Protein AF-0000000085036093 (afdb_homodimer)

Foldseek 3Di:
DKFKEFALQLLVVLVVLLCVLFPAEAAECLFFVVSVVSCVVDLHAHEEEDLVSLVPHQQCRYAYEDDPDDLVSLVVSVVSNHAHYEYADDVVVVSNLVSLVVVVAAHAYEFEADFPDPPDCPDPCPPTHHHLVCVVVVLVVSPDPRHPFYEYEYEDDAQDQDDDPPQVRCCVSCVPPLLPGAEYEDEERQHDDFPPDDHPNVVVSVNSNVNQVVSVVSNHTYYYHYYLSSFQQRMKMKWFFADDDPQETETAAWCQQFNVCCQVVVTAFDKVQWDPDDARWHWYFYDDPDPSGTRGGITHHNDDDDGGDMIMTGRRGTNGHHDCPPPDDHHYYDYDNRDPDDDD/DKFKEFALQLLVVLVVLLCVLFPAEAAECLFFVVSVVSCVVDLHAHEEEDLVSLVPHQQCRYAYEDDPDDLVSLVVSVVSNHAHYEYADDVVVVSNLVSLVVVVAAHAYEFEADFDPDPDCPDPPPPTHHHLVCVVVVLVVSPDPRHPFYEYEYEDDAQDQDDDPPQVRCCVSCVPPLLPGQEYEDEERQHDDFPPDDHPNVVVSVNSNVNQVVSVVSNHTYYYHYYLSSFQQRMKMKWFFADDDPQETETAAWCQQFNVCCQVVVTAFDKVQWDPDDARWHWYFYDDPDPSGTRGGITHHNDDDDGGDMIMTGRRGTNGHHDCPPPDDHHYHDYDNRDPDDDD

Organism: Korarchaeum cryptofilum (strain OPF8) (NCBI:txid374847)

Structure (mmCIF, N/CA/C/O backbone):
data_AF-0000000085036093-model_v1
#
loop_
_entity.id
_entity.type
_entity.pdbx_description
1 polymer 'Orn/DAP/Arg decarboxylase 2'
#
loop_
_atom_site.group_PDB
_atom_site.id
_atom_site.type_symbol
_atom_site.label_atom_id
_atom_site.label_alt_id
_atom_site.label_comp_id
_atom_site.label_asym_id
_atom_site.label_entity_id
_atom_site.label_seq_id
_atom_site.pdbx_PDB_ins_code
_atom_site.Cartn_x
_atom_site.Cartn_y
_atom_site.Cartn_z
_atom_site.occupancy
_atom_site.B_iso_or_equiv
_atom_site.auth_seq_id
_atom_site.auth_comp_id
_atom_site.auth_asym_id
_atom_site.auth_atom_id
_atom_site.pdbx_PDB_model_num
ATOM 1 N N . MET A 1 1 ? 15.141 14.367 -9.344 1 87.88 1 MET A N 1
ATOM 2 C CA . MET A 1 1 ? 13.945 13.594 -9.031 1 87.88 1 MET A CA 1
ATOM 3 C C . MET A 1 1 ? 14.273 12.117 -8.844 1 87.88 1 MET A C 1
ATOM 5 O O . MET A 1 1 ? 15.102 11.562 -9.578 1 87.88 1 MET A O 1
ATOM 9 N N . ALA A 1 2 ? 13.766 11.516 -7.863 1 97.56 2 ALA A N 1
ATOM 10 C CA . ALA A 1 2 ? 14.008 10.109 -7.566 1 97.56 2 ALA A CA 1
ATOM 11 C C . ALA A 1 2 ? 13.789 9.242 -8.805 1 97.56 2 ALA A C 1
ATOM 13 O O . ALA A 1 2 ? 12.961 9.57 -9.656 1 97.56 2 ALA A O 1
ATOM 14 N N . ARG A 1 3 ? 14.492 8.188 -8.953 1 98.5 3 ARG A N 1
ATOM 15 C CA . ARG A 1 3 ? 14.32 7.262 -10.062 1 98.5 3 ARG A CA 1
ATOM 16 C C . ARG A 1 3 ? 14.719 5.848 -9.664 1 98.5 3 ARG A C 1
ATOM 18 O O . ARG A 1 3 ? 15.562 5.66 -8.781 1 98.5 3 ARG A O 1
ATOM 25 N N . PHE A 1 4 ? 14.109 4.922 -10.312 1 98.81 4 PHE A N 1
ATOM 26 C CA . PHE A 1 4 ? 14.555 3.531 -10.266 1 98.81 4 PHE A CA 1
ATOM 27 C C . PHE A 1 4 ? 15.531 3.24 -11.398 1 98.81 4 PHE A C 1
ATOM 29 O O . PHE A 1 4 ? 15.297 3.615 -12.547 1 98.81 4 PHE A O 1
ATOM 36 N N . ILE A 1 5 ? 16.625 2.652 -11.031 1 98.88 5 ILE A N 1
ATOM 37 C CA . ILE A 1 5 ? 17.625 2.248 -12.016 1 98.88 5 ILE A CA 1
ATOM 38 C C . ILE A 1 5 ? 17.625 0.727 -12.148 1 98.88 5 ILE A C 1
ATOM 40 O O . ILE A 1 5 ? 18.016 0.014 -11.227 1 98.88 5 ILE A O 1
ATOM 44 N N . LEU A 1 6 ? 17.172 0.247 -13.25 1 98.88 6 LEU A N 1
ATOM 45 C CA . LEU A 1 6 ? 17.094 -1.185 -13.523 1 98.88 6 LEU A CA 1
ATOM 46 C C . LEU A 1 6 ? 18.266 -1.639 -14.383 1 98.88 6 LEU A C 1
ATOM 48 O O . LEU A 1 6 ? 18.406 -1.2 -15.523 1 98.88 6 LEU A O 1
ATOM 52 N N . SER A 1 7 ? 19.078 -2.488 -13.914 1 98.81 7 SER A N 1
ATOM 53 C CA . SER A 1 7 ? 20.234 -3.041 -14.625 1 98.81 7 SER A CA 1
ATOM 54 C C . SER A 1 7 ? 19.844 -4.293 -15.406 1 98.81 7 SER A C 1
ATOM 56 O O . SER A 1 7 ? 19.516 -5.324 -14.82 1 98.81 7 SER A O 1
ATOM 58 N N . ARG A 1 8 ? 19.969 -4.227 -16.734 1 98.56 8 ARG A N 1
ATOM 59 C CA . ARG A 1 8 ? 19.719 -5.379 -17.594 1 98.56 8 ARG A CA 1
ATOM 60 C C . ARG A 1 8 ? 20.672 -6.52 -17.266 1 98.56 8 ARG A C 1
ATOM 62 O O . ARG A 1 8 ? 20.266 -7.676 -17.156 1 98.56 8 ARG A O 1
ATOM 69 N N . ARG A 1 9 ? 21.891 -6.195 -17.078 1 98.38 9 ARG A N 1
ATOM 70 C CA . ARG A 1 9 ? 22.922 -7.184 -16.812 1 98.38 9 ARG A CA 1
ATOM 71 C C . ARG A 1 9 ? 22.609 -7.965 -15.531 1 98.38 9 ARG A C 1
ATOM 73 O O . ARG A 1 9 ? 22.688 -9.195 -15.516 1 98.38 9 ARG A O 1
ATOM 80 N N . VAL A 1 10 ? 22.234 -7.27 -14.492 1 98.62 10 VAL A N 1
ATOM 81 C CA . VAL A 1 10 ? 21.969 -7.922 -13.211 1 98.62 10 VAL A CA 1
ATOM 82 C C . VAL A 1 10 ? 20.719 -8.781 -13.328 1 98.62 10 VAL A C 1
ATOM 84 O O . VAL A 1 10 ? 20.688 -9.906 -12.836 1 98.62 10 VAL A O 1
ATOM 87 N N . ALA A 1 11 ? 19.688 -8.289 -13.977 1 98.81 11 ALA A N 1
ATOM 88 C CA . ALA A 1 11 ? 18.453 -9.047 -14.164 1 98.81 11 ALA A CA 1
ATOM 89 C C . ALA A 1 11 ? 18.719 -10.352 -14.906 1 98.81 11 ALA A C 1
ATOM 91 O O . ALA A 1 11 ? 18.25 -11.414 -14.492 1 98.81 11 ALA A O 1
ATOM 92 N N . LEU A 1 12 ? 19.484 -10.266 -15.969 1 98.81 12 LEU A N 1
ATOM 93 C CA . LEU A 1 12 ? 19.781 -11.438 -16.797 1 98.81 12 LEU A CA 1
ATOM 94 C C . LEU A 1 12 ? 20.672 -12.414 -16.047 1 98.81 12 LEU A C 1
ATOM 96 O O . LEU A 1 12 ? 20.562 -13.633 -16.219 1 98.81 12 LEU A O 1
ATOM 100 N N . ARG A 1 13 ? 21.578 -11.875 -15.258 1 98.38 13 ARG A N 1
ATOM 101 C CA . ARG A 1 13 ? 22.406 -12.742 -14.43 1 98.38 13 ARG A CA 1
ATOM 102 C C . ARG A 1 13 ? 21.562 -13.531 -13.438 1 98.38 13 ARG A C 1
ATOM 104 O O . ARG A 1 13 ? 21.719 -14.75 -13.305 1 98.38 13 ARG A O 1
ATOM 111 N N . GLN A 1 14 ? 20.672 -12.82 -12.727 1 98.44 14 GLN A N 1
ATOM 112 C CA . GLN A 1 14 ? 19.781 -13.477 -11.773 1 98.44 14 GLN A CA 1
ATOM 113 C C . GLN A 1 14 ? 18.906 -14.516 -12.461 1 98.44 14 GLN A C 1
ATOM 115 O O . GLN A 1 14 ? 18.703 -15.609 -11.938 1 98.44 14 GLN A O 1
ATOM 120 N N . TYR A 1 15 ? 18.422 -14.164 -13.641 1 98.62 15 TYR A N 1
ATOM 121 C CA . TYR A 1 15 ? 17.641 -15.102 -14.43 1 98.62 15 TYR A CA 1
ATOM 122 C C . TYR A 1 15 ? 18.453 -16.344 -14.758 1 98.62 15 TYR A C 1
ATOM 124 O O . TYR A 1 15 ? 17.969 -17.469 -14.578 1 98.62 15 TYR A O 1
ATOM 132 N N . SER A 1 16 ? 19.672 -16.141 -15.172 1 98.56 16 SER A N 1
ATOM 133 C CA . SER A 1 16 ? 20.516 -17.266 -15.578 1 98.56 16 SER A CA 1
ATOM 134 C C . SER A 1 16 ? 20.797 -18.203 -14.414 1 98.56 16 SER A C 1
ATOM 136 O O . SER A 1 16 ? 20.766 -19.422 -14.562 1 98.56 16 SER A O 1
ATOM 138 N N . ILE A 1 17 ? 21.016 -17.625 -13.297 1 98.25 17 ILE A N 1
ATOM 139 C CA . ILE A 1 17 ? 21.25 -18.422 -12.102 1 98.25 17 ILE A CA 1
ATOM 140 C C . ILE A 1 17 ? 20.031 -19.266 -11.789 1 98.25 17 ILE A C 1
ATOM 142 O O . ILE A 1 17 ? 20.109 -20.484 -11.68 1 98.25 17 ILE A O 1
ATOM 146 N N . ALA A 1 18 ? 18.891 -18.656 -11.719 1 97.88 18 ALA A N 1
ATOM 147 C CA . ALA A 1 18 ? 17.656 -19.359 -11.375 1 97.88 18 ALA A CA 1
ATOM 148 C C . ALA A 1 18 ? 17.312 -20.422 -12.43 1 97.88 18 ALA A C 1
ATOM 150 O O . ALA A 1 18 ? 16.922 -21.531 -12.094 1 97.88 18 ALA A O 1
ATOM 151 N N . ARG A 1 19 ? 17.531 -20.047 -13.688 1 98.25 19 ARG A N 1
ATOM 152 C CA . ARG A 1 19 ? 17.172 -20.906 -14.812 1 98.25 19 ARG A CA 1
ATOM 153 C C . ARG A 1 19 ? 17.969 -22.203 -14.773 1 98.25 19 ARG A C 1
ATOM 155 O O . ARG A 1 19 ? 17.469 -23.266 -15.164 1 98.25 19 ARG A O 1
ATOM 162 N N . SER A 1 20 ? 19.109 -22.156 -14.242 1 98.06 20 SER A N 1
ATOM 163 C CA . SER A 1 20 ? 19.984 -23.328 -14.211 1 98.06 20 SER A CA 1
ATOM 164 C C . SER A 1 20 ? 19.484 -24.375 -13.227 1 98.06 20 SER A C 1
ATOM 166 O O . SER A 1 20 ? 19.875 -25.531 -13.281 1 98.06 20 SER A O 1
ATOM 168 N N . TYR A 1 21 ? 18.547 -24 -12.391 1 97.44 21 TYR A N 1
ATOM 169 C CA . TYR A 1 21 ? 18.094 -24.922 -11.344 1 97.44 21 TYR A CA 1
ATOM 170 C C . TYR A 1 21 ? 16.703 -25.438 -11.648 1 97.44 21 TYR A C 1
ATOM 172 O O . TYR A 1 21 ? 16.094 -26.109 -10.812 1 97.44 21 TYR A O 1
ATOM 180 N N . CYS A 1 22 ? 16.141 -25.156 -12.852 1 98.19 22 CYS A N 1
ATOM 181 C CA . CYS A 1 22 ? 14.797 -25.625 -13.195 1 98.19 22 CYS A CA 1
ATOM 182 C C . CYS A 1 22 ? 14.695 -25.938 -14.688 1 98.19 22 CYS A C 1
ATOM 184 O O . CYS A 1 22 ? 15.602 -25.609 -15.453 1 98.19 22 CYS A O 1
ATOM 186 N N . ASP A 1 23 ? 13.648 -26.625 -15.031 1 98.56 23 ASP A N 1
ATOM 187 C CA . ASP A 1 23 ? 13.422 -26.969 -16.422 1 98.56 23 ASP A CA 1
ATOM 188 C C . ASP A 1 23 ? 12.656 -25.859 -17.156 1 98.56 23 ASP A C 1
ATOM 190 O O . ASP A 1 23 ? 12.727 -25.734 -18.375 1 98.56 23 ASP A O 1
ATOM 194 N N . ALA A 1 24 ? 11.898 -25.094 -16.422 1 98.56 24 ALA A N 1
ATOM 195 C CA . ALA A 1 24 ? 11.219 -23.891 -16.906 1 98.56 24 ALA A CA 1
ATOM 196 C C . ALA A 1 24 ? 11.125 -22.828 -15.805 1 98.56 24 ALA A C 1
ATOM 198 O O . ALA A 1 24 ? 10.984 -23.156 -14.625 1 98.56 24 ALA A O 1
ATOM 199 N N . LEU A 1 25 ? 11.281 -21.641 -16.25 1 98.62 25 LEU A N 1
ATOM 200 C CA . LEU A 1 25 ? 11.195 -20.5 -15.336 1 98.62 25 LEU A CA 1
ATOM 201 C C . LEU A 1 25 ? 10.078 -19.562 -15.758 1 98.62 25 LEU A C 1
ATOM 203 O O . LEU A 1 25 ? 10.008 -19.141 -16.922 1 98.62 25 LEU A O 1
ATOM 207 N N . ALA A 1 26 ? 9.172 -19.297 -14.875 1 98.56 26 ALA A N 1
ATOM 208 C CA . ALA A 1 26 ? 8.133 -18.297 -15.078 1 98.56 26 ALA A CA 1
ATOM 209 C C . ALA A 1 26 ? 8.297 -17.125 -14.102 1 98.56 26 ALA A C 1
ATOM 211 O O . ALA A 1 26 ? 7.945 -17.234 -12.93 1 98.56 26 ALA A O 1
ATOM 212 N N . TYR A 1 27 ? 8.75 -16.047 -14.586 1 98.62 27 TYR A N 1
ATOM 213 C CA . TYR A 1 27 ? 8.938 -14.867 -13.742 1 98.62 27 TYR A CA 1
ATOM 214 C C . TYR A 1 27 ? 7.613 -14.383 -13.172 1 98.62 27 TYR A C 1
ATOM 216 O O . TYR A 1 27 ? 6.637 -14.227 -13.906 1 98.62 27 TYR A O 1
ATOM 224 N N . SER A 1 28 ? 7.605 -14.203 -11.859 1 97 28 SER A N 1
ATOM 225 C CA . SER A 1 28 ? 6.406 -13.664 -11.227 1 97 28 SER A CA 1
ATOM 226 C C . SER A 1 28 ? 6.191 -12.203 -11.594 1 97 28 SER A C 1
ATOM 228 O O . SER A 1 28 ? 6.793 -11.305 -10.992 1 97 28 SER A O 1
ATOM 230 N N . TYR A 1 29 ? 5.262 -11.93 -12.406 1 97.38 29 TYR A N 1
ATOM 231 C CA . TYR A 1 29 ? 5.055 -10.625 -13.023 1 97.38 29 TYR A CA 1
ATOM 232 C C . TYR A 1 29 ? 4.664 -9.586 -11.984 1 97.38 29 TYR A C 1
ATOM 234 O O . TYR A 1 29 ? 5.074 -8.43 -12.078 1 97.38 29 TYR A O 1
ATOM 242 N N . LYS A 1 30 ? 3.904 -9.992 -11.016 1 95.44 30 LYS A N 1
ATOM 243 C CA . LYS A 1 30 ? 3.369 -9.062 -10.023 1 95.44 30 LYS A CA 1
ATOM 244 C C . LYS A 1 30 ? 4.484 -8.461 -9.172 1 95.44 30 LYS A C 1
ATOM 246 O O . LYS A 1 30 ? 4.277 -7.457 -8.484 1 95.44 30 LYS A O 1
ATOM 251 N N . THR A 1 31 ? 5.66 -9.102 -9.164 1 96.38 31 THR A N 1
ATOM 252 C CA . THR A 1 31 ? 6.781 -8.617 -8.367 1 96.38 31 THR A CA 1
ATOM 253 C C . THR A 1 31 ? 7.297 -7.285 -8.906 1 96.38 31 THR A C 1
ATOM 255 O O . THR A 1 31 ? 7.566 -6.359 -8.141 1 96.38 31 THR A O 1
ATOM 258 N N . ASN A 1 32 ? 7.441 -7.176 -10.172 1 97.75 32 ASN A N 1
ATOM 259 C CA . ASN A 1 32 ? 7.887 -5.969 -10.859 1 97.75 32 ASN A CA 1
ATOM 260 C C . ASN A 1 32 ? 7.738 -6.102 -12.375 1 97.75 32 ASN A C 1
ATOM 262 O O . ASN A 1 32 ? 8.578 -6.715 -13.031 1 97.75 32 ASN A O 1
ATOM 266 N N . PRO A 1 33 ? 6.738 -5.535 -12.953 1 97.12 33 PRO A N 1
ATOM 267 C CA . PRO A 1 33 ? 6.461 -5.68 -14.383 1 97.12 33 PRO A CA 1
ATOM 268 C C . PRO A 1 33 ? 7.605 -5.176 -15.258 1 97.12 33 PRO A C 1
ATOM 270 O O . PRO A 1 33 ? 7.77 -5.633 -16.391 1 97.12 33 PRO A O 1
ATOM 273 N N . HIS A 1 34 ? 8.43 -4.27 -14.75 1 97.56 34 HIS A N 1
ATOM 274 C CA . HIS A 1 34 ? 9.5 -3.693 -15.555 1 97.56 34 HIS A CA 1
ATOM 275 C C . HIS A 1 34 ? 10.602 -4.715 -15.836 1 97.56 34 HIS A C 1
ATOM 277 O O . HIS A 1 34 ? 11.32 -4.609 -16.828 1 97.56 34 HIS A O 1
ATOM 283 N N . ILE A 1 35 ? 10.703 -5.691 -14.953 1 98.38 35 ILE A N 1
ATOM 284 C CA . ILE A 1 35 ? 11.695 -6.75 -15.141 1 98.38 35 ILE A CA 1
ATOM 285 C C . ILE A 1 35 ? 11.344 -7.566 -16.375 1 98.38 35 ILE A C 1
ATOM 287 O O . ILE A 1 35 ? 12.242 -8.055 -17.078 1 98.38 35 ILE A O 1
ATOM 291 N N . TRP A 1 36 ? 10.062 -7.734 -16.625 1 98.06 36 TRP A N 1
ATOM 292 C CA . TRP A 1 36 ? 9.609 -8.516 -17.781 1 98.06 36 TRP A CA 1
ATOM 293 C C . TRP A 1 36 ? 10.086 -7.883 -19.078 1 98.06 36 TRP A C 1
ATOM 295 O O . TRP A 1 36 ? 10.398 -8.594 -20.047 1 98.06 36 TRP A O 1
ATOM 305 N N . GLU A 1 37 ? 10.219 -6.586 -19.094 1 96.5 37 GLU A N 1
ATOM 306 C CA . GLU A 1 37 ? 10.711 -5.895 -20.297 1 96.5 37 GLU A CA 1
ATOM 307 C C . GLU A 1 37 ? 12.102 -6.383 -20.672 1 96.5 37 GLU A C 1
ATOM 309 O O . GLU A 1 37 ? 12.461 -6.375 -21.859 1 96.5 37 GLU A O 1
ATOM 314 N N . VAL A 1 38 ? 12.828 -6.832 -19.703 1 98.12 38 VAL A N 1
ATOM 315 C CA . VAL A 1 38 ? 14.172 -7.344 -19.938 1 98.12 38 VAL A CA 1
ATOM 316 C C . VAL A 1 38 ? 14.117 -8.844 -20.219 1 98.12 38 VAL A C 1
ATOM 318 O O . VAL A 1 38 ? 14.758 -9.328 -21.156 1 98.12 38 VAL A O 1
ATOM 321 N N . LEU A 1 39 ? 13.273 -9.555 -19.531 1 98.38 39 LEU A N 1
ATOM 322 C CA . LEU A 1 39 ? 13.25 -11.016 -19.578 1 98.38 39 LEU A CA 1
ATOM 323 C C . LEU A 1 39 ? 12.578 -11.508 -20.859 1 98.38 39 LEU A C 1
ATOM 325 O O . LEU A 1 39 ? 12.719 -12.672 -21.234 1 98.38 39 LEU A O 1
ATOM 329 N N . LYS A 1 40 ? 11.922 -10.641 -21.562 1 95.88 40 LYS A N 1
ATOM 330 C CA . LYS A 1 40 ? 11.312 -10.992 -22.828 1 95.88 40 LYS A CA 1
ATOM 331 C C . LYS A 1 40 ? 12.352 -11.5 -23.828 1 95.88 40 LYS A C 1
ATOM 333 O O . LYS A 1 40 ? 12.023 -12.234 -24.766 1 95.88 40 LYS A O 1
ATOM 338 N N . GLU A 1 41 ? 13.555 -11.188 -23.594 1 95.12 41 GLU A N 1
ATOM 339 C CA . GLU A 1 41 ? 14.633 -11.562 -24.5 1 95.12 41 GLU A CA 1
ATOM 340 C C . GLU A 1 41 ? 15.133 -12.977 -24.188 1 95.12 41 GLU A C 1
ATOM 342 O O . GLU A 1 41 ? 15.969 -13.516 -24.922 1 95.12 41 GLU A O 1
ATOM 347 N N . THR A 1 42 ? 14.664 -13.57 -23.219 1 98.12 42 THR A N 1
ATOM 348 C CA . THR A 1 42 ? 15.055 -14.914 -22.812 1 98.12 42 THR A CA 1
ATOM 349 C C . THR A 1 42 ? 13.953 -15.922 -23.125 1 98.12 42 THR A C 1
ATOM 351 O O . THR A 1 42 ? 12.984 -15.602 -23.812 1 98.12 42 THR A O 1
ATOM 354 N N . ASP A 1 43 ? 14.141 -17.125 -22.656 1 97.75 43 ASP A N 1
ATOM 355 C CA . ASP A 1 43 ? 13.109 -18.141 -22.844 1 97.75 43 ASP A CA 1
ATOM 356 C C . ASP A 1 43 ? 12.18 -18.203 -21.625 1 97.75 43 ASP A C 1
ATOM 358 O O . ASP A 1 43 ? 11.445 -19.172 -21.453 1 97.75 43 ASP A O 1
ATOM 362 N N . SER A 1 44 ? 12.281 -17.156 -20.844 1 98.25 44 SER A N 1
ATOM 363 C CA . SER A 1 44 ? 11.445 -17.109 -19.656 1 98.25 44 SER A CA 1
ATOM 364 C C . SER A 1 44 ? 9.961 -17.156 -20.016 1 98.25 44 SER A C 1
ATOM 366 O O . SER A 1 44 ? 9.531 -16.5 -20.969 1 98.25 44 SER A O 1
ATOM 368 N N . MET A 1 45 ? 9.25 -17.938 -19.25 1 98.62 45 MET A N 1
ATOM 369 C CA . MET A 1 45 ? 7.809 -17.734 -19.141 1 98.62 45 MET A CA 1
ATOM 370 C C . MET A 1 45 ? 7.492 -16.641 -18.109 1 98.62 45 MET A C 1
ATOM 372 O O . MET A 1 45 ? 8.406 -16.047 -17.531 1 98.62 45 MET A O 1
ATOM 376 N N . VAL A 1 46 ? 6.18 -16.312 -18 1 98.62 46 VAL A N 1
ATOM 377 C CA . VAL A 1 46 ? 5.797 -15.25 -17.078 1 98.62 46 VAL A CA 1
ATOM 378 C C . VAL A 1 46 ? 4.535 -15.656 -16.328 1 98.62 46 VAL A C 1
ATOM 380 O O . VAL A 1 46 ? 3.555 -16.094 -16.922 1 98.62 46 VAL A O 1
ATOM 383 N N . GLY A 1 47 ? 4.668 -15.672 -14.992 1 98 47 GLY A N 1
ATOM 384 C CA . GLY A 1 47 ? 3.51 -15.914 -14.148 1 98 47 GLY A CA 1
ATOM 385 C C . GLY A 1 47 ? 2.641 -14.688 -13.953 1 98 47 GLY A C 1
ATOM 386 O O . GLY A 1 47 ? 3.117 -13.648 -13.5 1 98 47 GLY A O 1
ATOM 387 N N . VAL A 1 48 ? 1.345 -14.82 -14.305 1 97.81 48 VAL A N 1
ATOM 388 C CA . VAL A 1 48 ? 0.414 -13.703 -14.25 1 97.81 48 VAL A CA 1
ATOM 389 C C . VAL A 1 48 ? -0.839 -14.102 -13.477 1 97.81 48 VAL A C 1
ATOM 391 O O . VAL A 1 48 ? -1.229 -15.273 -13.477 1 97.81 48 VAL A O 1
ATOM 394 N N . SER A 1 49 ? -1.448 -13.102 -12.789 1 96.44 49 SER A N 1
ATOM 395 C CA . SER A 1 49 ? -2.637 -13.406 -12 1 96.44 49 SER A CA 1
ATOM 396 C C . SER A 1 49 ? -3.699 -12.32 -12.156 1 96.44 49 SER A C 1
ATOM 398 O O . SER A 1 49 ? -4.562 -12.164 -11.289 1 96.44 49 SER A O 1
ATOM 400 N N . SER A 1 50 ? -3.596 -11.531 -13.141 1 96 50 SER A N 1
ATOM 401 C CA . SER A 1 50 ? -4.578 -10.484 -13.422 1 96 50 SER A CA 1
ATOM 402 C C . SER A 1 50 ? -4.797 -10.328 -14.93 1 96 50 SER A C 1
ATOM 404 O O . SER A 1 50 ? -3.836 -10.336 -15.703 1 96 50 SER A O 1
ATOM 406 N N . ILE A 1 51 ? -6.043 -10.156 -15.297 1 95.62 51 ILE A N 1
ATOM 407 C CA . ILE A 1 51 ? -6.395 -9.953 -16.703 1 95.62 51 ILE A CA 1
ATOM 408 C C . ILE A 1 51 ? -5.723 -8.688 -17.219 1 95.62 51 ILE A C 1
ATOM 410 O O . ILE A 1 51 ? -5.27 -8.641 -18.359 1 95.62 51 ILE A O 1
ATOM 414 N N . ALA A 1 52 ? -5.641 -7.695 -16.375 1 95.19 52 ALA A N 1
ATOM 415 C CA . ALA A 1 52 ? -5.055 -6.418 -16.766 1 95.19 52 ALA A CA 1
ATOM 416 C C . ALA A 1 52 ? -3.596 -6.586 -17.188 1 95.19 52 ALA A C 1
ATOM 418 O O . ALA A 1 52 ? -3.121 -5.906 -18.094 1 95.19 52 ALA A O 1
ATOM 419 N N . SER A 1 53 ? -2.898 -7.473 -16.578 1 96.38 53 SER A N 1
ATOM 420 C CA . SER A 1 53 ? -1.489 -7.703 -16.875 1 96.38 53 SER A CA 1
ATOM 421 C C . SER A 1 53 ? -1.311 -8.297 -18.266 1 96.38 53 SER A C 1
ATOM 423 O O . SER A 1 53 ? -0.238 -8.188 -18.875 1 96.38 53 SER A O 1
ATOM 425 N N . MET A 1 54 ? -2.367 -8.914 -18.828 1 96.94 54 MET A N 1
ATOM 426 C CA . MET A 1 54 ? -2.289 -9.609 -20.109 1 96.94 54 MET A CA 1
ATOM 427 C C . MET A 1 54 ? -2.117 -8.625 -21.25 1 96.94 54 MET A C 1
ATOM 429 O O . MET A 1 54 ? -1.754 -9.016 -22.375 1 96.94 54 MET A O 1
ATOM 433 N N . GLU A 1 55 ? -2.324 -7.348 -20.953 1 94 55 GLU A N 1
ATOM 434 C CA . GLU A 1 55 ? -2.096 -6.328 -21.969 1 94 55 GLU A CA 1
ATOM 435 C C . GLU A 1 55 ? -0.611 -6.203 -22.312 1 94 55 GLU A C 1
ATOM 437 O O . GLU A 1 55 ? -0.25 -5.738 -23.391 1 94 55 GLU A O 1
ATOM 442 N N . ARG A 1 56 ? 0.227 -6.652 -21.438 1 93.31 56 ARG A N 1
ATOM 443 C CA . ARG A 1 56 ? 1.66 -6.422 -21.578 1 93.31 56 ARG A CA 1
ATOM 444 C C . ARG A 1 56 ? 2.42 -7.742 -21.672 1 93.31 56 ARG A C 1
ATOM 446 O O . ARG A 1 56 ? 3.65 -7.754 -21.734 1 93.31 56 ARG A O 1
ATOM 453 N N . VAL A 1 57 ? 1.693 -8.797 -21.641 1 96.5 57 VAL A N 1
ATOM 454 C CA . VAL A 1 57 ? 2.311 -10.117 -21.578 1 96.5 57 VAL A CA 1
ATOM 455 C C . VAL A 1 57 ? 1.812 -10.977 -22.75 1 96.5 57 VAL A C 1
ATOM 457 O O . VAL A 1 57 ? 0.623 -10.961 -23.062 1 96.5 57 VAL A O 1
ATOM 460 N N . GLU A 1 58 ? 2.656 -11.734 -23.391 1 96.12 58 GLU A N 1
ATOM 461 C CA . GLU A 1 58 ? 2.281 -12.68 -24.438 1 96.12 58 GLU A CA 1
ATOM 462 C C . GLU A 1 58 ? 1.587 -13.906 -23.844 1 96.12 58 GLU A C 1
ATOM 464 O O . GLU A 1 58 ? 2.145 -14.586 -22.984 1 96.12 58 GLU A O 1
ATOM 469 N N . GLY A 1 59 ? 0.459 -14.195 -24.375 1 97.62 59 GLY A N 1
ATOM 470 C CA . GLY A 1 59 ? -0.34 -15.289 -23.844 1 97.62 59 GLY A CA 1
ATOM 471 C C . GLY A 1 59 ? 0.364 -16.641 -23.922 1 97.62 59 GLY A C 1
ATOM 472 O O . GLY A 1 59 ? 0.237 -17.453 -23.016 1 97.62 59 GLY A O 1
ATOM 473 N N . GLU A 1 60 ? 1.144 -16.859 -24.922 1 97.31 60 GLU A N 1
ATOM 474 C CA . GLU A 1 60 ? 1.793 -18.141 -25.141 1 97.31 60 GLU A CA 1
ATOM 475 C C . GLU A 1 60 ? 2.871 -18.406 -24.094 1 97.31 60 GLU A C 1
ATOM 477 O O . GLU A 1 60 ? 3.27 -19.547 -23.875 1 97.31 60 GLU A O 1
ATOM 482 N N . ARG A 1 61 ? 3.332 -17.359 -23.469 1 97.88 61 ARG A N 1
ATOM 483 C CA . ARG A 1 61 ? 4.387 -17.5 -22.469 1 97.88 61 ARG A CA 1
ATOM 484 C C . ARG A 1 61 ? 3.816 -17.406 -21.047 1 97.88 61 ARG A C 1
ATOM 486 O O . ARG A 1 61 ? 4.543 -17.562 -20.078 1 97.88 61 ARG A O 1
ATOM 493 N N . ALA A 1 62 ? 2.545 -17.188 -20.953 1 98.56 62 ALA A N 1
ATOM 494 C CA . ALA A 1 62 ? 1.949 -16.875 -19.656 1 98.56 62 ALA A CA 1
ATOM 495 C C . ALA A 1 62 ? 1.554 -18.156 -18.922 1 98.56 62 ALA A C 1
ATOM 497 O O . ALA A 1 62 ? 1.038 -19.094 -19.531 1 98.56 62 ALA A O 1
ATOM 498 N N . VAL A 1 63 ? 1.907 -18.281 -17.703 1 98.69 63 VAL A N 1
ATOM 499 C CA . VAL A 1 63 ? 1.298 -19.172 -16.719 1 98.69 63 VAL A CA 1
ATOM 500 C C . VAL A 1 63 ? 0.313 -18.391 -15.852 1 98.69 63 VAL A C 1
ATOM 502 O O . VAL A 1 63 ? 0.716 -17.531 -15.062 1 98.69 63 VAL A O 1
ATOM 505 N N . TYR A 1 64 ? -0.966 -18.688 -15.984 1 98.62 64 TYR A N 1
ATOM 506 C CA . TYR A 1 64 ? -1.97 -17.812 -15.383 1 98.62 64 TYR A CA 1
ATOM 507 C C . TYR A 1 64 ? -2.57 -18.453 -14.141 1 98.62 64 TYR A C 1
ATOM 509 O O . TYR A 1 64 ? -3.045 -19.594 -14.188 1 98.62 64 TYR A O 1
ATOM 517 N N . TYR A 1 65 ? -2.479 -17.719 -13.055 1 97.25 65 TYR A N 1
ATOM 518 C CA . TYR A 1 65 ? -3.115 -18.109 -11.805 1 97.25 65 TYR A CA 1
ATOM 519 C C . TYR A 1 65 ? -4.566 -17.656 -11.766 1 97.25 65 TYR A C 1
ATOM 521 O O . TYR A 1 65 ? -4.844 -16.453 -11.742 1 97.25 65 TYR A O 1
ATOM 529 N N . LEU A 1 66 ? -5.484 -18.562 -11.742 1 96.81 66 LEU A N 1
ATOM 530 C CA . LEU A 1 66 ? -6.891 -18.188 -11.664 1 96.81 66 LEU A CA 1
ATOM 531 C C . LEU A 1 66 ? -7.262 -17.75 -10.25 1 96.81 66 LEU A C 1
ATOM 533 O O . LEU A 1 66 ? -6.992 -18.469 -9.281 1 96.81 66 LEU A O 1
ATOM 537 N N . GLN A 1 67 ? -7.812 -16.531 -10.172 1 92.62 67 GLN A N 1
ATOM 538 C CA . GLN A 1 67 ? -8.148 -15.93 -8.883 1 92.62 67 GLN A CA 1
ATOM 539 C C . GLN A 1 67 ? -9.641 -15.609 -8.797 1 92.62 67 GLN A C 1
ATOM 541 O O . GLN A 1 67 ? -10.023 -14.594 -8.211 1 92.62 67 GLN A O 1
ATOM 546 N N . GLY A 1 68 ? -10.469 -16.406 -9.422 1 94.69 68 GLY A N 1
ATOM 547 C CA . GLY A 1 68 ? -11.898 -16.156 -9.445 1 94.69 68 GLY A CA 1
ATOM 548 C C . GLY A 1 68 ? -12.391 -15.609 -10.766 1 94.69 68 GLY A C 1
ATOM 549 O O . GLY A 1 68 ? -13.422 -14.938 -10.828 1 94.69 68 GLY A O 1
ATOM 550 N N . GLU A 1 69 ? -11.688 -15.875 -11.852 1 96.38 69 GLU A N 1
ATOM 551 C CA . GLU A 1 69 ? -12.07 -15.422 -13.188 1 96.38 69 GLU A CA 1
ATOM 552 C C . GLU A 1 69 ? -13.406 -16.016 -13.609 1 96.38 69 GLU A C 1
ATOM 554 O O . GLU A 1 69 ? -13.688 -17.188 -13.328 1 96.38 69 GLU A O 1
ATOM 559 N N . ARG A 1 70 ? -14.164 -15.18 -14.242 1 95.62 70 ARG A N 1
ATOM 560 C CA . ARG A 1 70 ? -15.414 -15.641 -14.836 1 95.62 70 ARG A CA 1
ATOM 561 C C . ARG A 1 70 ? -15.156 -16.469 -16.078 1 95.62 70 ARG A C 1
ATOM 563 O O . ARG A 1 70 ? -14.039 -16.484 -16.609 1 95.62 70 ARG A O 1
ATOM 570 N N . GLU A 1 71 ? -16.25 -17.172 -16.531 1 97.25 71 GLU A N 1
ATOM 571 C CA . GLU A 1 71 ? -16.094 -18.031 -17.703 1 97.25 71 GLU A CA 1
ATOM 572 C C . GLU A 1 71 ? -15.664 -17.219 -18.922 1 97.25 71 GLU A C 1
ATOM 574 O O . GLU A 1 71 ? -14.844 -17.688 -19.719 1 97.25 71 GLU A O 1
ATOM 579 N N . ASP A 1 72 ? -16.219 -16.047 -19.016 1 97.12 72 ASP A N 1
ATOM 580 C CA . ASP A 1 72 ? -15.867 -15.211 -20.172 1 97.12 72 ASP A CA 1
ATOM 581 C C . ASP A 1 72 ? -14.422 -14.742 -20.078 1 97.12 72 ASP A C 1
ATOM 583 O O . ASP A 1 72 ? -13.75 -14.586 -21.094 1 97.12 72 ASP A O 1
ATOM 587 N N . GLU A 1 73 ? -13.938 -14.5 -18.891 1 97 73 GLU A N 1
ATOM 588 C CA . GLU A 1 73 ? -12.547 -14.117 -18.688 1 97 73 GLU A CA 1
ATOM 589 C C . GLU A 1 73 ? -11.609 -15.273 -19.016 1 97 73 GLU A C 1
ATOM 591 O O . GLU A 1 73 ? -10.547 -15.07 -19.625 1 97 73 GLU A O 1
ATOM 596 N N . ILE A 1 74 ? -12 -16.453 -18.641 1 98.06 74 ILE A N 1
ATOM 597 C CA . ILE A 1 74 ? -11.203 -17.625 -18.953 1 98.06 74 ILE A CA 1
ATOM 598 C C . ILE A 1 74 ? -11.141 -17.812 -20.469 1 98.06 74 ILE A C 1
ATOM 600 O O . ILE A 1 74 ? -10.07 -18.062 -21.031 1 98.06 74 ILE A O 1
ATOM 604 N N . SER A 1 75 ? -12.297 -17.672 -21.109 1 98.19 75 SER A N 1
ATOM 605 C CA . SER A 1 75 ? -12.336 -17.75 -22.578 1 98.19 75 SER A CA 1
ATOM 606 C C . SER A 1 75 ? -11.422 -16.703 -23.203 1 98.19 75 SER A C 1
ATOM 608 O O . SER A 1 75 ? -10.703 -16.984 -24.156 1 98.19 75 SER A O 1
ATOM 610 N N . TYR A 1 76 ? -11.484 -15.523 -22.641 1 97.75 76 TYR A N 1
ATOM 611 C CA . TYR A 1 76 ? -10.617 -14.453 -23.109 1 97.75 76 TYR A CA 1
ATOM 612 C C . TYR A 1 76 ? -9.148 -14.844 -23 1 97.75 76 TYR A C 1
ATOM 614 O O . TYR A 1 76 ? -8.367 -14.609 -23.922 1 97.75 76 TYR A O 1
ATOM 622 N N . LEU A 1 77 ? -8.758 -15.414 -21.891 1 98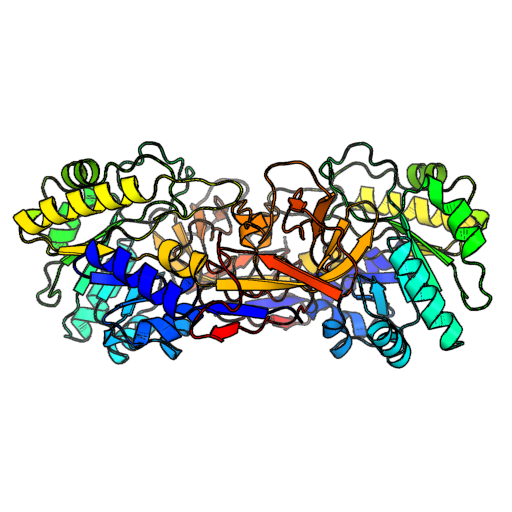.38 77 LEU A N 1
ATOM 623 C CA . LEU A 1 77 ? -7.375 -15.844 -21.688 1 98.38 77 LEU A CA 1
ATOM 624 C C . LEU A 1 77 ? -6.965 -16.891 -22.719 1 98.38 77 LEU A C 1
ATOM 626 O O . LEU A 1 77 ? -5.859 -16.812 -23.266 1 98.38 77 LEU A O 1
ATOM 630 N N . LEU A 1 78 ? -7.852 -17.812 -23.031 1 98.31 78 LEU A N 1
ATOM 631 C CA . LEU A 1 78 ? -7.59 -18.828 -24.047 1 98.31 78 LEU A CA 1
ATOM 632 C C . LEU A 1 78 ? -7.422 -18.172 -25.422 1 98.31 78 LEU A C 1
ATOM 634 O O . LEU A 1 78 ? -6.52 -18.531 -26.172 1 98.31 78 LEU A O 1
ATOM 638 N N . ASP A 1 79 ? -8.266 -17.203 -25.672 1 98.12 79 ASP A N 1
ATOM 639 C CA . ASP A 1 79 ? -8.188 -16.484 -26.938 1 98.12 79 ASP A CA 1
ATOM 640 C C . ASP A 1 79 ? -6.859 -15.734 -27.062 1 98.12 79 ASP A C 1
ATOM 642 O O . ASP A 1 79 ? -6.332 -15.57 -28.172 1 98.12 79 ASP A O 1
ATOM 646 N N . ARG A 1 80 ? -6.281 -15.359 -25.953 1 97.56 80 ARG A N 1
ATOM 647 C CA . ARG A 1 80 ? -5.027 -14.609 -25.938 1 97.56 80 ARG A CA 1
ATOM 648 C C . ARG A 1 80 ? -3.832 -15.547 -26.047 1 97.56 80 ARG A C 1
ATOM 650 O O . ARG A 1 80 ? -2.684 -15.102 -26.078 1 97.56 80 ARG A O 1
ATOM 657 N N . GLY A 1 81 ? -4.094 -16.797 -26.047 1 97.94 81 GLY A N 1
ATOM 658 C CA . GLY A 1 81 ? -3.027 -17.766 -26.281 1 97.94 81 GLY A CA 1
ATOM 659 C C . GLY A 1 81 ? -2.512 -18.406 -25.016 1 97.94 81 GLY A C 1
ATOM 660 O O . GLY A 1 81 ? -1.573 -19.203 -25.062 1 97.94 81 GLY A O 1
ATOM 661 N N . VAL A 1 82 ? -3.068 -18.125 -23.875 1 98.69 82 VAL A N 1
ATOM 662 C CA . VAL A 1 82 ? -2.648 -18.75 -22.625 1 98.69 82 VAL A CA 1
ATOM 663 C C . VAL A 1 82 ? -2.986 -20.25 -22.656 1 98.69 82 VAL A C 1
ATOM 665 O O . VAL A 1 82 ? -4.09 -20.625 -23.047 1 98.69 82 VAL A O 1
ATOM 668 N N . ARG A 1 83 ? -2.049 -21.062 -22.25 1 98.31 83 ARG A N 1
ATOM 669 C CA . ARG A 1 83 ? -2.295 -22.5 -22.25 1 98.31 83 ARG A CA 1
ATOM 670 C C . ARG A 1 83 ? -1.883 -23.125 -20.922 1 98.31 83 ARG A C 1
ATOM 672 O O . ARG A 1 83 ? -2.133 -24.312 -20.688 1 98.31 83 ARG A O 1
ATOM 679 N N . TRP A 1 84 ? -1.17 -22.391 -20.047 1 98.69 84 TRP A N 1
ATOM 680 C CA . TRP A 1 84 ? -0.792 -22.844 -18.719 1 98.69 84 TRP A CA 1
ATOM 681 C C . TRP A 1 84 ? -1.64 -22.172 -17.641 1 98.69 84 TRP A C 1
ATOM 683 O O . TRP A 1 84 ? -1.692 -20.938 -17.578 1 98.69 84 TRP A O 1
ATOM 693 N N . PHE A 1 85 ? -2.309 -23 -16.812 1 98.5 85 PHE A N 1
ATOM 694 C CA . PHE A 1 85 ? -3.186 -22.453 -15.789 1 98.5 85 PHE A CA 1
ATOM 695 C C . PHE A 1 85 ? -2.896 -23.094 -14.438 1 98.5 85 PHE A C 1
ATOM 697 O O . PHE A 1 85 ? -2.512 -24.25 -14.367 1 98.5 85 PHE A O 1
ATOM 704 N N . ILE A 1 86 ? -3.029 -22.328 -13.422 1 97.88 86 ILE A N 1
ATOM 705 C CA . ILE A 1 86 ? -2.957 -22.797 -12.039 1 97.88 86 ILE A CA 1
ATOM 706 C C . ILE A 1 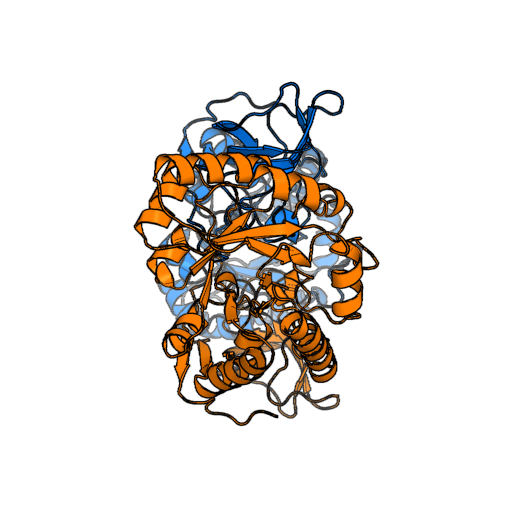86 ? -4.301 -22.578 -11.352 1 97.88 86 ILE A C 1
ATOM 708 O O . ILE A 1 86 ? -4.848 -21.469 -11.383 1 97.88 86 ILE A O 1
ATOM 712 N N . VAL A 1 87 ? -4.844 -23.562 -10.766 1 96.31 87 VAL A N 1
ATOM 713 C CA . VAL A 1 87 ? -6.102 -23.484 -10.031 1 96.31 87 VAL A CA 1
ATOM 714 C C . VAL A 1 87 ? -5.875 -23.875 -8.57 1 96.31 87 VAL A C 1
ATOM 716 O O . VAL A 1 87 ? -5.105 -24.797 -8.281 1 96.31 87 VAL A O 1
ATOM 719 N N . ASP A 1 88 ? -6.59 -23.156 -7.637 1 93.75 88 ASP A N 1
ATOM 720 C CA . ASP A 1 88 ? -6.215 -23.375 -6.242 1 93.75 88 ASP A CA 1
ATOM 721 C C . ASP A 1 88 ? -7.426 -23.781 -5.406 1 93.75 88 ASP A C 1
ATOM 723 O O . ASP A 1 88 ? -7.332 -23.891 -4.184 1 93.75 88 ASP A O 1
ATOM 727 N N . ASN A 1 89 ? -8.57 -23.984 -6 1 93.19 89 ASN A N 1
ATOM 728 C CA . ASN A 1 89 ? -9.734 -24.5 -5.293 1 93.19 89 ASN A CA 1
ATOM 729 C C . ASN A 1 89 ? -10.664 -25.266 -6.227 1 93.19 89 ASN A C 1
ATOM 731 O O . ASN A 1 89 ? -10.594 -25.109 -7.445 1 93.19 89 ASN A O 1
ATOM 735 N N . GLU A 1 90 ? -11.523 -26.094 -5.688 1 94.62 90 GLU A N 1
ATOM 736 C CA . GLU A 1 90 ? -12.297 -27.047 -6.473 1 94.62 90 GLU A CA 1
ATOM 737 C C . GLU A 1 90 ? -13.367 -26.359 -7.305 1 94.62 90 GLU A C 1
ATOM 739 O O . GLU A 1 90 ? -13.578 -26.703 -8.469 1 94.62 90 GLU A O 1
ATOM 744 N N . PRO A 1 91 ? -14.07 -25.344 -6.734 1 94.38 91 PRO A N 1
ATOM 745 C CA . PRO A 1 91 ? -15.047 -24.656 -7.582 1 94.38 91 PRO A CA 1
ATOM 746 C C . PRO A 1 91 ? -14.398 -23.984 -8.797 1 94.38 91 PRO A C 1
ATOM 748 O O . PRO A 1 91 ? -14.953 -24.031 -9.898 1 94.38 91 PRO A O 1
ATOM 751 N N . GLU A 1 92 ? -13.297 -23.438 -8.656 1 95 92 GLU A N 1
ATOM 752 C CA . GLU A 1 92 ? -12.578 -22.828 -9.773 1 95 92 GLU A CA 1
ATOM 753 C C . GLU A 1 92 ? -12.133 -23.891 -10.781 1 95 92 GLU A C 1
ATOM 755 O O . GLU A 1 92 ? -12.195 -23.672 -11.992 1 95 92 GLU A O 1
ATOM 760 N N . LEU A 1 93 ? -11.672 -24.969 -10.258 1 95.81 93 LEU A N 1
ATOM 761 C CA . LEU A 1 93 ? -11.281 -26.078 -11.117 1 95.81 93 LEU A CA 1
ATOM 762 C C . LEU A 1 93 ? -12.453 -26.531 -11.977 1 95.81 93 LEU A C 1
ATOM 764 O O . LEU A 1 93 ? -12.305 -26.719 -13.188 1 95.81 93 LEU A O 1
ATOM 768 N N . GLY A 1 94 ? -13.586 -26.766 -11.32 1 94.75 94 GLY A N 1
ATOM 769 C CA . GLY A 1 94 ? -14.773 -27.172 -12.055 1 94.75 94 GLY A CA 1
ATOM 770 C C . GLY A 1 94 ? -15.156 -26.203 -13.156 1 94.75 94 GLY A C 1
ATOM 771 O O . GLY A 1 94 ? -15.438 -26.609 -14.281 1 94.75 94 GLY A O 1
ATOM 772 N N . LYS A 1 95 ? -15.156 -24.953 -12.828 1 96 95 LYS A N 1
ATOM 773 C CA . LYS A 1 95 ? -15.469 -23.906 -13.797 1 96 95 LYS A CA 1
ATOM 774 C C . LYS A 1 95 ? -14.469 -23.906 -14.945 1 96 95 LYS A C 1
ATOM 776 O O . LYS A 1 95 ? -14.859 -23.797 -16.109 1 96 95 LYS A O 1
ATOM 781 N N . PHE A 1 96 ? -13.266 -24.031 -14.633 1 96.75 96 PHE A N 1
ATOM 782 C CA . PHE A 1 96 ? -12.203 -24.031 -15.625 1 96.75 96 PHE A CA 1
ATOM 783 C C . PHE A 1 96 ? -12.352 -25.188 -16.594 1 96.75 96 PHE A C 1
ATOM 785 O O . PHE A 1 96 ? -12.305 -25 -17.812 1 96.75 96 PHE A O 1
ATOM 792 N N . ILE A 1 97 ? -12.547 -26.391 -16.078 1 95.5 97 ILE A N 1
ATOM 793 C CA . ILE A 1 97 ? -12.68 -27.578 -16.906 1 95.5 97 ILE A CA 1
ATOM 794 C C . ILE A 1 97 ? -13.891 -27.438 -17.828 1 95.5 97 ILE A C 1
ATOM 796 O O . ILE A 1 97 ? -13.82 -27.797 -19 1 95.5 97 ILE A O 1
ATOM 800 N N . LYS A 1 98 ? -14.914 -26.922 -17.266 1 95.12 98 LYS A N 1
ATOM 801 C CA . LYS A 1 98 ? -16.125 -26.703 -18.062 1 95.12 98 LYS A CA 1
ATOM 802 C C . LYS A 1 98 ? -15.828 -25.828 -19.266 1 95.12 98 LYS A C 1
ATOM 804 O O . LYS A 1 98 ? -16.234 -26.125 -20.375 1 95.12 98 LYS A O 1
ATOM 809 N N . VAL A 1 99 ? -15.133 -24.75 -19.078 1 96.81 99 VAL A N 1
ATOM 810 C CA . VAL A 1 99 ? -14.82 -23.812 -20.141 1 96.81 99 VAL A CA 1
ATOM 811 C C . VAL A 1 99 ? -13.898 -24.484 -21.156 1 96.81 99 VAL A C 1
ATOM 813 O O . VAL A 1 99 ? -14.109 -24.359 -22.375 1 96.81 99 VAL A O 1
ATOM 816 N N . VAL A 1 100 ? -12.922 -25.172 -20.703 1 96 100 VAL A N 1
ATOM 817 C CA . VAL A 1 100 ? -11.945 -25.844 -21.547 1 96 100 VAL A CA 1
ATOM 818 C C . VAL A 1 100 ? -12.648 -26.891 -22.422 1 96 100 VAL A C 1
ATOM 820 O O . VAL A 1 100 ? -12.406 -26.969 -23.625 1 96 100 VAL A O 1
ATOM 823 N N . GLU A 1 101 ? -13.508 -27.641 -21.844 1 94.81 101 GLU A N 1
ATOM 824 C CA . GLU A 1 101 ? -14.25 -28.672 -22.578 1 94.81 101 GLU A CA 1
ATOM 825 C C . GLU A 1 101 ? -15.148 -28.047 -23.641 1 94.81 101 GLU A C 1
ATOM 827 O O . GLU A 1 101 ? -15.203 -28.531 -24.781 1 94.81 101 GLU A O 1
ATOM 832 N N . ARG A 1 102 ? -15.797 -27.016 -23.234 1 95.81 102 ARG A N 1
ATOM 833 C CA . ARG A 1 102 ? -16.672 -26.328 -24.172 1 95.81 102 ARG A CA 1
ATOM 834 C C . ARG A 1 102 ? -15.883 -25.797 -25.359 1 95.81 102 ARG A C 1
ATOM 836 O O . ARG A 1 102 ? -16.359 -25.844 -26.5 1 95.81 102 ARG A O 1
ATOM 843 N N . ARG A 1 103 ? -14.727 -25.312 -25.109 1 95.88 103 ARG A N 1
ATOM 844 C CA . ARG A 1 103 ? -13.891 -24.703 -26.141 1 95.88 103 ARG A CA 1
ATOM 845 C C . ARG A 1 103 ? -13.188 -25.766 -26.984 1 95.88 103 ARG A C 1
ATOM 847 O O . ARG A 1 103 ? -12.805 -25.516 -28.125 1 95.88 103 ARG A O 1
ATOM 854 N N . GLY A 1 104 ? -12.93 -26.906 -26.453 1 94.81 104 GLY A N 1
ATOM 855 C CA . GLY A 1 104 ? -12.258 -28 -27.141 1 94.81 104 GLY A CA 1
ATOM 856 C C . GLY A 1 104 ? -10.773 -27.734 -27.344 1 94.81 104 GLY A C 1
ATOM 857 O O . GLY A 1 104 ? -10.195 -28.172 -28.344 1 94.81 104 GLY A O 1
ATOM 858 N N . GLU A 1 105 ? -10.188 -26.984 -26.5 1 93.56 105 GLU A N 1
ATOM 859 C CA . GLU A 1 105 ? -8.773 -26.641 -26.625 1 93.56 105 GLU A CA 1
ATOM 860 C C . GLU A 1 105 ? -7.941 -27.328 -25.531 1 93.56 105 GLU A C 1
ATOM 862 O O . GLU A 1 105 ? -8.383 -27.453 -24.391 1 93.56 105 GLU A O 1
ATOM 867 N N . LYS A 1 106 ? -6.77 -27.734 -25.953 1 95.56 106 LYS A N 1
ATOM 868 C CA . LYS A 1 106 ? -5.871 -28.391 -25.016 1 95.56 106 LYS A CA 1
ATOM 869 C C . LYS A 1 106 ? -5.152 -27.359 -24.141 1 95.56 106 LYS A C 1
ATOM 871 O O . LYS A 1 106 ? -4.723 -26.312 -24.625 1 95.56 106 LYS A O 1
ATOM 876 N N . VAL A 1 107 ? -5.023 -27.672 -22.891 1 97.56 107 VAL A N 1
ATOM 877 C CA . VAL A 1 107 ? -4.348 -26.781 -21.953 1 97.56 107 VAL A CA 1
ATOM 878 C C . VAL A 1 107 ? -3.467 -27.594 -21.016 1 97.56 107 VAL A C 1
ATOM 880 O O . VAL A 1 107 ? -3.541 -28.828 -21 1 97.56 107 VAL A O 1
ATOM 883 N N . ASN A 1 108 ? -2.514 -26.953 -20.406 1 98 108 ASN A N 1
ATOM 884 C CA . ASN A 1 108 ? -1.747 -27.5 -19.297 1 98 108 ASN A CA 1
ATOM 885 C C . ASN A 1 108 ? -2.271 -26.969 -17.953 1 98 108 ASN A C 1
ATOM 887 O O . ASN A 1 108 ? -2.658 -25.812 -17.844 1 98 108 ASN A O 1
ATOM 891 N N . LEU A 1 109 ? -2.279 -27.812 -16.953 1 97.56 109 LEU A N 1
ATOM 892 C CA . LEU A 1 109 ? -2.957 -27.469 -15.711 1 97.56 109 LEU A CA 1
ATOM 893 C C . LEU A 1 109 ? -2.072 -27.781 -14.508 1 97.56 109 LEU A C 1
ATOM 895 O O . LEU A 1 109 ? -1.492 -28.875 -14.422 1 97.56 109 LEU A O 1
ATOM 899 N N . PHE A 1 110 ? -1.877 -26.781 -13.656 1 97.38 110 PHE A N 1
ATOM 900 C CA . PHE A 1 110 ? -1.32 -27 -12.328 1 97.38 110 PHE A CA 1
ATOM 901 C C . PHE A 1 110 ? -2.418 -26.953 -11.273 1 97.38 110 PHE A C 1
ATOM 903 O O . PHE A 1 110 ? -3.248 -26.047 -11.258 1 97.38 110 PHE A O 1
ATOM 910 N N . ILE A 1 111 ? -2.393 -27.906 -10.398 1 95.44 111 ILE A N 1
ATOM 911 C CA . ILE A 1 111 ? -3.215 -27.891 -9.195 1 95.44 111 ILE A CA 1
ATOM 912 C C . ILE A 1 111 ? -2.396 -27.375 -8.016 1 95.44 111 ILE A C 1
ATOM 914 O O . ILE A 1 111 ? -1.42 -28 -7.602 1 95.44 111 ILE A O 1
ATOM 918 N N . ARG A 1 112 ? -2.789 -26.219 -7.547 1 94.94 112 ARG A N 1
ATOM 919 C CA . ARG A 1 112 ? -2.098 -25.672 -6.379 1 94.94 112 ARG A CA 1
ATOM 920 C C . ARG A 1 112 ? -2.57 -26.359 -5.098 1 94.94 112 ARG A C 1
ATOM 922 O O . ARG A 1 112 ? -3.773 -26.453 -4.844 1 94.94 112 ARG A O 1
ATOM 929 N N . ILE A 1 113 ? -1.595 -26.812 -4.312 1 91 113 ILE A N 1
ATOM 930 C CA . ILE A 1 113 ? -1.971 -27.547 -3.111 1 91 113 ILE A CA 1
ATOM 931 C C . ILE A 1 113 ? -1.38 -26.859 -1.881 1 91 113 ILE A C 1
ATOM 933 O O . ILE A 1 113 ? -0.423 -26.094 -1.991 1 91 113 ILE A O 1
ATOM 937 N N . LYS A 1 114 ? -2.078 -27.062 -0.824 1 86.06 114 LYS A N 1
ATOM 938 C CA . LYS A 1 114 ? -1.562 -26.703 0.493 1 86.06 114 LYS A CA 1
ATOM 939 C C . LYS A 1 114 ? -0.829 -27.875 1.138 1 86.06 114 LYS A C 1
ATOM 941 O O . LYS A 1 114 ? -1.438 -28.906 1.438 1 86.06 114 LYS A O 1
ATOM 946 N N . MET A 1 115 ? 0.509 -27.719 1.229 1 77.12 115 MET A N 1
ATOM 947 C CA . MET A 1 115 ? 1.317 -28.766 1.837 1 77.12 115 MET A CA 1
ATOM 948 C C . MET A 1 115 ? 1.239 -28.703 3.359 1 77.12 115 MET A C 1
ATOM 950 O O . MET A 1 115 ? 0.721 -27.734 3.916 1 77.12 115 MET A O 1
ATOM 954 N N . ARG A 1 116 ? 1.536 -29.812 4.086 1 63.22 116 ARG A N 1
ATOM 955 C CA . ARG A 1 116 ? 1.527 -29.859 5.547 1 63.22 116 ARG A CA 1
ATOM 956 C C . ARG A 1 116 ? 2.338 -28.703 6.129 1 63.22 116 ARG A C 1
ATOM 958 O O . ARG A 1 116 ? 3.469 -28.453 5.711 1 63.22 116 ARG A O 1
ATOM 965 N N . GLU A 1 117 ? 1.841 -27.656 6.195 1 52.38 117 GLU A N 1
ATOM 966 C CA . GLU A 1 117 ? 2.525 -26.469 6.68 1 52.38 117 GLU A CA 1
ATOM 967 C C . GLU A 1 117 ? 3.199 -26.734 8.023 1 52.38 117 GLU A C 1
ATOM 969 O O . GLU A 1 117 ? 2.535 -27.094 9 1 52.38 117 GLU A O 1
ATOM 974 N N . HIS A 1 118 ? 4.309 -27.406 8.062 1 45.78 118 HIS A N 1
ATOM 975 C CA . HIS A 1 118 ? 4.922 -27.312 9.383 1 45.78 118 HIS A CA 1
ATOM 976 C C . HIS A 1 118 ? 4.766 -25.922 9.969 1 45.78 118 HIS A C 1
ATOM 978 O O . HIS A 1 118 ? 3.811 -25.641 10.695 1 45.78 118 HIS A O 1
ATOM 984 N N . THR A 1 119 ? 6.059 -25.172 10.039 1 39.16 119 THR A N 1
ATOM 985 C CA . THR A 1 119 ? 6.434 -24.062 10.914 1 39.16 119 THR A CA 1
ATOM 986 C C . THR A 1 119 ? 5.711 -22.781 10.508 1 39.16 119 THR A C 1
ATOM 988 O O . THR A 1 119 ? 5.867 -21.75 11.156 1 39.16 119 THR A O 1
ATOM 991 N N . ILE A 1 120 ? 5.629 -22.578 9.227 1 38.59 120 ILE A N 1
ATOM 992 C CA . ILE A 1 120 ? 5.375 -21.156 8.992 1 38.59 120 ILE A CA 1
ATOM 993 C C . ILE A 1 120 ? 3.908 -20.844 9.281 1 38.59 120 ILE A C 1
ATOM 995 O O . ILE A 1 120 ? 3.01 -21.531 8.797 1 38.59 120 ILE A O 1
ATOM 999 N N . TYR A 1 121 ? 3.75 -20.312 10.367 1 39.44 121 TYR A N 1
ATOM 1000 C CA . TYR A 1 121 ? 2.537 -19.609 10.781 1 39.44 121 TYR A CA 1
ATOM 1001 C C . TYR A 1 121 ? 1.825 -19 9.57 1 39.44 121 TYR A C 1
ATOM 1003 O O . TYR A 1 121 ? 2.188 -17.922 9.109 1 39.44 121 TYR A O 1
ATOM 1011 N N . THR A 1 122 ? 1.789 -19.688 8.398 1 44.81 122 THR A N 1
ATOM 1012 C CA . THR A 1 122 ? 0.744 -18.953 7.699 1 44.81 122 THR A CA 1
ATOM 1013 C C . THR A 1 122 ? -0.497 -18.812 8.57 1 44.81 122 THR A C 1
ATOM 1015 O O . THR A 1 122 ? -0.839 -19.719 9.336 1 44.81 122 THR A O 1
ATOM 1018 N N . GLY A 1 123 ? -0.655 -17.781 9.094 1 46.41 123 GLY A N 1
ATOM 1019 C CA . GLY A 1 123 ? -1.816 -17.5 9.922 1 46.41 123 GLY A CA 1
ATOM 1020 C C . GLY A 1 123 ? -2.969 -18.453 9.672 1 46.41 123 GLY A C 1
ATOM 1021 O O . GLY A 1 123 ? -3.002 -19.141 8.648 1 46.41 123 GLY A O 1
ATOM 1022 N N . LYS A 1 124 ? -3.619 -18.953 10.68 1 45.41 124 LYS A N 1
ATOM 1023 C CA . LYS A 1 124 ? -4.812 -19.797 10.727 1 45.41 124 LYS A CA 1
ATOM 1024 C C . LYS A 1 124 ? -5.621 -19.688 9.438 1 45.41 124 LYS A C 1
ATOM 1026 O O . LYS A 1 124 ? -6.355 -20.609 9.07 1 45.41 124 LYS A O 1
ATOM 1031 N N . HIS A 1 125 ? -5.344 -18.625 8.688 1 53.56 125 HIS A N 1
ATOM 1032 C CA . HIS A 1 125 ? -6.309 -18.406 7.613 1 53.56 125 HIS A CA 1
ATOM 1033 C C . HIS A 1 125 ? -5.629 -18.438 6.246 1 53.56 125 HIS A C 1
ATOM 1035 O O . HIS A 1 125 ? -5.977 -17.656 5.355 1 53.56 125 HIS A O 1
ATOM 1041 N N . PHE A 1 126 ? -4.613 -19.266 6.117 1 57.94 126 PHE A N 1
ATOM 1042 C CA . PHE A 1 126 ? -4.078 -19.453 4.773 1 57.94 126 PHE A CA 1
ATOM 1043 C C . PHE A 1 126 ? -5.117 -20.109 3.865 1 57.94 126 PHE A C 1
ATOM 1045 O O . PHE A 1 126 ? -5.574 -21.219 4.129 1 57.94 126 PHE A O 1
ATOM 1052 N N . VAL A 1 127 ? -5.52 -19.328 2.807 1 63.06 127 VAL A N 1
ATOM 1053 C CA . VAL A 1 127 ? -6.734 -19.688 2.078 1 63.06 127 VAL A CA 1
ATOM 1054 C C . VAL A 1 127 ? -6.367 -20.234 0.699 1 63.06 127 VAL A C 1
ATOM 1056 O O . VAL A 1 127 ? -7.246 -20.594 -0.086 1 63.06 127 VAL A O 1
ATOM 1059 N N . TYR A 1 128 ? -4.953 -20.422 0.519 1 80.25 128 TYR A N 1
ATOM 1060 C CA . TYR A 1 128 ? -4.617 -20.766 -0.86 1 80.25 128 TYR A CA 1
ATOM 1061 C C . TYR A 1 128 ? -4.215 -22.234 -0.983 1 80.25 128 TYR A C 1
ATOM 1063 O O . TYR A 1 128 ? -3.418 -22.734 -0.184 1 80.25 128 TYR A O 1
ATOM 1071 N N . GLY A 1 129 ? -4.883 -22.828 -1.992 1 89.06 129 GLY A N 1
ATOM 1072 C CA . GLY A 1 129 ? -4.492 -24.188 -2.338 1 89.06 129 GLY A CA 1
ATOM 1073 C C . GLY A 1 129 ? -5.496 -25.234 -1.885 1 89.06 129 GLY A C 1
ATOM 1074 O O . GLY A 1 129 ? -6.145 -25.062 -0.851 1 89.06 129 GLY A O 1
ATOM 1075 N N . ILE A 1 130 ? -5.531 -26.344 -2.627 1 91.38 130 ILE A N 1
ATOM 1076 C CA . ILE A 1 130 ? -6.336 -27.516 -2.299 1 91.38 130 ILE A CA 1
ATOM 1077 C C . ILE A 1 130 ? -5.562 -28.406 -1.337 1 91.38 130 ILE A C 1
ATOM 1079 O O . ILE A 1 130 ? -4.352 -28.594 -1.482 1 91.38 130 ILE A O 1
ATOM 1083 N N . ASP A 1 131 ? -6.285 -28.891 -0.339 1 89.25 131 ASP A N 1
ATOM 1084 C CA . ASP A 1 131 ? -5.641 -29.828 0.578 1 89.25 131 ASP A CA 1
ATOM 1085 C C . ASP A 1 131 ? -4.953 -30.953 -0.183 1 89.25 131 ASP A C 1
ATOM 1087 O O . ASP A 1 131 ? -5.57 -31.609 -1.022 1 89.25 131 ASP A O 1
ATOM 1091 N N . TRP A 1 132 ? -3.691 -31.125 0.162 1 88 132 TRP A N 1
ATOM 1092 C CA . TRP A 1 132 ? -2.902 -32.125 -0.575 1 88 132 TRP A CA 1
ATOM 1093 C C . TRP A 1 132 ? -3.559 -33.5 -0.52 1 88 132 TRP A C 1
ATOM 1095 O O . TRP A 1 132 ? -3.402 -34.281 -1.44 1 88 132 TRP A O 1
ATOM 1105 N N . ARG A 1 133 ? -4.43 -33.906 0.557 1 90.06 133 ARG A N 1
ATOM 1106 C CA . ARG A 1 133 ? -5.07 -35.219 0.735 1 90.06 133 ARG A CA 1
ATOM 1107 C C . ARG A 1 133 ? -6.117 -35.469 -0.344 1 90.06 133 ARG A C 1
ATOM 1109 O O . ARG A 1 133 ? -6.5 -36.594 -0.595 1 90.06 133 ARG A O 1
ATOM 1116 N N . LYS A 1 134 ? -6.473 -34.281 -1.093 1 90.44 134 LYS A N 1
ATOM 1117 C CA . LYS A 1 134 ? -7.539 -34.375 -2.086 1 90.44 134 LYS A CA 1
ATOM 1118 C C . LYS A 1 134 ? -6.969 -34.594 -3.484 1 90.44 134 LYS A C 1
ATOM 1120 O O . LYS A 1 134 ? -7.711 -34.906 -4.422 1 90.44 134 LYS A O 1
ATOM 1125 N N . VAL A 1 135 ? -5.715 -34.562 -3.613 1 88.56 135 VAL A N 1
ATOM 1126 C CA . VAL A 1 135 ? -5.043 -34.5 -4.906 1 88.56 135 VAL A CA 1
ATOM 1127 C C . VAL A 1 135 ? -5.32 -35.781 -5.691 1 88.56 135 VAL A C 1
ATOM 1129 O O . VAL A 1 135 ? -5.703 -35.719 -6.863 1 88.56 135 VAL A O 1
ATOM 1132 N N . PRO A 1 136 ? -5.164 -36.938 -5.105 1 88.88 136 PRO A N 1
ATOM 1133 C CA . PRO A 1 136 ? -5.422 -38.156 -5.875 1 88.88 136 PRO A CA 1
ATOM 1134 C C . PRO A 1 136 ? -6.836 -38.188 -6.449 1 88.88 136 PRO A C 1
ATOM 1136 O O . PRO A 1 136 ? -7.016 -38.531 -7.621 1 88.88 136 PRO A O 1
ATOM 1139 N N . ARG A 1 137 ? -7.77 -37.844 -5.676 1 91 137 ARG A N 1
ATOM 1140 C CA . ARG A 1 137 ? -9.156 -37.844 -6.129 1 91 137 ARG A CA 1
ATOM 1141 C C . ARG A 1 137 ? -9.352 -36.844 -7.262 1 91 137 ARG A C 1
ATOM 1143 O O . ARG A 1 137 ? -10 -37.156 -8.266 1 91 137 ARG A O 1
ATOM 1150 N N . ILE A 1 138 ? -8.82 -35.688 -7.09 1 91.5 138 ILE A N 1
ATOM 1151 C CA . ILE A 1 138 ? -8.969 -34.625 -8.07 1 91.5 138 ILE A CA 1
ATOM 1152 C C . ILE A 1 138 ? -8.336 -35.031 -9.391 1 91.5 138 ILE A C 1
ATOM 1154 O O . ILE A 1 138 ? -8.906 -34.812 -10.461 1 91.5 138 ILE A O 1
ATOM 1158 N N . MET A 1 139 ? -7.234 -35.688 -9.305 1 88.19 139 MET A N 1
ATOM 1159 C CA . MET A 1 139 ? -6.531 -36.156 -10.508 1 88.19 139 MET A CA 1
ATOM 1160 C C . MET A 1 139 ? -7.355 -37.188 -11.266 1 88.19 139 MET A C 1
ATOM 1162 O O . MET A 1 139 ? -7.309 -37.25 -12.492 1 88.19 139 MET A O 1
ATOM 1166 N N . GLU A 1 140 ? -8.047 -37.938 -10.562 1 85.62 140 GLU A N 1
ATOM 1167 C CA . GLU A 1 140 ? -8.922 -38.906 -11.18 1 85.62 140 GLU A CA 1
ATOM 1168 C C . GLU A 1 140 ? -10.102 -38.25 -11.883 1 85.62 140 GLU A C 1
ATOM 1170 O O . GLU A 1 140 ? -10.523 -38.688 -12.953 1 85.62 140 GLU A O 1
ATOM 1175 N N . GLU A 1 141 ? -10.461 -37.188 -11.328 1 84.81 141 GLU A N 1
ATOM 1176 C CA . GLU A 1 141 ? -11.648 -36.5 -11.828 1 84.81 141 GLU A CA 1
ATOM 1177 C C . GLU A 1 141 ? -11.328 -35.656 -13.039 1 84.81 141 GLU A C 1
ATOM 1179 O O . GLU A 1 141 ? -12.172 -35.438 -13.906 1 84.81 141 GLU A O 1
ATOM 1184 N N . ILE A 1 142 ? -10.164 -35.125 -13.117 1 84 142 ILE A N 1
ATOM 1185 C CA . ILE A 1 142 ? -9.805 -34.156 -14.141 1 84 142 ILE A CA 1
ATOM 1186 C C . ILE A 1 142 ? -9.422 -34.875 -15.43 1 84 142 ILE A C 1
ATOM 1188 O O . ILE A 1 142 ? -9.281 -34.25 -16.484 1 84 142 ILE A O 1
ATOM 1192 N N . ARG A 1 143 ? -9.43 -36.031 -15.5 1 71.94 143 ARG A N 1
ATOM 1193 C CA . ARG A 1 143 ? -8.891 -36.75 -16.641 1 71.94 143 ARG A CA 1
ATOM 1194 C C . ARG A 1 143 ? -9.742 -36.531 -17.891 1 71.94 143 ARG A C 1
ATOM 1196 O O . ARG A 1 143 ? -10.648 -37.312 -18.188 1 71.94 143 ARG A O 1
ATOM 1203 N N . SER A 1 144 ? -9.531 -35.344 -18.312 1 78.12 144 SER A N 1
ATOM 1204 C CA . SER A 1 144 ? -10.023 -34.969 -19.625 1 78.12 144 SER A CA 1
ATOM 1205 C C . SER A 1 144 ? -8.922 -35.031 -20.672 1 78.12 144 SER A C 1
ATOM 1207 O O . SER A 1 144 ? -7.758 -34.781 -20.375 1 78.12 144 SER A O 1
ATOM 1209 N N . ASP A 1 145 ? -9.234 -35.438 -21.891 1 89.25 145 ASP A N 1
ATOM 1210 C CA . ASP A 1 145 ? -8.281 -35.531 -23 1 89.25 145 ASP A CA 1
ATOM 1211 C C . ASP A 1 145 ? -7.766 -34.125 -23.375 1 89.25 145 ASP A C 1
ATOM 1213 O O . ASP A 1 145 ? -6.801 -34 -24.125 1 89.25 145 ASP A O 1
ATOM 1217 N N . LEU A 1 146 ? -8.312 -33.188 -22.688 1 91.75 146 LEU A N 1
ATOM 1218 C CA . LEU A 1 146 ? -7.957 -31.812 -23.031 1 91.75 146 LEU A CA 1
ATOM 1219 C C . LEU A 1 146 ? -6.84 -31.297 -22.125 1 91.75 146 LEU A C 1
ATOM 1221 O O . LEU A 1 146 ? -6.273 -30.234 -22.375 1 91.75 146 LEU A O 1
ATOM 1225 N N . ILE A 1 147 ? -6.477 -32.062 -21.156 1 95.06 147 ILE A N 1
ATOM 1226 C CA . ILE A 1 147 ? -5.316 -31.734 -20.328 1 95.06 147 ILE A CA 1
ATOM 1227 C C . ILE A 1 147 ? -4.07 -32.406 -20.906 1 95.06 147 ILE A C 1
ATOM 1229 O O . ILE A 1 147 ? -3.918 -33.625 -20.797 1 95.06 147 ILE A O 1
ATOM 1233 N N . ASP A 1 148 ? -3.246 -31.625 -21.469 1 95.5 148 ASP A N 1
ATOM 1234 C CA . ASP A 1 148 ? -2.055 -32.156 -22.141 1 95.5 148 ASP A CA 1
ATOM 1235 C C . ASP A 1 148 ? -0.97 -32.5 -21.109 1 95.5 148 ASP A C 1
ATOM 1237 O O . ASP A 1 148 ? -0.386 -33.562 -21.172 1 95.5 148 ASP A O 1
ATOM 1241 N N . GLN A 1 149 ? -0.696 -31.547 -20.219 1 96.12 149 GLN A N 1
ATOM 1242 C CA . GLN A 1 149 ? 0.233 -31.75 -19.109 1 96.12 149 GLN A CA 1
ATOM 1243 C C . GLN A 1 149 ? -0.414 -31.406 -17.781 1 96.12 149 GLN A C 1
ATOM 1245 O O . GLN A 1 149 ? -1.184 -30.438 -17.688 1 96.12 149 GLN A O 1
ATOM 1250 N N . LEU A 1 150 ? -0.094 -32.219 -16.828 1 96.06 150 LEU A N 1
ATOM 1251 C CA . LEU A 1 150 ? -0.621 -32.031 -15.484 1 96.06 150 LEU A CA 1
ATOM 1252 C C . LEU A 1 150 ? 0.511 -31.859 -14.477 1 96.06 150 LEU A C 1
ATOM 1254 O O . LEU A 1 150 ? 1.522 -32.562 -14.539 1 96.06 150 LEU A O 1
ATOM 1258 N N . GLY A 1 151 ? 0.382 -30.859 -13.633 1 96.38 151 GLY A N 1
ATOM 1259 C CA . GLY A 1 151 ? 1.381 -30.641 -12.602 1 96.38 151 GLY A CA 1
ATOM 1260 C C . GLY A 1 151 ? 0.78 -30.219 -11.273 1 96.38 151 GLY A C 1
ATOM 1261 O O . GLY A 1 151 ? -0.438 -30.062 -11.156 1 96.38 151 GLY A O 1
ATOM 1262 N N . ILE A 1 152 ? 1.67 -30.141 -10.289 1 95.56 152 ILE A N 1
ATOM 1263 C CA . ILE A 1 152 ? 1.343 -29.656 -8.953 1 95.56 152 ILE A CA 1
ATOM 1264 C C . ILE A 1 152 ? 2.094 -28.359 -8.672 1 95.56 152 ILE A C 1
ATOM 1266 O O . ILE A 1 152 ? 3.273 -28.234 -9.016 1 95.56 152 ILE A O 1
ATOM 1270 N N . HIS A 1 153 ? 1.335 -27.438 -8.172 1 95.44 153 HIS A N 1
ATOM 1271 C CA . HIS A 1 153 ? 1.906 -26.156 -7.766 1 95.44 153 HIS A CA 1
ATOM 1272 C C . HIS A 1 153 ? 1.827 -25.969 -6.254 1 95.44 153 HIS A C 1
ATOM 1274 O O . HIS A 1 153 ? 0.818 -26.312 -5.633 1 95.44 153 HIS A O 1
ATOM 1280 N N . PHE A 1 154 ? 2.871 -25.453 -5.684 1 90.25 154 PHE A N 1
ATOM 1281 C CA . PHE A 1 154 ? 2.812 -24.953 -4.316 1 90.25 154 PHE A CA 1
ATOM 1282 C C . PHE A 1 154 ? 3.73 -23.75 -4.145 1 90.25 154 PHE A C 1
ATOM 1284 O O . PHE A 1 154 ? 4.574 -23.469 -5 1 90.25 154 PHE A O 1
ATOM 1291 N N . HIS A 1 155 ? 3.445 -22.969 -3.221 1 83.94 155 HIS A N 1
ATOM 1292 C CA . HIS A 1 155 ? 4.238 -21.781 -2.951 1 83.94 155 HIS A CA 1
ATOM 1293 C C . HIS A 1 155 ? 4.52 -21.625 -1.461 1 83.94 155 HIS A C 1
ATOM 1295 O O . HIS A 1 155 ? 3.625 -21.812 -0.633 1 83.94 155 HIS A O 1
ATOM 1301 N N . ARG A 1 156 ? 5.832 -21.328 -1.42 1 76.19 156 ARG A N 1
ATOM 1302 C CA . ARG A 1 156 ? 6.238 -21.047 -0.045 1 76.19 156 ARG A CA 1
ATOM 1303 C C . ARG A 1 156 ? 6.453 -19.547 0.169 1 76.19 156 ARG A C 1
ATOM 1305 O O . ARG A 1 156 ? 6.867 -18.844 -0.749 1 76.19 156 ARG A O 1
ATOM 1312 N N . LYS A 1 157 ? 6.188 -18.969 1.295 1 74.06 157 LYS A N 1
ATOM 1313 C CA . LYS A 1 157 ? 6.219 -17.578 1.729 1 74.06 157 LYS A CA 1
ATOM 1314 C C . LYS A 1 157 ? 7.309 -16.797 1 1 74.06 157 LYS A C 1
ATOM 1316 O O . LYS A 1 157 ? 8.375 -17.344 0.702 1 74.06 157 LYS A O 1
ATOM 1321 N N . THR A 1 158 ? 7.012 -15.547 0.582 1 75.19 158 THR A N 1
ATOM 1322 C CA . THR A 1 158 ? 8.039 -14.688 0.011 1 75.19 158 THR A CA 1
ATOM 1323 C C . THR A 1 158 ? 9.203 -14.508 0.987 1 75.19 158 THR A C 1
ATOM 1325 O O . THR A 1 158 ? 9 -14.516 2.203 1 75.19 158 THR A O 1
ATOM 1328 N N . GLN A 1 159 ? 10.414 -14.383 0.44 1 77.38 159 GLN A N 1
ATOM 1329 C CA . GLN A 1 159 ? 11.586 -14.164 1.278 1 77.38 159 GLN A CA 1
ATOM 1330 C C . GLN A 1 159 ? 11.695 -15.234 2.363 1 77.38 159 GLN A C 1
ATOM 1332 O O . GLN A 1 159 ? 11.797 -14.914 3.549 1 77.38 159 GLN A O 1
ATOM 1337 N N . ASN A 1 160 ? 11.57 -16.453 1.856 1 71.81 160 ASN A N 1
ATOM 1338 C CA . ASN A 1 160 ? 11.641 -17.578 2.781 1 71.81 160 ASN A CA 1
ATOM 1339 C C . ASN A 1 160 ? 13.078 -17.844 3.232 1 71.81 160 ASN A C 1
ATOM 1341 O O . ASN A 1 160 ? 13.859 -18.453 2.5 1 71.81 160 ASN A O 1
ATOM 1345 N N . VAL A 1 161 ? 13.367 -17.5 4.426 1 65.31 161 VAL A N 1
ATOM 1346 C CA . VAL A 1 161 ? 14.703 -17.672 4.984 1 65.31 161 VAL A CA 1
ATOM 1347 C C . VAL A 1 161 ? 14.734 -18.938 5.855 1 65.31 161 VAL A C 1
ATOM 1349 O O . VAL A 1 161 ? 15.758 -19.25 6.469 1 65.31 161 VAL A O 1
ATOM 1352 N N . GLY A 1 162 ? 13.656 -19.609 5.824 1 66.62 162 GLY A N 1
ATOM 1353 C CA . GLY A 1 162 ? 13.562 -20.797 6.652 1 66.62 162 GLY A CA 1
ATOM 1354 C C . GLY A 1 162 ? 14.117 -22.047 5.977 1 66.62 162 GLY A C 1
ATOM 1355 O O . GLY A 1 162 ? 14.773 -21.953 4.938 1 66.62 162 GLY A O 1
ATOM 1356 N N . GLU A 1 163 ? 13.883 -23.125 6.621 1 62.88 163 GLU A N 1
ATOM 1357 C CA . GLU A 1 163 ? 14.383 -24.406 6.141 1 62.88 163 GLU A CA 1
ATOM 1358 C C . GLU A 1 163 ? 13.641 -24.859 4.887 1 62.88 163 GLU A C 1
ATOM 1360 O O . GLU A 1 163 ? 12.422 -24.672 4.785 1 62.88 163 GLU A O 1
ATOM 1365 N N . TRP A 1 164 ? 14.492 -25.219 3.984 1 69.75 164 TRP A N 1
ATOM 1366 C CA . TRP A 1 164 ? 13.984 -25.766 2.729 1 69.75 164 TRP A CA 1
ATOM 1367 C C . TRP A 1 164 ? 14.156 -27.281 2.684 1 69.75 164 TRP A C 1
ATOM 1369 O O . TRP A 1 164 ? 15.281 -27.781 2.795 1 69.75 164 TRP A O 1
ATOM 1379 N N . SER A 1 165 ? 13.109 -28.031 2.875 1 80.75 165 SER A N 1
ATOM 1380 C CA . SER A 1 165 ? 13.102 -29.484 2.715 1 80.75 165 SER A CA 1
ATOM 1381 C C . SER A 1 165 ? 12.164 -29.906 1.588 1 80.75 165 SER A C 1
ATOM 1383 O O . SER A 1 165 ? 11.266 -30.734 1.796 1 80.75 165 SER A O 1
ATOM 1385 N N . LEU A 1 166 ? 12.516 -29.484 0.393 1 84.31 166 LEU A N 1
ATOM 1386 C CA . LEU A 1 166 ? 11.609 -29.578 -0.742 1 84.31 166 LEU A CA 1
ATOM 1387 C C . LEU A 1 166 ? 11.398 -31.016 -1.166 1 84.31 166 LEU A C 1
ATOM 1389 O O . LEU A 1 166 ? 10.266 -31.469 -1.34 1 84.31 166 LEU A O 1
ATOM 1393 N N . LYS A 1 167 ? 12.539 -31.75 -1.307 1 86.44 167 LYS A N 1
ATOM 1394 C CA . LYS A 1 167 ? 12.445 -33.125 -1.772 1 86.44 167 LYS A CA 1
ATOM 1395 C C . LYS A 1 167 ? 11.602 -33.969 -0.823 1 86.44 167 LYS A C 1
ATOM 1397 O O . LYS A 1 167 ? 10.727 -34.719 -1.263 1 86.44 167 LYS A O 1
ATOM 1402 N N . GLU A 1 168 ? 11.852 -33.781 0.422 1 85.81 168 GLU A N 1
ATOM 1403 C CA . GLU A 1 168 ? 11.117 -34.531 1.435 1 85.81 168 GLU A CA 1
ATOM 1404 C C . GLU A 1 168 ? 9.641 -34.156 1.434 1 85.81 168 GLU A C 1
ATOM 1406 O O . GLU A 1 168 ? 8.773 -35.031 1.479 1 85.81 168 GLU A O 1
ATOM 1411 N N . ASP A 1 169 ? 9.375 -32.906 1.31 1 84.88 169 ASP A N 1
ATOM 1412 C CA . ASP A 1 169 ? 8 -32.406 1.335 1 84.88 169 ASP A CA 1
ATOM 1413 C C . ASP A 1 169 ? 7.211 -32.938 0.132 1 84.88 169 ASP A C 1
ATOM 1415 O O . ASP A 1 169 ? 6.078 -33.406 0.276 1 84.88 169 ASP A O 1
ATOM 1419 N N . VAL A 1 170 ? 7.836 -32.844 -0.988 1 87.38 170 VAL A N 1
ATOM 1420 C CA . VAL A 1 170 ? 7.195 -33.281 -2.229 1 87.38 170 VAL A CA 1
ATOM 1421 C C . VAL A 1 170 ? 6.969 -34.781 -2.207 1 87.38 170 VAL A C 1
ATOM 1423 O O . VAL A 1 170 ? 5.883 -35.25 -2.547 1 87.38 170 VAL A O 1
ATOM 1426 N N . SER A 1 171 ? 7.984 -35.5 -1.77 1 88.31 171 SER A N 1
ATOM 1427 C CA . SER A 1 171 ? 7.883 -36.938 -1.726 1 88.31 171 SER A CA 1
ATOM 1428 C C . SER A 1 171 ? 6.773 -37.406 -0.779 1 88.31 171 SER A C 1
ATOM 1430 O O . SER A 1 171 ? 6.039 -38.344 -1.078 1 88.31 171 SER A O 1
ATOM 1432 N N . GLU A 1 172 ? 6.711 -36.688 0.252 1 85.06 172 GLU A N 1
ATOM 1433 C CA . GLU A 1 172 ? 5.707 -37.031 1.251 1 85.06 172 GLU A CA 1
ATOM 1434 C C . GLU A 1 172 ? 4.305 -36.656 0.781 1 85.06 172 GLU A C 1
ATOM 1436 O O . GLU A 1 172 ? 3.395 -37.5 0.809 1 85.06 172 GLU A O 1
ATOM 1441 N N . ALA A 1 173 ? 4.133 -35.531 0.316 1 84.5 173 ALA A N 1
ATOM 1442 C CA . ALA A 1 173 ? 2.814 -35 -0.041 1 84.5 173 ALA A CA 1
ATOM 1443 C C . ALA A 1 173 ? 2.271 -35.688 -1.289 1 84.5 173 ALA A C 1
ATOM 1445 O O . ALA A 1 173 ? 1.06 -35.875 -1.435 1 84.5 173 ALA A O 1
ATOM 1446 N N . LEU A 1 174 ? 3.201 -36.156 -2.176 1 89.06 174 LEU A N 1
ATOM 1447 C CA . LEU A 1 174 ? 2.77 -36.656 -3.469 1 89.06 174 LEU A CA 1
ATOM 1448 C C . LEU A 1 174 ? 3.195 -38.125 -3.635 1 89.06 174 LEU A C 1
ATOM 1450 O O . LEU A 1 174 ? 3.424 -38.594 -4.754 1 89.06 174 LEU A O 1
ATOM 1454 N N . ALA A 1 175 ? 3.311 -38.844 -2.609 1 84.19 175 ALA A N 1
ATOM 1455 C CA . ALA A 1 175 ? 3.766 -40.219 -2.594 1 84.19 175 ALA A CA 1
ATOM 1456 C C . ALA A 1 175 ? 2.969 -41.062 -3.582 1 84.19 175 ALA A C 1
ATOM 1458 O O . ALA A 1 175 ? 3.543 -41.844 -4.348 1 84.19 175 ALA A O 1
ATOM 1459 N N . ASP A 1 176 ? 1.698 -40.844 -3.699 1 82.94 176 ASP A N 1
ATOM 1460 C CA . ASP A 1 176 ? 0.847 -41.719 -4.508 1 82.94 176 ASP A CA 1
ATOM 1461 C C . ASP A 1 176 ? 0.507 -41.062 -5.844 1 82.94 176 ASP A C 1
ATOM 1463 O O . ASP A 1 176 ? -0.205 -41.625 -6.664 1 82.94 176 ASP A O 1
ATOM 1467 N N . SER A 1 177 ? 1.053 -39.844 -6.059 1 87.44 177 SER A N 1
ATOM 1468 C CA . SER A 1 177 ? 0.576 -39.094 -7.215 1 87.44 177 SER A CA 1
ATOM 1469 C C . SER A 1 177 ? 1.736 -38.656 -8.094 1 87.44 177 SER A C 1
ATOM 1471 O O . SER A 1 177 ? 1.528 -38.219 -9.227 1 87.44 177 SER A O 1
ATOM 1473 N N . LEU A 1 178 ? 2.852 -38.875 -7.621 1 88.94 178 LEU A N 1
ATOM 1474 C CA . LEU A 1 178 ? 4.023 -38.344 -8.305 1 88.94 178 LEU A CA 1
ATOM 1475 C C . LEU A 1 178 ? 4.152 -38.938 -9.703 1 88.94 178 LEU A C 1
ATOM 1477 O O . LEU A 1 178 ? 4.547 -38.25 -10.641 1 88.94 178 LEU A O 1
ATOM 1481 N N . GLU A 1 179 ? 3.791 -40.156 -9.867 1 88.19 179 GLU A N 1
ATOM 1482 C CA . GLU A 1 179 ? 3.969 -40.844 -11.148 1 88.19 179 GLU A CA 1
ATOM 1483 C C . GLU A 1 179 ? 2.895 -40.406 -12.148 1 88.19 179 GLU A C 1
ATOM 1485 O O . GLU A 1 179 ? 2.977 -40.75 -13.336 1 88.19 179 GLU A O 1
ATOM 1490 N N . ARG A 1 180 ? 2.023 -39.625 -11.68 1 90.31 180 ARG A N 1
ATOM 1491 C CA . ARG A 1 180 ? 0.893 -39.219 -12.516 1 90.31 180 ARG A CA 1
ATOM 1492 C C . ARG A 1 180 ? 1.016 -37.781 -12.969 1 90.31 180 ARG A C 1
ATOM 1494 O O . ARG A 1 180 ? 0.12 -37.25 -13.633 1 90.31 180 ARG A O 1
ATOM 1501 N N . ILE A 1 181 ? 2.086 -37.156 -12.594 1 94.5 181 ILE A N 1
ATOM 1502 C CA . ILE A 1 181 ? 2.201 -35.75 -12.953 1 94.5 181 ILE A CA 1
ATOM 1503 C C . ILE A 1 181 ? 3.41 -35.562 -13.867 1 94.5 181 ILE A C 1
ATOM 1505 O O . ILE A 1 181 ? 4.348 -36.344 -13.852 1 94.5 181 ILE A O 1
ATOM 1509 N N . ASP A 1 182 ? 3.326 -34.469 -14.609 1 96.5 182 ASP A N 1
ATOM 1510 C CA . ASP A 1 182 ? 4.387 -34.125 -15.547 1 96.5 182 ASP A CA 1
ATOM 1511 C C . ASP A 1 182 ? 5.305 -33.031 -14.977 1 96.5 182 ASP A C 1
ATOM 1513 O O . ASP A 1 182 ? 6.48 -32.969 -15.336 1 96.5 182 ASP A O 1
ATOM 1517 N N . TRP A 1 183 ? 4.738 -32.219 -14.039 1 97.62 183 TRP A N 1
ATOM 1518 C CA . TRP A 1 183 ? 5.445 -31.031 -13.578 1 97.62 183 TRP A CA 1
ATOM 1519 C C . TRP A 1 183 ? 5.262 -30.844 -12.078 1 97.62 183 TRP A C 1
ATOM 1521 O O . TRP A 1 183 ? 4.199 -31.141 -11.531 1 97.62 183 TRP A O 1
ATOM 1531 N N . ILE A 1 184 ? 6.289 -30.312 -11.461 1 96.69 184 ILE A N 1
ATOM 1532 C CA . ILE A 1 184 ? 6.164 -29.641 -10.172 1 96.69 184 ILE A CA 1
ATOM 1533 C C . ILE A 1 184 ? 6.586 -28.188 -10.312 1 96.69 184 ILE A C 1
ATOM 1535 O O . ILE A 1 184 ? 7.633 -27.891 -10.891 1 96.69 184 ILE A O 1
ATOM 1539 N N . ASN A 1 185 ? 5.719 -27.312 -9.945 1 97.19 185 ASN A N 1
ATOM 1540 C CA . ASN A 1 185 ? 6 -25.891 -9.836 1 97.19 185 ASN A CA 1
ATOM 1541 C C . ASN A 1 185 ? 6.117 -25.453 -8.383 1 97.19 185 ASN A C 1
ATOM 1543 O O . ASN A 1 185 ? 5.129 -25.453 -7.645 1 97.19 185 ASN A O 1
ATOM 1547 N N . ILE A 1 186 ? 7.258 -25.031 -7.941 1 93.62 186 ILE A N 1
ATOM 1548 C CA . ILE A 1 186 ? 7.48 -24.766 -6.52 1 93.62 186 ILE A CA 1
ATOM 1549 C C . ILE A 1 186 ? 7.191 -23.312 -6.203 1 93.62 186 ILE A C 1
ATOM 1551 O O . ILE A 1 186 ? 7.426 -22.844 -5.082 1 93.62 186 ILE A O 1
ATOM 1555 N N . GLY A 1 187 ? 6.695 -22.609 -7.156 1 93.25 187 GLY A N 1
ATOM 1556 C CA . GLY A 1 187 ? 6.457 -21.203 -6.93 1 93.25 187 GLY A CA 1
ATOM 1557 C C . GLY A 1 187 ? 7.73 -20.406 -6.707 1 93.25 187 GLY A C 1
ATOM 1558 O O . GLY A 1 187 ? 8.711 -20.578 -7.438 1 93.25 187 GLY A O 1
ATOM 1559 N N . GLY A 1 188 ? 7.613 -19.469 -5.84 1 90.31 188 GLY A N 1
ATOM 1560 C CA . GLY A 1 188 ? 8.734 -18.594 -5.551 1 90.31 188 GLY A CA 1
ATOM 1561 C C . GLY A 1 188 ? 9.258 -18.734 -4.133 1 90.31 188 GLY A C 1
ATOM 1562 O O . GLY A 1 188 ? 9.43 -19.844 -3.637 1 90.31 188 GLY A O 1
ATOM 1563 N N . GLY A 1 189 ? 9.695 -17.672 -3.635 1 88.44 189 GLY A N 1
ATOM 1564 C CA . GLY A 1 189 ? 10.094 -17.641 -2.236 1 88.44 189 GLY A CA 1
ATOM 1565 C C . GLY A 1 189 ? 11.594 -17.578 -2.047 1 88.44 189 GLY A C 1
ATOM 1566 O O . GLY A 1 189 ? 12.078 -17.453 -0.919 1 88.44 189 GLY A O 1
ATOM 1567 N N . ILE A 1 190 ? 12.352 -17.594 -3.125 1 93.06 190 ILE A N 1
ATOM 1568 C CA . ILE A 1 190 ? 13.805 -17.547 -3.021 1 93.06 190 ILE A CA 1
ATOM 1569 C C . ILE A 1 190 ? 14.234 -16.188 -2.457 1 93.06 190 ILE A C 1
ATOM 1571 O O . ILE A 1 190 ? 13.922 -15.141 -3.035 1 93.06 190 ILE A O 1
ATOM 1575 N N . PRO A 1 191 ? 14.922 -16.203 -1.371 1 93.69 191 PRO A N 1
ATOM 1576 C CA . PRO A 1 191 ? 15.219 -14.945 -0.669 1 93.69 191 PRO A CA 1
ATOM 1577 C C . PRO A 1 191 ? 16.422 -14.219 -1.248 1 93.69 191 PRO A C 1
ATOM 1579 O O . PRO A 1 191 ? 17.188 -14.797 -2.029 1 93.69 191 PRO A O 1
ATOM 1582 N N . VAL A 1 192 ? 16.5 -12.992 -0.958 1 95.19 192 VAL A N 1
ATOM 1583 C CA . VAL A 1 192 ? 17.656 -12.164 -1.273 1 95.19 192 VAL A CA 1
ATOM 1584 C C . VAL A 1 192 ? 18.141 -11.453 -0.013 1 95.19 192 VAL A C 1
ATOM 1586 O O . VAL A 1 192 ? 17.469 -11.477 1.019 1 95.19 192 VAL A O 1
ATOM 1589 N N . LYS A 1 193 ? 19.297 -10.883 -0.127 1 93.88 193 LYS A N 1
ATOM 1590 C CA . LYS A 1 193 ? 19.891 -10.164 0.997 1 93.88 193 LYS A CA 1
ATOM 1591 C C . LYS A 1 193 ? 19.266 -8.773 1.147 1 93.88 193 LYS A C 1
ATOM 1593 O O . LYS A 1 193 ? 19.047 -8.078 0.155 1 93.88 193 LYS A O 1
ATOM 1598 N N . TYR A 1 194 ? 18.953 -8.445 2.348 1 95.69 194 TYR A N 1
ATOM 1599 C CA . TYR A 1 194 ? 18.594 -7.098 2.781 1 95.69 194 TYR A CA 1
ATOM 1600 C C . TYR A 1 194 ? 19.406 -6.688 4.004 1 95.69 194 TYR A C 1
ATOM 1602 O O . TYR A 1 194 ? 20.219 -7.465 4.5 1 95.69 194 TYR A O 1
ATOM 1610 N N . ALA A 1 195 ? 19.188 -5.453 4.398 1 94.94 195 ALA A N 1
ATOM 1611 C CA . ALA A 1 195 ? 19.953 -4.988 5.551 1 94.94 195 ALA A CA 1
ATOM 1612 C C . ALA A 1 195 ? 19.625 -5.809 6.793 1 94.94 195 ALA A C 1
ATOM 1614 O O . ALA A 1 195 ? 20.484 -6.016 7.652 1 94.94 195 ALA A O 1
ATOM 1615 N N . ASN A 1 196 ? 18.406 -6.293 6.832 1 93.31 196 ASN A N 1
ATOM 1616 C CA . ASN A 1 196 ? 17.984 -7.051 8.008 1 93.31 196 ASN A CA 1
ATOM 1617 C C . ASN A 1 196 ? 17.734 -8.516 7.664 1 93.31 196 ASN A C 1
ATOM 1619 O O . ASN A 1 196 ? 16.984 -9.203 8.367 1 93.31 196 ASN A O 1
ATOM 1623 N N . SER A 1 197 ? 18.141 -8.945 6.543 1 90.25 197 SER A N 1
ATOM 1624 C CA . SER A 1 197 ? 17.984 -10.328 6.102 1 90.25 197 SER A CA 1
ATOM 1625 C C . SER A 1 197 ? 19.203 -10.805 5.328 1 90.25 197 SER A C 1
ATOM 1627 O O . SER A 1 197 ? 19.516 -10.266 4.27 1 90.25 197 SER A O 1
ATOM 1629 N N . LYS A 1 198 ? 19.844 -11.875 5.871 1 89.56 198 LYS A N 1
ATOM 1630 C CA . LYS A 1 198 ? 21.031 -12.453 5.242 1 89.56 198 LYS A CA 1
ATOM 1631 C C . LYS A 1 198 ? 20.859 -13.961 5.035 1 89.56 198 LYS A C 1
ATOM 1633 O O . LYS A 1 198 ? 21.516 -14.758 5.699 1 89.56 198 LYS A O 1
ATOM 1638 N N . PRO A 1 199 ? 20.109 -14.227 4.031 1 90.56 199 PRO A N 1
ATOM 1639 C CA . PRO A 1 199 ? 19.844 -15.641 3.793 1 90.56 199 PRO A CA 1
ATOM 1640 C C . PRO A 1 199 ? 21.031 -16.359 3.154 1 90.56 199 PRO A C 1
ATOM 1642 O O . PRO A 1 199 ? 21.875 -15.734 2.518 1 90.56 199 PRO A O 1
ATOM 1645 N N . GLU A 1 200 ? 21.047 -17.688 3.371 1 90.88 200 GLU A N 1
ATOM 1646 C CA . GLU A 1 200 ? 21.969 -18.547 2.639 1 90.88 200 GLU A CA 1
ATOM 1647 C C . GLU A 1 200 ? 21.391 -18.969 1.293 1 90.88 200 GLU A C 1
ATOM 1649 O O . GLU A 1 200 ? 20.938 -20.109 1.131 1 90.88 200 GLU A O 1
ATOM 1654 N N . VAL A 1 201 ? 21.516 -18.156 0.307 1 92.62 201 VAL A N 1
ATOM 1655 C CA . VAL A 1 201 ? 20.859 -18.312 -0.985 1 92.62 201 VAL A CA 1
ATOM 1656 C C . VAL A 1 201 ? 21.391 -19.562 -1.682 1 92.62 201 VAL A C 1
ATOM 1658 O O . VAL A 1 201 ? 20.641 -20.328 -2.279 1 92.62 201 VAL A O 1
ATOM 1661 N N . GLU A 1 202 ? 22.656 -19.766 -1.523 1 92.06 202 GLU A N 1
ATOM 1662 C CA . GLU A 1 202 ? 23.281 -20.922 -2.15 1 92.06 202 GLU A CA 1
ATOM 1663 C C . GLU A 1 202 ? 22.703 -22.219 -1.6 1 92.06 202 GLU A C 1
ATOM 1665 O O . GLU A 1 202 ? 22.516 -23.188 -2.342 1 92.06 202 GLU A O 1
ATOM 1670 N N . ALA A 1 203 ? 22.484 -22.203 -0.344 1 92.12 203 ALA A N 1
ATOM 1671 C CA . ALA A 1 203 ? 21.891 -23.391 0.28 1 92.12 203 ALA A CA 1
ATOM 1672 C C . ALA A 1 203 ? 20.484 -23.641 -0.253 1 92.12 203 ALA A C 1
ATOM 1674 O O . ALA A 1 203 ? 20.094 -24.797 -0.482 1 92.12 203 ALA A O 1
ATOM 1675 N N . VAL A 1 204 ? 19.781 -22.609 -0.445 1 92.56 204 VAL A N 1
ATOM 1676 C CA . VAL A 1 204 ? 18.422 -22.688 -0.988 1 92.56 204 VAL A CA 1
ATOM 1677 C C . VAL A 1 204 ? 18.469 -23.25 -2.412 1 92.56 204 VAL A C 1
ATOM 1679 O O . VAL A 1 204 ? 17.734 -24.172 -2.75 1 92.56 204 VAL A O 1
ATOM 1682 N N . LEU A 1 205 ? 19.375 -22.766 -3.191 1 94.12 205 LEU A N 1
ATOM 1683 C CA . LEU A 1 205 ? 19.5 -23.172 -4.586 1 94.12 205 LEU A CA 1
ATOM 1684 C C . LEU A 1 205 ? 19.953 -24.625 -4.676 1 94.12 205 LEU A C 1
ATOM 1686 O O . LEU A 1 205 ? 19.531 -25.359 -5.574 1 94.12 205 LEU A O 1
ATOM 1690 N N . ARG A 1 206 ? 20.719 -24.984 -3.734 1 93.62 206 ARG A N 1
ATOM 1691 C CA . ARG A 1 206 ? 21.156 -26.375 -3.699 1 93.62 206 ARG A CA 1
ATOM 1692 C C . ARG A 1 206 ? 19.984 -27.312 -3.457 1 93.62 206 ARG A C 1
ATOM 1694 O O . ARG A 1 206 ? 19.891 -28.375 -4.086 1 93.62 206 ARG A O 1
ATOM 1701 N N . GLU A 1 207 ? 19.172 -26.922 -2.543 1 92.81 207 GLU A N 1
ATOM 1702 C CA . GLU A 1 207 ? 17.969 -27.703 -2.268 1 92.81 207 GLU A CA 1
ATOM 1703 C C . GLU A 1 207 ? 17.078 -27.812 -3.508 1 92.81 207 GLU A C 1
ATOM 1705 O O . GLU A 1 207 ? 16.516 -28.875 -3.777 1 92.81 207 GLU A O 1
ATOM 1710 N N . ILE A 1 208 ? 16.984 -26.812 -4.254 1 95.12 208 ILE A N 1
ATOM 1711 C CA . ILE A 1 208 ? 16.172 -26.781 -5.473 1 95.12 208 ILE A CA 1
ATOM 1712 C C . ILE A 1 208 ? 16.812 -27.688 -6.523 1 95.12 208 ILE A C 1
ATOM 1714 O O . ILE A 1 208 ? 16.125 -28.453 -7.207 1 95.12 208 ILE A O 1
ATOM 1718 N N . GLY A 1 209 ? 18.109 -27.594 -6.574 1 95.94 209 GLY A N 1
ATOM 1719 C CA . GLY A 1 209 ? 18.828 -28.453 -7.492 1 95.94 209 GLY A CA 1
ATOM 1720 C C . GLY A 1 209 ? 18.641 -29.922 -7.188 1 95.94 209 GLY A C 1
ATOM 1721 O O . GLY A 1 209 ? 18.469 -30.734 -8.102 1 95.94 209 GLY A O 1
ATOM 1722 N N . GLU A 1 210 ? 18.672 -30.234 -5.941 1 95.69 210 GLU A N 1
ATOM 1723 C CA . GLU A 1 210 ? 18.453 -31.609 -5.523 1 95.69 210 GLU A CA 1
ATOM 1724 C C . GLU A 1 210 ? 17.047 -32.094 -5.887 1 95.69 210 GLU A C 1
ATOM 1726 O O . GLU A 1 210 ? 16.859 -33.219 -6.312 1 95.69 210 GLU A O 1
ATOM 1731 N N . LEU A 1 211 ? 16.141 -31.25 -5.723 1 95.5 211 LEU A N 1
ATOM 1732 C CA . LEU A 1 211 ? 14.773 -31.578 -6.109 1 95.5 211 LEU A CA 1
ATOM 1733 C C . LEU A 1 211 ? 14.672 -31.812 -7.613 1 95.5 211 LEU A C 1
ATOM 1735 O O . LEU A 1 211 ? 14.031 -32.781 -8.055 1 95.5 211 LEU A O 1
ATOM 1739 N N . LYS A 1 212 ? 15.266 -30.953 -8.359 1 97.62 212 LYS A N 1
ATOM 1740 C CA . LYS A 1 212 ? 15.242 -31.094 -9.812 1 97.62 212 LYS A CA 1
ATOM 1741 C C . LYS A 1 212 ? 15.781 -32.469 -10.242 1 97.62 212 LYS A C 1
ATOM 1743 O O . LYS A 1 212 ? 15.156 -33.156 -11.062 1 97.62 212 LYS A O 1
ATOM 1748 N N . GLU A 1 213 ? 16.922 -32.812 -9.672 1 97.5 213 GLU A N 1
ATOM 1749 C CA . GLU A 1 213 ? 17.516 -34.094 -10.008 1 97.5 213 GLU A CA 1
ATOM 1750 C C . GLU A 1 213 ? 16.594 -35.25 -9.648 1 97.5 213 GLU A C 1
ATOM 1752 O O . GLU A 1 213 ? 16.422 -36.188 -10.438 1 97.5 213 GLU A O 1
ATOM 1757 N N . PHE A 1 214 ? 16.047 -35.156 -8.508 1 96.31 214 PHE A N 1
ATOM 1758 C CA . PHE A 1 214 ? 15.117 -36.156 -8.031 1 96.31 214 PHE A CA 1
ATOM 1759 C C . PHE A 1 214 ? 13.93 -36.281 -8.977 1 96.31 214 PHE A C 1
ATOM 1761 O O . PHE A 1 214 ? 13.562 -37.406 -9.367 1 96.31 214 PHE A O 1
ATOM 1768 N N . LEU A 1 215 ? 13.367 -35.188 -9.406 1 97.12 215 LEU A N 1
ATOM 1769 C CA . LEU A 1 215 ? 12.188 -35.188 -10.273 1 97.12 215 LEU A CA 1
ATOM 1770 C C . LEU A 1 215 ? 12.547 -35.656 -11.68 1 97.12 215 LEU A C 1
ATOM 1772 O O . LEU A 1 215 ? 11.852 -36.5 -12.25 1 97.12 215 LEU A O 1
ATOM 1776 N N . ASN A 1 216 ? 13.625 -35.188 -12.156 1 97.62 216 ASN A N 1
ATOM 1777 C CA . ASN A 1 216 ? 14.031 -35.531 -13.516 1 97.62 216 ASN A CA 1
ATOM 1778 C C . ASN A 1 216 ? 14.32 -37.031 -13.641 1 97.62 216 ASN A C 1
ATOM 1780 O O . ASN A 1 216 ? 14.086 -37.625 -14.695 1 97.62 216 ASN A O 1
ATOM 1784 N N . SER A 1 217 ? 14.828 -37.594 -12.602 1 96.62 217 SER A N 1
ATOM 1785 C CA . SER A 1 217 ? 15.094 -39.031 -12.602 1 96.62 217 SER A CA 1
ATOM 1786 C C . SER A 1 217 ? 13.797 -39.812 -12.742 1 96.62 217 SER A C 1
ATOM 1788 O O . SER A 1 217 ? 13.828 -41 -13.062 1 96.62 217 SER A O 1
ATOM 1790 N N . ARG A 1 218 ? 12.734 -39.156 -12.562 1 95.25 218 ARG A N 1
ATOM 1791 C CA . ARG A 1 218 ? 11.43 -39.812 -12.625 1 95.25 218 ARG A CA 1
ATOM 1792 C C . ARG A 1 218 ? 10.625 -39.312 -13.82 1 95.25 218 ARG A C 1
ATOM 1794 O O . ARG A 1 218 ? 9.43 -39.594 -13.93 1 95.25 218 ARG A O 1
ATOM 1801 N N . GLY A 1 219 ? 11.258 -38.469 -14.609 1 96.75 219 GLY A N 1
ATOM 1802 C CA . GLY A 1 219 ? 10.609 -37.969 -15.797 1 96.75 219 GLY A CA 1
ATOM 1803 C C . GLY A 1 219 ? 9.688 -36.781 -15.516 1 96.75 219 GLY A C 1
ATOM 1804 O O . GLY A 1 219 ? 8.844 -36.438 -16.344 1 96.75 219 GLY A O 1
ATOM 1805 N N . ILE A 1 220 ? 9.773 -36.219 -14.328 1 97.88 220 ILE A N 1
ATOM 1806 C CA . ILE A 1 220 ? 8.969 -35.062 -13.922 1 97.88 220 ILE A CA 1
ATOM 1807 C C . ILE A 1 220 ? 9.797 -33.781 -14.062 1 97.88 220 ILE A C 1
ATOM 1809 O O . ILE A 1 220 ? 10.977 -33.781 -13.703 1 97.88 220 ILE A O 1
ATOM 1813 N N . LYS A 1 221 ? 9.258 -32.75 -14.586 1 98.5 221 LYS A N 1
ATOM 1814 C CA . LYS A 1 221 ? 9.961 -31.484 -14.789 1 98.5 221 LYS A CA 1
ATOM 1815 C C . LYS A 1 221 ? 9.719 -30.516 -13.625 1 98.5 221 LYS A C 1
ATOM 1817 O O . LYS A 1 221 ? 8.688 -30.609 -12.953 1 98.5 221 LYS A O 1
ATOM 1822 N N . LEU A 1 222 ? 10.656 -29.641 -13.406 1 98.31 222 LEU A N 1
ATOM 1823 C CA . LEU A 1 222 ? 10.586 -28.656 -12.328 1 98.31 222 LEU A CA 1
ATOM 1824 C C . LEU A 1 222 ? 10.438 -27.25 -12.883 1 98.31 222 LEU A C 1
ATOM 1826 O O . LEU A 1 222 ? 11.227 -26.812 -13.719 1 98.31 222 LEU A O 1
ATOM 1830 N N . MET A 1 223 ? 9.406 -26.562 -12.477 1 98.31 223 MET A N 1
ATOM 1831 C CA . MET A 1 223 ? 9.211 -25.141 -12.758 1 98.31 223 MET A CA 1
ATOM 1832 C C . MET A 1 223 ? 9.352 -24.312 -11.492 1 98.31 223 MET A C 1
ATOM 1834 O O . MET A 1 223 ? 9.008 -24.766 -10.398 1 98.31 223 MET A O 1
ATOM 1838 N N . MET A 1 224 ? 9.891 -23.141 -11.594 1 97 224 MET A N 1
ATOM 1839 C CA . MET A 1 224 ? 9.945 -22.156 -10.508 1 97 224 MET A CA 1
ATOM 1840 C C . MET A 1 224 ? 9.422 -20.812 -10.969 1 97 224 MET A C 1
ATOM 1842 O O . MET A 1 224 ? 9.406 -20.516 -12.164 1 97 224 MET A O 1
ATOM 1846 N N . GLU A 1 225 ? 8.984 -20.031 -10.055 1 97.31 225 GLU A N 1
ATOM 1847 C CA . GLU A 1 225 ? 8.445 -18.703 -10.352 1 97.31 225 GLU A CA 1
ATOM 1848 C C . GLU A 1 225 ? 9.164 -17.625 -9.539 1 97.31 225 GLU A C 1
ATOM 1850 O O . GLU A 1 225 ? 8.531 -16.891 -8.789 1 97.31 225 GLU A O 1
ATOM 1855 N N . PRO A 1 226 ? 10.445 -17.484 -9.766 1 96.75 226 PRO A N 1
ATOM 1856 C CA . PRO A 1 226 ? 11.195 -16.5 -8.977 1 96.75 226 PRO A CA 1
ATOM 1857 C C . PRO A 1 226 ? 10.805 -15.055 -9.305 1 96.75 226 PRO A C 1
ATOM 1859 O O . PRO A 1 226 ? 10.789 -14.664 -10.477 1 96.75 226 PRO A O 1
ATOM 1862 N N . GLY A 1 227 ? 10.391 -14.273 -8.32 1 96.94 227 GLY A N 1
ATOM 1863 C CA . GLY A 1 227 ? 10.148 -12.844 -8.43 1 96.94 227 GLY A CA 1
ATOM 1864 C C . GLY A 1 227 ? 11.234 -12.008 -7.785 1 96.94 227 GLY A C 1
ATOM 1865 O O . GLY A 1 227 ? 12.195 -11.602 -8.445 1 96.94 227 GLY A O 1
ATOM 1866 N N . ARG A 1 228 ? 11.219 -12.055 -6.453 1 96.69 228 ARG A N 1
ATOM 1867 C CA . ARG A 1 228 ? 12.141 -11.25 -5.656 1 96.69 228 ARG A CA 1
ATOM 1868 C C . ARG A 1 228 ? 13.594 -11.586 -5.988 1 96.69 228 ARG A C 1
ATOM 1870 O O . ARG A 1 228 ? 14.438 -10.695 -6.066 1 96.69 228 ARG A O 1
ATOM 1877 N N . PHE A 1 229 ? 13.883 -12.867 -6.184 1 97.44 229 PHE A N 1
ATOM 1878 C CA . PHE A 1 229 ? 15.25 -13.305 -6.445 1 97.44 229 PHE A CA 1
ATOM 1879 C C . PHE A 1 229 ? 15.82 -12.594 -7.664 1 97.44 229 PHE A C 1
ATOM 1881 O O . PHE A 1 229 ? 17 -12.242 -7.688 1 97.44 229 PHE A O 1
ATOM 1888 N N . ILE A 1 230 ? 14.977 -12.398 -8.641 1 98.56 230 ILE A N 1
ATOM 1889 C CA . ILE A 1 230 ? 15.445 -11.781 -9.875 1 98.56 230 ILE A CA 1
ATOM 1890 C C . ILE A 1 230 ? 15.312 -10.266 -9.773 1 98.56 230 ILE A C 1
ATOM 1892 O O . ILE A 1 230 ? 16.25 -9.531 -10.102 1 98.56 230 ILE A O 1
ATOM 1896 N N . ALA A 1 231 ? 14.211 -9.789 -9.273 1 98.62 231 ALA A N 1
ATOM 1897 C CA . ALA A 1 231 ? 13.852 -8.375 -9.344 1 98.62 231 ALA A CA 1
ATOM 1898 C C . ALA A 1 231 ? 14.641 -7.551 -8.336 1 98.62 231 ALA A C 1
ATOM 1900 O O . ALA A 1 231 ? 15.164 -6.484 -8.672 1 98.62 231 ALA A O 1
ATOM 1901 N N . ALA A 1 232 ? 14.789 -8.008 -7.164 1 98.19 232 ALA A N 1
ATOM 1902 C CA . ALA A 1 232 ? 15.312 -7.199 -6.066 1 98.19 232 ALA A CA 1
ATOM 1903 C C . ALA A 1 232 ? 16.719 -6.688 -6.383 1 98.19 232 ALA A C 1
ATOM 1905 O O . ALA A 1 232 ? 16.953 -5.48 -6.414 1 98.19 232 ALA A O 1
ATOM 1906 N N . PRO A 1 233 ? 17.656 -7.586 -6.742 1 98.25 233 PRO A N 1
ATOM 1907 C CA . PRO A 1 233 ? 19.016 -7.102 -7 1 98.25 233 PRO A CA 1
ATOM 1908 C C . PRO A 1 233 ? 19.125 -6.305 -8.297 1 98.25 233 PRO A C 1
ATOM 1910 O O . PRO A 1 233 ? 20.125 -5.617 -8.523 1 98.25 233 PRO A O 1
ATOM 1913 N N . SER A 1 234 ? 18.109 -6.359 -9.141 1 98.75 234 SER A N 1
ATOM 1914 C CA . SER A 1 234 ? 18.219 -5.82 -10.492 1 98.75 234 SER A CA 1
ATOM 1915 C C . SER A 1 234 ? 17.906 -4.324 -10.516 1 98.75 234 SER A C 1
ATOM 1917 O O . SER A 1 234 ? 18.141 -3.656 -11.523 1 98.75 234 SER A O 1
ATOM 1919 N N . VAL A 1 235 ? 17.344 -3.766 -9.438 1 98.88 235 VAL A N 1
ATOM 1920 C CA . VAL A 1 235 ? 16.922 -2.373 -9.453 1 98.88 235 VAL A CA 1
ATOM 1921 C C . VAL A 1 235 ? 17.453 -1.65 -8.219 1 98.88 235 VAL A C 1
ATOM 1923 O O . VAL A 1 235 ? 17.438 -2.197 -7.113 1 98.88 235 VAL A O 1
ATOM 1926 N N . ALA A 1 236 ? 17.984 -0.491 -8.383 1 98.81 236 ALA A N 1
ATOM 1927 C CA . ALA A 1 236 ? 18.328 0.451 -7.32 1 98.81 236 ALA A CA 1
ATOM 1928 C C . ALA A 1 236 ? 17.391 1.651 -7.332 1 98.81 236 ALA A C 1
ATOM 1930 O O . ALA A 1 236 ? 16.844 2.014 -8.383 1 98.81 236 ALA A O 1
ATOM 1931 N N . LEU A 1 237 ? 17.125 2.199 -6.184 1 98.88 237 LEU A N 1
ATOM 1932 C CA . LEU A 1 237 ? 16.375 3.439 -6.043 1 98.88 237 LEU A CA 1
ATOM 1933 C C . LEU A 1 237 ? 17.297 4.605 -5.711 1 98.88 237 LEU A C 1
ATOM 1935 O O . LEU A 1 237 ? 17.984 4.586 -4.688 1 98.88 237 LEU A O 1
ATOM 1939 N N . GLU A 1 238 ? 17.375 5.535 -6.602 1 98.81 238 GLU A N 1
ATOM 1940 C CA . GLU A 1 238 ? 18.125 6.762 -6.359 1 98.81 238 GLU A CA 1
ATOM 1941 C C . GLU A 1 238 ? 17.203 7.895 -5.922 1 98.81 238 GLU A C 1
ATOM 1943 O O . GLU A 1 238 ? 16.234 8.219 -6.617 1 98.81 238 GLU A O 1
ATOM 1948 N N . ALA A 1 239 ? 17.469 8.438 -4.789 1 98.5 239 ALA A N 1
ATOM 1949 C CA . ALA A 1 239 ? 16.672 9.547 -4.246 1 98.5 239 ALA A CA 1
ATOM 1950 C C . ALA A 1 239 ? 17.562 10.734 -3.904 1 98.5 239 ALA A C 1
ATOM 1952 O O . ALA A 1 239 ? 18.766 10.578 -3.654 1 98.5 239 ALA A O 1
ATOM 1953 N N . GLU A 1 240 ? 17 11.875 -3.875 1 98.25 240 GLU A N 1
ATOM 1954 C CA . GLU A 1 240 ? 17.703 13.102 -3.523 1 98.25 240 GLU A CA 1
ATOM 1955 C C . GLU A 1 240 ? 17.344 13.57 -2.117 1 98.25 240 GLU A C 1
ATOM 1957 O O . GLU A 1 240 ? 16.172 13.516 -1.725 1 98.25 240 GLU A O 1
ATOM 1962 N N . VAL A 1 241 ? 18.359 14.023 -1.376 1 98.06 241 VAL A N 1
ATOM 1963 C CA . VAL A 1 241 ? 18.141 14.602 -0.053 1 98.06 241 VAL A CA 1
ATOM 1964 C C . VAL A 1 241 ? 17.547 16 -0.189 1 98.06 241 VAL A C 1
ATOM 1966 O O . VAL A 1 241 ? 18.125 16.859 -0.852 1 98.06 241 VAL A O 1
ATOM 1969 N N . LEU A 1 242 ? 16.375 16.172 0.444 1 97.12 242 LEU A N 1
ATOM 1970 C CA . LEU A 1 242 ? 15.711 17.469 0.393 1 97.12 242 LEU A CA 1
ATOM 1971 C C . LEU A 1 242 ? 16.047 18.297 1.623 1 97.12 242 LEU A C 1
ATOM 1973 O O . LEU A 1 242 ? 16.094 19.531 1.551 1 97.12 242 LEU A O 1
ATOM 1977 N N . ASN A 1 243 ? 16.203 17.641 2.736 1 95.81 243 ASN A N 1
ATOM 1978 C CA . ASN A 1 243 ? 16.453 18.312 4.016 1 95.81 243 ASN A CA 1
ATOM 1979 C C . ASN A 1 243 ? 17.109 17.359 5.012 1 95.81 243 ASN A C 1
ATOM 1981 O O . ASN A 1 243 ? 16.953 16.156 4.934 1 95.81 243 ASN A O 1
ATOM 1985 N N . VAL A 1 244 ? 17.953 17.906 5.852 1 96.06 244 VAL A N 1
ATOM 1986 C CA . VAL A 1 244 ? 18.609 17.188 6.941 1 96.06 244 VAL A CA 1
ATOM 1987 C C . VAL A 1 244 ? 18.469 17.984 8.242 1 96.06 244 VAL A C 1
ATOM 1989 O O . VAL A 1 244 ? 18.766 19.188 8.273 1 96.06 244 VAL A O 1
ATOM 1992 N N . TYR A 1 245 ? 17.922 17.344 9.273 1 93.38 245 TYR A N 1
ATOM 1993 C CA . TYR A 1 245 ? 17.812 18.016 10.562 1 93.38 245 TYR A CA 1
ATOM 1994 C C . TYR A 1 245 ? 17.828 17.016 11.703 1 93.38 245 TYR A C 1
ATOM 1996 O O . TYR A 1 245 ? 17.109 16.016 11.68 1 93.38 245 TYR A O 1
ATOM 2004 N N . GLU A 1 246 ? 18.703 17.188 12.664 1 91 246 GLU A N 1
ATOM 2005 C CA . GLU A 1 246 ? 18.812 16.375 13.867 1 91 246 GLU A CA 1
ATOM 2006 C C . GLU A 1 246 ? 18.906 14.891 13.516 1 91 246 GLU A C 1
ATOM 2008 O O . GLU A 1 246 ? 18.203 14.062 14.086 1 91 246 GLU A O 1
ATOM 2013 N N . GLY A 1 247 ? 19.656 14.57 12.508 1 93.12 247 GLY A N 1
ATOM 2014 C CA . GLY A 1 247 ? 19.859 13.188 12.125 1 93.12 247 GLY A CA 1
ATOM 2015 C C . GLY A 1 247 ? 18.766 12.641 11.234 1 93.12 247 GLY A C 1
ATOM 2016 O O . GLY A 1 247 ? 18.844 11.508 10.766 1 93.12 247 GLY A O 1
ATOM 2017 N N . ASN A 1 248 ? 17.719 13.469 10.969 1 94.44 248 ASN A N 1
ATOM 2018 C CA . ASN A 1 248 ? 16.656 13.102 10.047 1 94.44 248 ASN A CA 1
ATOM 2019 C C . ASN A 1 248 ? 16.953 13.578 8.625 1 94.44 248 ASN A C 1
ATOM 2021 O O . ASN A 1 248 ? 17.453 14.68 8.43 1 94.44 248 ASN A O 1
ATOM 2025 N N . VAL A 1 249 ? 16.672 12.711 7.723 1 96.75 249 VAL A N 1
ATOM 2026 C CA . VAL A 1 249 ? 16.812 13.047 6.309 1 96.75 249 VAL A CA 1
ATOM 2027 C C . VAL A 1 249 ? 15.461 12.922 5.609 1 96.75 249 VAL A C 1
ATOM 2029 O O . VAL A 1 249 ? 14.758 11.922 5.785 1 96.75 249 VAL A O 1
ATOM 2032 N N . ILE A 1 250 ? 15.055 13.93 4.883 1 96.75 250 ILE A N 1
ATOM 2033 C CA . ILE A 1 250 ? 13.883 13.867 4.02 1 96.75 250 ILE A CA 1
ATOM 2034 C C . ILE A 1 250 ? 14.312 13.625 2.574 1 96.75 250 ILE A C 1
ATOM 2036 O O . ILE A 1 250 ? 15.117 14.383 2.025 1 96.75 250 ILE A O 1
ATOM 2040 N N . LEU A 1 251 ? 13.797 12.586 2.021 1 97.75 251 LEU A N 1
ATOM 2041 C CA . LEU A 1 251 ? 14.094 12.25 0.636 1 97.75 251 LEU A CA 1
ATOM 2042 C C . LEU A 1 251 ? 12.992 12.734 -0.295 1 97.75 251 LEU A C 1
ATOM 2044 O O . LEU A 1 251 ? 11.867 12.992 0.148 1 97.75 251 LEU A O 1
ATOM 2048 N N . ASP A 1 252 ? 13.258 12.852 -1.578 1 97.5 252 ASP A N 1
ATOM 2049 C CA . ASP A 1 252 ? 12.305 13.391 -2.543 1 97.5 252 ASP A CA 1
ATOM 2050 C C . ASP A 1 252 ? 11.359 12.297 -3.045 1 97.5 252 ASP A C 1
ATOM 2052 O O . ASP A 1 252 ? 10.797 12.414 -4.137 1 97.5 252 ASP A O 1
ATOM 2056 N N . CYS A 1 253 ? 11.273 11.203 -2.346 1 97.44 253 CYS A N 1
ATOM 2057 C CA . CYS A 1 253 ? 10.312 10.133 -2.568 1 97.44 253 CYS A CA 1
ATOM 2058 C C . CYS A 1 253 ? 9.734 9.641 -1.248 1 97.44 253 CYS A C 1
ATOM 2060 O O . CYS A 1 253 ? 9.914 10.273 -0.209 1 97.44 253 CYS A O 1
ATOM 2062 N N . SER A 1 254 ? 8.867 8.664 -1.318 1 96.75 254 SER A N 1
ATOM 2063 C CA . SER A 1 254 ? 8.188 8.062 -0.174 1 96.75 254 SER A CA 1
ATOM 2064 C C . SER A 1 254 ? 8.133 6.543 -0.299 1 96.75 254 SER A C 1
ATOM 2066 O O . SER A 1 254 ? 8.266 6 -1.397 1 96.75 254 SER A O 1
ATOM 2068 N N . ILE A 1 255 ? 8.016 5.898 0.847 1 96.19 255 ILE A N 1
ATOM 2069 C CA . ILE A 1 255 ? 7.797 4.457 0.75 1 96.19 255 ILE A CA 1
ATOM 2070 C C . ILE A 1 255 ? 6.48 4.184 0.025 1 96.19 255 ILE A C 1
ATOM 2072 O O . ILE A 1 255 ? 6.312 3.131 -0.594 1 96.19 255 ILE A O 1
ATOM 2076 N N . PHE A 1 256 ? 5.594 5.152 -0.091 1 95.44 256 PHE A N 1
ATOM 2077 C CA . PHE A 1 256 ? 4.266 4.988 -0.671 1 95.44 256 PHE A CA 1
ATOM 2078 C C . PHE A 1 256 ? 4.328 5.039 -2.193 1 95.44 256 PHE A C 1
ATOM 2080 O O . PHE A 1 256 ? 3.432 4.543 -2.875 1 95.44 256 PHE A O 1
ATOM 2087 N N . ASN A 1 257 ? 5.312 5.672 -2.713 1 96.75 257 ASN A N 1
ATOM 2088 C CA . ASN A 1 257 ? 5.395 5.66 -4.168 1 96.75 257 ASN A CA 1
ATOM 2089 C C . ASN A 1 257 ? 6.645 4.926 -4.652 1 96.75 257 ASN A C 1
ATOM 2091 O O . ASN A 1 257 ? 6.93 4.902 -5.852 1 96.75 257 ASN A O 1
ATOM 2095 N N . ALA A 1 258 ? 7.418 4.383 -3.695 1 96.88 258 ALA A N 1
ATOM 2096 C CA . ALA A 1 258 ? 8.672 3.746 -4.086 1 96.88 258 ALA A CA 1
ATOM 2097 C C . ALA A 1 258 ? 8.742 2.311 -3.57 1 96.88 258 ALA A C 1
ATOM 2099 O O . ALA A 1 258 ? 8.977 1.378 -4.344 1 96.88 258 ALA A O 1
ATOM 2100 N N . TYR A 1 259 ? 8.516 2.141 -2.279 1 95.38 259 TYR A N 1
ATOM 2101 C CA . TYR A 1 259 ? 8.812 0.813 -1.755 1 95.38 259 TYR A CA 1
ATOM 2102 C C . TYR A 1 259 ? 8.039 0.547 -0.468 1 95.38 259 TYR A C 1
ATOM 2104 O O . TYR A 1 259 ? 8.633 0.454 0.61 1 95.38 259 TYR A O 1
ATOM 2112 N N . MET A 1 260 ? 6.832 0.193 -0.572 1 91.88 260 MET A N 1
ATOM 2113 C CA . MET A 1 260 ? 5.938 0.013 0.567 1 91.88 260 MET A CA 1
ATOM 2114 C C . MET A 1 260 ? 6.309 -1.234 1.36 1 91.88 260 MET A C 1
ATOM 2116 O O . MET A 1 260 ? 5.949 -1.359 2.533 1 91.88 260 MET A O 1
ATOM 2120 N N . ASP A 1 261 ? 7.051 -2.189 0.794 1 91.56 261 ASP A N 1
ATOM 2121 C CA . ASP A 1 261 ? 7.457 -3.418 1.469 1 91.56 261 ASP A CA 1
ATOM 2122 C C . ASP A 1 261 ? 8.328 -3.115 2.684 1 91.56 261 ASP A C 1
ATOM 2124 O O . ASP A 1 261 ? 8.469 -3.951 3.58 1 91.56 261 ASP A O 1
ATOM 2128 N N . THR A 1 262 ? 8.93 -1.959 2.676 1 91.38 262 THR A N 1
ATOM 2129 C CA . THR A 1 262 ? 9.664 -1.544 3.865 1 91.38 262 THR A CA 1
ATOM 2130 C C . THR A 1 262 ? 8.773 -1.598 5.102 1 91.38 262 THR A C 1
ATOM 2132 O O . THR A 1 262 ? 9.219 -2.014 6.176 1 91.38 262 THR A O 1
ATOM 2135 N N . TYR A 1 263 ? 7.559 -1.235 4.895 1 88.56 263 TYR A N 1
ATOM 2136 C CA . TYR A 1 263 ? 6.629 -1.251 6.016 1 88.56 263 TYR A CA 1
ATOM 2137 C C . TYR A 1 263 ? 5.84 -2.555 6.055 1 88.56 263 TYR A C 1
ATOM 2139 O O . TYR A 1 263 ? 5.699 -3.17 7.113 1 88.56 263 TYR A O 1
ATOM 2147 N N . LEU A 1 264 ? 5.371 -3.025 4.922 1 86.25 264 LEU A N 1
ATOM 2148 C CA . LEU A 1 264 ? 4.473 -4.172 4.859 1 86.25 264 LEU A CA 1
ATOM 2149 C C . LEU A 1 264 ? 5.176 -5.441 5.324 1 86.25 264 LEU A C 1
ATOM 2151 O O . LEU A 1 264 ? 4.582 -6.266 6.023 1 86.25 264 LEU A O 1
ATOM 2155 N N . LEU A 1 265 ? 6.426 -5.578 4.941 1 87.69 265 LEU A N 1
ATOM 2156 C CA . LEU A 1 265 ? 7.133 -6.832 5.188 1 87.69 265 LEU A CA 1
ATOM 2157 C C . LEU A 1 265 ? 8.375 -6.594 6.039 1 87.69 265 LEU A C 1
ATOM 2159 O O . LEU A 1 265 ? 9.164 -7.516 6.258 1 87.69 265 LEU A O 1
ATOM 2163 N N . ASN A 1 266 ? 8.539 -5.336 6.5 1 90.88 266 ASN A N 1
ATOM 2164 C CA . ASN A 1 266 ? 9.719 -4.98 7.277 1 90.88 266 ASN A CA 1
ATOM 2165 C C . ASN A 1 266 ? 11.008 -5.277 6.508 1 90.88 266 ASN A C 1
ATOM 2167 O O . ASN A 1 266 ? 11.922 -5.898 7.043 1 90.88 266 ASN A O 1
ATOM 2171 N N . ILE A 1 267 ? 10.992 -4.938 5.32 1 93.81 267 ILE A N 1
ATOM 2172 C CA . ILE A 1 267 ? 12.195 -5.02 4.496 1 93.81 267 ILE A CA 1
ATOM 2173 C C . ILE A 1 267 ? 13.047 -3.768 4.691 1 93.81 267 ILE A C 1
ATOM 2175 O O . ILE A 1 267 ? 12.539 -2.646 4.613 1 93.81 267 ILE A O 1
ATOM 2179 N N . ARG A 1 268 ? 14.32 -3.963 4.984 1 96.69 268 ARG A N 1
ATOM 2180 C CA . ARG A 1 268 ? 15.258 -2.846 5.105 1 96.69 268 ARG A CA 1
ATOM 2181 C C . ARG A 1 268 ? 16.234 -2.832 3.939 1 96.69 268 ARG A C 1
ATOM 2183 O O . ARG A 1 268 ? 17.156 -3.648 3.891 1 96.69 268 ARG A O 1
ATOM 2190 N N . LEU A 1 269 ? 16.047 -1.898 3.07 1 97.75 269 LEU A N 1
ATOM 2191 C CA . LEU A 1 269 ? 16.906 -1.817 1.89 1 97.75 269 LEU A CA 1
ATOM 2192 C C . LEU A 1 269 ? 18.328 -1.424 2.275 1 97.75 269 LEU A C 1
ATOM 2194 O O . LEU A 1 269 ? 18.531 -0.497 3.064 1 97.75 269 LEU A O 1
ATOM 2198 N N . PRO A 1 270 ? 19.297 -2.127 1.738 1 97.31 270 PRO A N 1
ATOM 2199 C CA . PRO A 1 270 ? 20.672 -1.632 1.93 1 97.31 270 PRO A CA 1
ATOM 2200 C C . PRO A 1 270 ? 20.906 -0.286 1.25 1 97.31 270 PRO A C 1
ATOM 2202 O O . PRO A 1 270 ? 20.297 0.011 0.225 1 97.31 270 PRO A O 1
ATOM 2205 N N . VAL A 1 271 ? 21.766 0.485 1.86 1 98.06 271 VAL A N 1
ATOM 2206 C CA . VAL A 1 271 ? 22.141 1.774 1.293 1 98.06 271 VAL A CA 1
ATOM 2207 C C . VAL A 1 271 ? 23.594 1.717 0.812 1 98.06 271 VAL A C 1
ATOM 2209 O O . VAL A 1 271 ? 24.469 1.212 1.518 1 98.06 271 VAL A O 1
ATOM 2212 N N . LEU A 1 272 ? 23.797 2.174 -0.448 1 97.69 272 LEU A N 1
ATOM 2213 C CA . LEU A 1 272 ? 25.156 2.201 -0.974 1 97.69 272 LEU A CA 1
ATOM 2214 C C . LEU A 1 272 ? 26.078 3.008 -0.061 1 97.69 272 LEU A C 1
ATOM 2216 O O . LEU A 1 272 ? 25.781 4.16 0.266 1 97.69 272 LEU A O 1
ATOM 2220 N N . GLY A 1 273 ? 27.156 2.412 0.386 1 95.38 273 GLY A N 1
ATOM 2221 C CA . GLY A 1 273 ? 28.109 3.092 1.251 1 95.38 273 GLY A CA 1
ATOM 2222 C C . GLY A 1 273 ? 27.781 2.957 2.725 1 95.38 273 GLY A C 1
ATOM 2223 O O . GLY A 1 273 ? 28.406 3.59 3.57 1 95.38 273 GLY A O 1
ATOM 2224 N N . GLU A 1 274 ? 26.75 2.156 3.066 1 96.38 274 GLU A N 1
ATOM 2225 C CA . GLU A 1 274 ? 26.359 1.944 4.457 1 96.38 274 GLU A CA 1
ATOM 2226 C C . GLU A 1 274 ? 27.469 1.238 5.238 1 96.38 274 GLU A C 1
ATOM 2228 O O . GLU A 1 274 ? 28.094 0.304 4.734 1 96.38 274 GLU A O 1
ATOM 2233 N N . LEU A 1 275 ? 27.641 1.712 6.406 1 95.31 275 LEU A N 1
ATOM 2234 C CA . LEU A 1 275 ? 28.625 1.141 7.309 1 95.31 275 LEU A CA 1
ATOM 2235 C C . LEU A 1 275 ? 27.969 0.299 8.391 1 95.31 275 LEU A C 1
ATOM 2237 O O . LEU A 1 275 ? 26.766 0.45 8.648 1 95.31 275 LEU A O 1
ATOM 2241 N N . GLU A 1 276 ? 28.641 -0.667 9.008 1 89.62 276 GLU A N 1
ATOM 2242 C CA . GLU A 1 276 ? 28.125 -1.468 10.117 1 89.62 276 GLU A CA 1
ATOM 2243 C C . GLU A 1 276 ? 28.172 -0.684 11.43 1 89.62 276 GLU A C 1
ATOM 2245 O O . GLU A 1 276 ? 27.562 -1.097 12.422 1 89.62 276 GLU A O 1
ATOM 2250 N N . GLY A 1 277 ? 28.719 0.402 11.344 1 84.12 277 GLY A N 1
ATOM 2251 C CA . GLY A 1 277 ? 28.859 1.287 12.492 1 84.12 277 GLY A CA 1
ATOM 2252 C C . GLY A 1 277 ? 29.875 2.396 12.266 1 84.12 277 GLY A C 1
ATOM 2253 O O . GLY A 1 277 ? 30.562 2.412 11.242 1 84.12 277 GLY A O 1
ATOM 2254 N N . GLY A 1 278 ? 29.75 3.223 13.172 1 85.69 278 GLY A N 1
ATOM 2255 C CA . GLY A 1 278 ? 30.641 4.359 13 1 85.69 278 GLY A CA 1
ATOM 2256 C C . GLY A 1 278 ? 30.188 5.312 11.914 1 85.69 278 GLY A C 1
ATOM 2257 O O . GLY A 1 278 ? 29.188 5.059 11.227 1 85.69 278 GLY A O 1
ATOM 2258 N N . GLY A 1 279 ? 30.5 6.527 11.938 1 93.88 279 GLY A N 1
ATOM 2259 C CA . GLY A 1 279 ? 30.141 7.559 10.969 1 93.88 279 GLY A CA 1
ATOM 2260 C C . GLY A 1 279 ? 28.984 8.422 11.406 1 93.88 279 GLY A C 1
ATOM 2261 O O . GLY A 1 279 ? 28.766 8.625 12.609 1 93.88 279 GLY A O 1
ATOM 2262 N N . PHE A 1 280 ? 28.312 8.836 10.367 1 96.56 280 PHE A N 1
ATOM 2263 C CA . PHE A 1 280 ? 27.156 9.695 10.617 1 96.56 280 PHE A CA 1
ATOM 2264 C C . PHE A 1 280 ? 25.859 8.891 10.586 1 96.56 280 PHE A C 1
ATOM 2266 O O . PHE A 1 280 ? 25.562 8.234 9.594 1 96.56 280 PHE A O 1
ATOM 2273 N N . ARG A 1 281 ? 25.125 8.875 11.664 1 96.5 281 ARG A N 1
ATOM 2274 C CA . ARG A 1 281 ? 23.891 8.109 11.797 1 96.5 281 ARG A CA 1
ATOM 2275 C C . ARG A 1 281 ? 22.703 8.914 11.289 1 96.5 281 ARG A C 1
ATOM 2277 O O . ARG A 1 281 ? 22.5 10.062 11.703 1 96.5 281 ARG A O 1
ATOM 2284 N N . TYR A 1 282 ? 21.859 8.266 10.453 1 96.38 282 TYR A N 1
ATOM 2285 C CA . TYR A 1 282 ? 20.719 8.984 9.891 1 96.38 282 TYR A CA 1
ATOM 2286 C C . TYR A 1 282 ? 19.453 8.133 9.961 1 96.38 282 TYR A C 1
ATOM 2288 O O . TYR A 1 282 ? 19.516 6.902 9.906 1 96.38 282 TYR A O 1
ATOM 2296 N N . LEU A 1 283 ? 18.328 8.781 10.172 1 96.12 283 LEU A N 1
ATOM 2297 C CA . LEU A 1 283 ? 17 8.266 9.844 1 96.12 283 LEU A CA 1
ATOM 2298 C C . LEU A 1 283 ? 16.562 8.758 8.469 1 96.12 283 LEU A C 1
ATOM 2300 O O . LEU A 1 283 ? 16.516 9.969 8.227 1 96.12 283 LEU A O 1
ATOM 2304 N N . LEU A 1 284 ? 16.281 7.863 7.547 1 97 284 LEU A N 1
ATOM 2305 C CA . LEU A 1 284 ? 15.867 8.211 6.191 1 97 284 LEU A CA 1
ATOM 2306 C C . LEU A 1 284 ? 14.352 8.133 6.043 1 97 284 LEU A C 1
ATOM 2308 O O . LEU A 1 284 ? 13.773 7.051 6.113 1 97 284 LEU A O 1
ATOM 2312 N N . LYS A 1 285 ? 13.734 9.227 5.816 1 95.38 285 LYS A N 1
ATOM 2313 C CA . LYS A 1 285 ? 12.281 9.25 5.68 1 95.38 285 LYS A CA 1
ATOM 2314 C C . LYS A 1 285 ? 11.867 9.805 4.32 1 95.38 285 LYS A C 1
ATOM 2316 O O . LYS A 1 285 ? 12.672 10.422 3.621 1 95.38 285 LYS A O 1
ATOM 2321 N N . GLY A 1 286 ? 10.609 9.531 3.918 1 95.75 286 GLY A N 1
ATOM 2322 C CA . GLY A 1 286 ? 10.047 10.07 2.695 1 95.75 286 GLY A CA 1
ATOM 2323 C C . GLY A 1 286 ? 9.414 11.438 2.887 1 95.75 286 GLY A C 1
ATOM 2324 O O . GLY A 1 286 ? 9.469 12.008 3.979 1 95.75 286 GLY A O 1
ATOM 2325 N N . ARG A 1 287 ? 8.875 11.969 1.813 1 93.69 287 ARG A N 1
ATOM 2326 C CA . ARG A 1 287 ? 8.391 13.344 1.825 1 93.69 287 ARG A CA 1
ATOM 2327 C C . ARG A 1 287 ? 6.879 13.398 2.02 1 93.69 287 ARG A C 1
ATOM 2329 O O . ARG A 1 287 ? 6.18 14.117 1.301 1 93.69 287 ARG A O 1
ATOM 2336 N N . SER A 1 288 ? 6.293 12.617 2.869 1 91.88 288 SER A N 1
ATOM 2337 C CA . SER A 1 288 ? 4.898 12.703 3.293 1 91.88 288 SER A CA 1
ATOM 2338 C C . SER A 1 288 ? 4.793 12.938 4.797 1 91.88 288 SER A C 1
ATOM 2340 O O . SER A 1 288 ? 5.75 12.703 5.535 1 91.88 288 SER A O 1
ATOM 2342 N N . PRO A 1 289 ? 3.707 13.523 5.246 1 88.44 289 PRO A N 1
ATOM 2343 C CA . PRO A 1 289 ? 3.564 13.742 6.684 1 88.44 289 PRO A CA 1
ATOM 2344 C C . PRO A 1 289 ? 3.119 12.492 7.434 1 88.44 289 PRO A C 1
ATOM 2346 O O . PRO A 1 289 ? 2.686 12.578 8.586 1 88.44 289 PRO A O 1
ATOM 2349 N N . ASP A 1 290 ? 3.219 11.328 6.773 1 89.31 290 ASP A N 1
ATOM 2350 C CA . ASP A 1 290 ? 2.803 10.078 7.402 1 89.31 290 ASP A CA 1
ATOM 2351 C C . ASP A 1 290 ? 3.943 9.469 8.211 1 89.31 290 ASP A C 1
ATOM 2353 O O . ASP A 1 290 ? 5.062 9.336 7.719 1 89.31 290 ASP A O 1
ATOM 2357 N N . SER A 1 291 ? 3.596 9.078 9.406 1 86.19 291 SER A N 1
ATOM 2358 C CA . SER A 1 291 ? 4.605 8.555 10.32 1 86.19 291 SER A CA 1
ATOM 2359 C C . SER A 1 291 ? 5.16 7.223 9.82 1 86.19 291 SER A C 1
ATOM 2361 O O . SER A 1 291 ? 6.23 6.793 10.258 1 86.19 291 SER A O 1
ATOM 2363 N N . LEU A 1 292 ? 4.445 6.574 8.969 1 88 292 LEU A N 1
ATOM 2364 C CA . LEU A 1 292 ? 4.891 5.289 8.438 1 88 292 LEU A CA 1
ATOM 2365 C C . LEU A 1 292 ? 5.93 5.484 7.336 1 88 292 LEU A C 1
ATOM 2367 O O . LEU A 1 292 ? 6.594 4.531 6.926 1 88 292 LEU A O 1
ATOM 2371 N N . ASP A 1 293 ? 6.074 6.699 6.898 1 92.94 293 ASP A N 1
ATOM 2372 C CA . ASP A 1 293 ? 6.895 6.969 5.723 1 92.94 293 ASP A CA 1
ATOM 2373 C C . ASP A 1 293 ? 8.383 7 6.082 1 92.94 293 ASP A C 1
ATOM 2375 O O . ASP A 1 293 ? 9.031 8.039 5.957 1 92.94 293 ASP A O 1
ATOM 2379 N N . ILE A 1 294 ? 8.938 5.887 6.469 1 95.06 294 ILE A N 1
ATOM 2380 C CA . ILE A 1 294 ? 10.336 5.73 6.867 1 95.06 294 ILE A CA 1
ATOM 2381 C C . ILE A 1 294 ? 10.969 4.59 6.078 1 95.06 294 ILE A C 1
ATOM 2383 O O . ILE A 1 294 ? 10.492 3.455 6.117 1 95.06 294 ILE A O 1
ATOM 2387 N N . PHE A 1 295 ? 12.023 4.914 5.367 1 96.5 295 PHE A N 1
ATOM 2388 C CA . PHE A 1 295 ? 12.773 3.891 4.648 1 96.5 295 PHE A CA 1
ATOM 2389 C C . PHE A 1 295 ? 13.672 3.109 5.598 1 96.5 295 PHE A C 1
ATOM 2391 O O . PHE A 1 295 ? 13.719 1.879 5.547 1 96.5 295 PHE A O 1
ATOM 2398 N N . ARG A 1 296 ? 14.43 3.891 6.363 1 95.88 296 ARG A N 1
ATOM 2399 C CA . ARG A 1 296 ? 15.398 3.324 7.297 1 95.88 296 ARG A CA 1
ATOM 2400 C C . ARG A 1 296 ? 15.461 4.137 8.586 1 95.88 296 ARG A C 1
ATOM 2402 O O . ARG A 1 296 ? 15.633 5.355 8.547 1 95.88 296 ARG A O 1
ATOM 2409 N N . TYR A 1 297 ? 15.383 3.461 9.727 1 92.94 297 TYR A N 1
ATOM 2410 C CA . TYR A 1 297 ? 15.438 4.137 11.016 1 92.94 297 TYR A CA 1
ATOM 2411 C C . TYR A 1 297 ? 16.875 4.504 11.375 1 92.94 297 TYR A C 1
ATOM 2413 O O . TYR A 1 297 ? 17.109 5.488 12.086 1 92.94 297 TYR A O 1
ATOM 2421 N N . SER A 1 298 ? 17.75 3.689 10.875 1 93.44 298 SER A N 1
ATOM 2422 C CA . SER A 1 298 ? 19.156 3.939 11.211 1 93.44 298 SER A CA 1
ATOM 2423 C C . SER A 1 298 ? 20.078 3.463 10.102 1 93.44 298 SER A C 1
ATOM 2425 O O . SER A 1 298 ? 20.047 2.291 9.711 1 93.44 298 SER A O 1
ATOM 2427 N N . VAL A 1 299 ? 20.797 4.336 9.617 1 96.56 299 VAL A N 1
ATOM 2428 C CA . VAL A 1 299 ? 21.844 4.051 8.633 1 96.56 299 VAL A CA 1
ATOM 2429 C C . VAL A 1 299 ? 23.109 4.84 8.969 1 96.56 299 VAL A C 1
ATOM 2431 O O . VAL A 1 299 ? 23.031 6.027 9.289 1 96.56 299 VAL A O 1
ATOM 2434 N N . TYR A 1 300 ? 24.234 4.168 8.969 1 97.25 300 TYR A N 1
ATOM 2435 C CA . TYR A 1 300 ? 25.516 4.812 9.18 1 97.25 300 TYR A CA 1
ATOM 2436 C C . TYR A 1 300 ? 26.234 5.031 7.852 1 97.25 300 TYR A C 1
ATOM 2438 O O . TYR A 1 300 ? 26.406 4.09 7.07 1 97.25 300 TYR A O 1
ATOM 2446 N N . LEU A 1 301 ? 26.594 6.273 7.602 1 97.38 301 LEU A N 1
ATOM 2447 C CA . LEU A 1 301 ? 27.312 6.617 6.379 1 97.38 301 LEU A CA 1
ATOM 2448 C C . LEU A 1 301 ? 28.656 7.246 6.699 1 97.38 301 LEU A C 1
ATOM 2450 O O . LEU A 1 301 ? 28.844 7.809 7.781 1 97.38 301 LEU A O 1
ATOM 2454 N N . ASP A 1 302 ? 29.625 7.227 5.746 1 94.81 302 ASP A N 1
ATOM 2455 C CA . ASP A 1 302 ? 30.984 7.746 5.945 1 94.81 302 ASP A CA 1
ATOM 2456 C C . ASP A 1 302 ? 31.031 9.25 5.695 1 94.81 302 ASP A C 1
ATOM 2458 O O . ASP A 1 302 ? 32.062 9.883 5.879 1 94.81 302 ASP A O 1
ATOM 2462 N N . ARG A 1 303 ? 29.938 9.828 5.301 1 94.94 303 ARG A N 1
ATOM 2463 C CA . ARG A 1 303 ? 29.891 11.25 4.977 1 94.94 303 ARG A CA 1
ATOM 2464 C C . ARG A 1 303 ? 28.641 11.906 5.555 1 94.94 303 ARG A C 1
ATOM 2466 O O . ARG A 1 303 ? 27.609 11.242 5.75 1 94.94 303 ARG A O 1
ATOM 2473 N N . GLU A 1 304 ? 28.812 13.148 5.738 1 96.62 304 GLU A N 1
ATOM 2474 C CA . GLU A 1 304 ? 27.656 13.938 6.133 1 96.62 304 GLU A CA 1
ATOM 2475 C C . GLU A 1 304 ? 26.75 14.227 4.938 1 96.62 304 GLU A C 1
ATOM 2477 O O . GLU A 1 304 ? 27.234 14.531 3.846 1 96.62 304 GLU A O 1
ATOM 2482 N N . LEU A 1 305 ? 25.5 14.086 5.184 1 97.56 305 LEU A N 1
ATOM 2483 C CA . LEU A 1 305 ? 24.531 14.367 4.125 1 97.56 305 LEU A CA 1
ATOM 2484 C C . LEU A 1 305 ? 24.094 15.828 4.148 1 97.56 305 LEU A C 1
ATOM 2486 O O . LEU A 1 305 ? 24 16.438 5.219 1 97.56 305 LEU A O 1
ATOM 2490 N N . LYS A 1 306 ? 23.922 16.391 3.006 1 96.69 306 LYS A N 1
ATOM 2491 C CA . LYS A 1 306 ? 23.359 17.719 2.816 1 96.69 306 LYS A CA 1
ATOM 2492 C C . LYS A 1 306 ? 22.297 17.719 1.722 1 96.69 306 LYS A C 1
ATOM 2494 O O . LYS A 1 306 ? 22.266 16.812 0.886 1 96.69 306 LYS A O 1
ATOM 2499 N N . PRO A 1 307 ? 21.391 18.719 1.777 1 96.69 307 PRO A N 1
ATOM 2500 C CA . PRO A 1 307 ? 20.406 18.828 0.688 1 96.69 307 PRO A CA 1
ATOM 2501 C C . PRO A 1 307 ? 21.062 18.797 -0.691 1 96.69 307 PRO A C 1
ATOM 2503 O O . PRO A 1 307 ? 22.109 19.422 -0.89 1 96.69 307 PRO A O 1
ATOM 2506 N N . GLY A 1 308 ? 20.484 18.047 -1.624 1 96.75 308 GLY A N 1
ATOM 2507 C CA . GLY A 1 308 ? 21.047 17.906 -2.959 1 96.75 308 GLY A CA 1
ATOM 2508 C C . GLY A 1 308 ? 21.812 16.625 -3.152 1 96.75 308 GLY A C 1
ATOM 2509 O O . GLY A 1 308 ? 22 16.156 -4.281 1 96.75 308 GLY A O 1
ATOM 2510 N N . ASP A 1 309 ? 22.312 16.016 -2.051 1 97.88 309 ASP A N 1
ATOM 2511 C CA . ASP A 1 309 ? 23.031 14.734 -2.129 1 97.88 309 ASP A CA 1
ATOM 2512 C C . ASP A 1 309 ? 22.094 13.617 -2.598 1 97.88 309 ASP A C 1
ATOM 2514 O O . ASP A 1 309 ? 20.875 13.734 -2.486 1 97.88 309 ASP A O 1
ATOM 2518 N N . LYS A 1 310 ? 22.75 12.547 -3.129 1 97.94 310 LYS A N 1
ATOM 2519 C CA . LYS A 1 310 ? 22 11.367 -3.549 1 97.94 310 LYS A CA 1
ATOM 2520 C C . LYS A 1 310 ? 22.172 10.227 -2.549 1 97.94 310 LYS A C 1
ATOM 2522 O O . LYS A 1 310 ? 23.25 10.047 -1.975 1 97.94 310 LYS A O 1
ATOM 2527 N N . VAL A 1 311 ? 21.109 9.586 -2.326 1 98.25 311 VAL A N 1
ATOM 2528 C CA . VAL A 1 311 ? 21.094 8.328 -1.582 1 98.25 311 VAL A CA 1
ATOM 2529 C C . VAL A 1 311 ? 20.625 7.195 -2.494 1 98.25 311 VAL A C 1
ATOM 2531 O O . VAL A 1 311 ? 19.609 7.32 -3.186 1 98.25 311 VAL A O 1
ATOM 2534 N N . ILE A 1 312 ? 21.406 6.109 -2.535 1 98.56 312 ILE A N 1
ATOM 2535 C CA . ILE A 1 312 ? 21.078 4.984 -3.404 1 98.56 312 ILE A CA 1
ATOM 2536 C C . ILE A 1 312 ? 20.703 3.768 -2.559 1 98.56 312 ILE A C 1
ATOM 2538 O O . ILE A 1 312 ? 21.531 3.262 -1.798 1 98.56 312 ILE A O 1
ATOM 2542 N N . PHE A 1 313 ? 19.5 3.314 -2.658 1 98.69 313 PHE A N 1
ATOM 2543 C CA . PHE A 1 313 ? 19.047 2.068 -2.053 1 98.69 313 PHE A CA 1
ATOM 2544 C C . PHE A 1 313 ? 19.266 0.894 -2.998 1 98.69 313 PHE A C 1
ATOM 2546 O O . PHE A 1 313 ? 18.969 0.983 -4.191 1 98.69 313 PHE A O 1
ATOM 2553 N N . LEU A 1 314 ? 19.781 -0.17 -2.426 1 98.31 314 LEU A N 1
ATOM 2554 C CA . LEU A 1 314 ? 20.047 -1.371 -3.209 1 98.31 314 LEU A CA 1
ATOM 2555 C C . LEU A 1 314 ? 18.984 -2.428 -2.975 1 98.31 314 LEU A C 1
ATOM 2557 O O . LEU A 1 314 ? 18.266 -2.375 -1.974 1 98.31 314 LEU A O 1
ATOM 2561 N N . ASN A 1 315 ? 18.844 -3.391 -3.949 1 98.06 315 ASN A N 1
ATOM 2562 C CA . ASN A 1 315 ? 17.891 -4.492 -3.883 1 98.06 315 ASN A CA 1
ATOM 2563 C C . ASN A 1 315 ? 16.453 -3.98 -3.764 1 98.06 315 ASN A C 1
ATOM 2565 O O . ASN A 1 315 ? 15.672 -4.496 -2.965 1 98.06 315 ASN A O 1
ATOM 2569 N N . ALA A 1 316 ? 16.172 -2.92 -4.582 1 98.44 316 ALA A N 1
ATOM 2570 C CA . ALA A 1 316 ? 14.883 -2.236 -4.496 1 98.44 316 ALA A CA 1
ATOM 2571 C C . ALA A 1 316 ? 13.953 -2.676 -5.621 1 98.44 316 ALA A C 1
ATOM 2573 O O . ALA A 1 316 ? 12.992 -1.976 -5.949 1 98.44 316 ALA A O 1
ATOM 2574 N N . GLY A 1 317 ? 14.195 -3.812 -6.156 1 98.38 317 GLY A N 1
ATOM 2575 C CA . GLY A 1 317 ? 13.484 -4.148 -7.379 1 98.38 317 GLY A CA 1
ATOM 2576 C C . GLY A 1 317 ? 12.195 -4.902 -7.125 1 98.38 317 GLY A C 1
ATOM 2577 O O . GLY A 1 317 ? 11.344 -5.004 -8.016 1 98.38 317 GLY A O 1
ATOM 2578 N N . ALA A 1 318 ? 12.047 -5.512 -5.977 1 97.5 318 ALA A N 1
ATOM 2579 C CA . ALA A 1 318 ? 10.867 -6.324 -5.711 1 97.5 318 ALA A CA 1
ATOM 2580 C C . ALA A 1 318 ? 9.75 -5.48 -5.094 1 97.5 318 ALA A C 1
ATOM 2582 O O . ALA A 1 318 ? 9.953 -4.84 -4.062 1 97.5 318 ALA A O 1
ATOM 2583 N N . TYR A 1 319 ? 8.555 -5.465 -5.742 1 95.44 319 TYR A N 1
ATOM 2584 C CA . TYR A 1 319 ? 7.32 -4.875 -5.234 1 95.44 319 TYR A CA 1
ATOM 2585 C C . TYR A 1 319 ? 7.488 -3.381 -4.992 1 95.44 319 TYR A C 1
ATOM 2587 O O . TYR A 1 319 ? 7.098 -2.867 -3.943 1 95.44 319 TYR A O 1
ATOM 2595 N N . ASN A 1 320 ? 8.172 -2.703 -5.855 1 95.81 320 ASN A N 1
ATOM 2596 C CA . ASN A 1 320 ? 8.328 -1.254 -5.805 1 95.81 320 ASN A CA 1
ATOM 2597 C C . ASN A 1 320 ? 7.207 -0.543 -6.562 1 95.81 320 ASN A C 1
ATOM 2599 O O . ASN A 1 320 ? 7.469 0.373 -7.344 1 95.81 320 ASN A O 1
ATOM 2603 N N . PHE A 1 321 ? 5.977 -0.848 -6.281 1 92.94 321 PHE A N 1
ATOM 2604 C CA . PHE A 1 321 ? 4.844 -0.316 -7.027 1 92.94 321 PHE A CA 1
ATOM 2605 C C . PHE A 1 321 ? 4.391 1.018 -6.449 1 92.94 321 PHE A C 1
ATOM 2607 O O . PHE A 1 321 ? 4.539 1.262 -5.25 1 92.94 321 PHE A O 1
ATOM 2614 N N . HIS A 1 322 ? 3.848 1.832 -7.309 1 95.44 322 HIS A N 1
ATOM 2615 C CA . HIS A 1 322 ? 3.314 3.15 -6.992 1 95.44 322 HIS A CA 1
ATOM 2616 C C . HIS A 1 322 ? 1.938 3.047 -6.344 1 95.44 322 HIS A C 1
ATOM 2618 O O . HIS A 1 322 ? 1.12 2.215 -6.742 1 95.44 322 HIS A O 1
ATOM 2624 N N . THR A 1 323 ? 1.644 3.871 -5.301 1 95.25 323 THR A N 1
ATOM 2625 C CA . THR A 1 323 ? 0.296 4.059 -4.777 1 95.25 323 THR A CA 1
ATOM 2626 C C . THR A 1 323 ? -0.185 5.488 -5.02 1 95.25 323 THR A C 1
ATOM 2628 O O . THR A 1 323 ? 0.625 6.391 -5.234 1 95.25 323 THR A O 1
ATOM 2631 N N . GLU A 1 324 ? -1.462 5.695 -4.93 1 94.56 324 GLU A N 1
ATOM 2632 C CA . GLU A 1 324 ? -2.053 7.012 -5.152 1 94.56 324 GLU A CA 1
ATOM 2633 C C . GLU A 1 324 ? -2.045 7.844 -3.869 1 94.56 324 GLU A C 1
ATOM 2635 O O . GLU A 1 324 ? -2.52 8.977 -3.859 1 94.56 324 GLU A O 1
ATOM 2640 N N . PHE A 1 325 ? -1.443 7.312 -2.85 1 94.12 325 PHE A N 1
ATOM 2641 C CA . PHE A 1 325 ? -1.439 8.023 -1.576 1 94.12 325 PHE A CA 1
ATOM 2642 C C . PHE A 1 325 ? -0.831 9.406 -1.732 1 94.12 325 PHE A C 1
ATOM 2644 O O . PHE A 1 325 ? 0.235 9.562 -2.334 1 94.12 325 PHE A O 1
ATOM 2651 N N . ASN A 1 326 ? -1.503 10.453 -1.312 1 95 326 ASN A N 1
ATOM 2652 C CA . ASN A 1 326 ? -1.053 11.836 -1.237 1 95 326 ASN A CA 1
ATOM 2653 C C . ASN A 1 326 ? -0.692 12.383 -2.615 1 95 326 ASN A C 1
ATOM 2655 O O . ASN A 1 326 ? 0.129 13.297 -2.73 1 95 326 ASN A O 1
ATOM 2659 N N . ASP A 1 327 ? -1.169 11.758 -3.697 1 94.69 327 ASP A N 1
ATOM 2660 C CA . ASP A 1 327 ? -0.983 12.156 -5.09 1 94.69 327 ASP A CA 1
ATOM 2661 C C . ASP A 1 327 ? 0.499 12.188 -5.457 1 94.69 327 ASP A C 1
ATOM 2663 O O . ASP A 1 327 ? 0.92 13 -6.281 1 94.69 327 ASP A O 1
ATOM 2667 N N . MET A 1 328 ? 1.297 11.43 -4.797 1 91.94 328 MET A N 1
ATOM 2668 C CA . MET A 1 328 ? 2.717 11.398 -5.137 1 91.94 328 MET A CA 1
ATOM 2669 C C . MET A 1 328 ? 2.928 10.875 -6.551 1 91.94 328 MET A C 1
ATOM 2671 O O . MET A 1 328 ? 2.275 9.914 -6.965 1 91.94 328 MET A O 1
ATOM 2675 N N . PRO A 1 329 ? 3.832 11.492 -7.184 1 93.81 329 PRO A N 1
ATOM 2676 C CA . PRO A 1 329 ? 4.016 11.078 -8.578 1 93.81 329 PRO A CA 1
ATOM 2677 C C . PRO A 1 329 ? 4.645 9.695 -8.703 1 93.81 329 PRO A C 1
ATOM 2679 O O . PRO A 1 329 ? 5.363 9.258 -7.801 1 93.81 329 PRO A O 1
ATOM 2682 N N . LYS A 1 330 ? 4.285 9.031 -9.758 1 96.38 330 LYS A N 1
ATOM 2683 C CA . LYS A 1 330 ? 4.957 7.777 -10.086 1 96.38 330 LYS A CA 1
ATOM 2684 C C . LYS A 1 330 ? 6.441 8.008 -10.375 1 96.38 330 LYS A C 1
ATOM 2686 O O . LYS A 1 330 ? 6.805 8.953 -11.07 1 96.38 330 LYS A O 1
ATOM 2691 N N . ILE A 1 331 ? 7.277 7.203 -9.836 1 97.88 331 ILE A N 1
ATOM 2692 C CA . ILE A 1 331 ? 8.719 7.312 -10.047 1 97.88 331 ILE A CA 1
ATOM 2693 C C . ILE A 1 331 ? 9.102 6.609 -11.344 1 97.88 331 ILE A C 1
ATOM 2695 O O . ILE A 1 331 ? 8.648 5.492 -11.609 1 97.88 331 ILE A O 1
ATOM 2699 N N . ARG A 1 332 ? 9.875 7.223 -12.125 1 97.56 332 ARG A N 1
ATOM 2700 C CA . ARG A 1 332 ? 10.281 6.668 -13.414 1 97.56 332 ARG A CA 1
ATOM 2701 C C . ARG A 1 332 ? 11.258 5.508 -13.219 1 97.56 332 ARG A C 1
ATOM 2703 O O . ARG A 1 332 ? 12.023 5.492 -12.258 1 97.56 332 ARG A O 1
ATOM 2710 N N . VAL A 1 333 ? 11.188 4.559 -14.086 1 98.38 333 VAL A N 1
ATOM 2711 C CA . VAL A 1 333 ? 12.133 3.453 -14.156 1 98.38 333 VAL A CA 1
ATOM 2712 C C . VAL A 1 333 ? 13.039 3.625 -15.375 1 98.38 333 VAL A C 1
ATOM 2714 O O . VAL A 1 333 ? 12.562 3.752 -16.5 1 98.38 333 VAL A O 1
ATOM 2717 N N . GLU A 1 334 ? 14.297 3.707 -15.148 1 98.5 334 GLU A N 1
ATOM 2718 C CA . GLU A 1 334 ? 15.281 3.789 -16.234 1 98.5 334 GLU A CA 1
ATOM 2719 C C . GLU A 1 334 ? 16.016 2.465 -16.406 1 98.5 334 GLU A C 1
ATOM 2721 O O . GLU A 1 334 ? 16.719 2.008 -15.492 1 98.5 334 GLU A O 1
ATOM 2726 N N . ILE A 1 335 ? 15.875 1.888 -17.531 1 98.56 335 ILE A N 1
ATOM 2727 C CA . ILE A 1 335 ? 16.578 0.652 -17.828 1 98.56 335 ILE A CA 1
ATOM 2728 C C . ILE A 1 335 ? 17.969 0.978 -18.391 1 98.56 335 ILE A C 1
ATOM 2730 O O . ILE A 1 335 ? 18.094 1.732 -19.359 1 98.56 335 ILE A O 1
ATOM 2734 N N . VAL A 1 336 ? 18.938 0.477 -17.734 1 98.69 336 VAL A N 1
ATOM 2735 C CA . VAL A 1 336 ? 20.312 0.693 -18.156 1 98.69 336 VAL A CA 1
ATOM 2736 C C . VAL A 1 336 ? 21 -0.652 -18.391 1 98.69 336 VAL A C 1
ATOM 2738 O O . VAL A 1 336 ? 20.484 -1.696 -17.984 1 98.69 336 VAL A O 1
ATOM 2741 N N . ASP A 1 337 ? 22.125 -0.649 -19.125 1 98.19 337 ASP A N 1
ATOM 2742 C CA . ASP A 1 337 ? 22.859 -1.89 -19.344 1 98.19 337 ASP A CA 1
ATOM 2743 C C . ASP A 1 337 ? 23.422 -2.441 -18.047 1 98.19 337 ASP A C 1
ATOM 2745 O O . ASP A 1 337 ? 23.328 -3.641 -17.781 1 98.19 337 ASP A O 1
ATOM 2749 N N . ASP A 1 338 ? 24.031 -1.504 -17.297 1 98.19 338 ASP A N 1
ATOM 2750 C CA . ASP A 1 338 ? 24.547 -1.821 -15.977 1 98.19 338 ASP A CA 1
ATOM 2751 C C . ASP A 1 338 ? 24.406 -0.627 -15.031 1 98.19 338 ASP A C 1
ATOM 2753 O O . ASP A 1 338 ? 24.266 0.511 -15.484 1 98.19 338 ASP A O 1
ATOM 2757 N N . PHE A 1 339 ? 24.484 -0.995 -13.711 1 98.06 339 PHE A N 1
ATOM 2758 C CA . PHE A 1 339 ? 24.438 0.103 -12.758 1 98.06 339 PHE A CA 1
ATOM 2759 C C . PHE A 1 339 ? 25.547 1.104 -13.016 1 98.06 339 PHE A C 1
ATOM 2761 O O . PHE A 1 339 ? 26.672 0.716 -13.352 1 98.06 339 PHE A O 1
ATOM 2768 N N . PRO A 1 340 ? 25.312 2.387 -12.883 1 97.38 340 PRO A N 1
ATOM 2769 C CA . PRO A 1 340 ? 26.344 3.396 -13.07 1 97.38 340 PRO A CA 1
ATOM 2770 C C . PRO A 1 340 ? 27.234 3.561 -11.844 1 97.38 340 PRO A C 1
ATOM 2772 O O . PRO A 1 340 ? 27.953 4.559 -11.727 1 97.38 340 PRO A O 1
ATOM 2775 N N . PHE A 1 341 ? 27.125 2.691 -10.812 1 96.25 341 PHE A N 1
ATOM 2776 C CA . PHE A 1 341 ? 27.938 2.643 -9.609 1 96.25 341 PHE A CA 1
ATOM 2777 C C . PHE A 1 341 ? 28.391 1.217 -9.32 1 96.25 341 PHE A C 1
ATOM 2779 O O . PHE A 1 341 ? 27.859 0.262 -9.891 1 96.25 341 PHE A O 1
ATOM 2786 N N . SER A 1 342 ? 29.359 1.123 -8.453 1 92 342 SER A N 1
ATOM 2787 C CA . SER A 1 342 ? 29.875 -0.195 -8.086 1 92 342 SER A CA 1
ATOM 2788 C C . SER A 1 342 ? 29.078 -0.793 -6.934 1 92 342 SER A C 1
ATOM 2790 O O . SER A 1 342 ? 28.781 -0.104 -5.957 1 92 342 SER A O 1
ATOM 2792 N N . LEU A 1 343 ? 28.719 -2.002 -7.098 1 90.12 343 LEU A N 1
ATOM 2793 C CA . LEU A 1 343 ? 28.047 -2.738 -6.027 1 90.12 343 LEU A CA 1
ATOM 2794 C C . LEU A 1 343 ? 29.062 -3.25 -5.012 1 90.12 343 LEU A C 1
ATOM 2796 O O . LEU A 1 343 ? 30.219 -3.518 -5.359 1 90.12 343 LEU A O 1
ATOM 2800 N N . PRO A 1 344 ? 28.656 -3.352 -3.766 1 81.19 344 PRO A N 1
ATOM 2801 C CA . PRO A 1 344 ? 29.578 -3.908 -2.783 1 81.19 344 PRO A CA 1
ATOM 2802 C C . PRO A 1 344 ? 29.891 -5.383 -3.029 1 81.19 344 PRO A C 1
ATOM 2804 O O . PRO A 1 344 ? 29.078 -6.098 -3.613 1 81.19 344 PRO A O 1
ATOM 2807 N N . MET B 1 1 ? -18.828 -4.906 -11.477 1 87.88 1 MET B N 1
ATOM 2808 C CA . MET B 1 1 ? -17.5 -4.457 -11.094 1 87.88 1 MET B CA 1
ATOM 2809 C C . MET B 1 1 ? -17.531 -3.66 -9.797 1 87.88 1 MET B C 1
ATOM 2811 O O . MET B 1 1 ? -18.453 -2.875 -9.57 1 87.88 1 MET B O 1
ATOM 2815 N N . ALA B 1 2 ? -16.656 -3.91 -8.922 1 97.56 2 ALA B N 1
ATOM 2816 C CA . ALA B 1 2 ? -16.594 -3.225 -7.637 1 97.56 2 ALA B CA 1
ATOM 2817 C C . ALA B 1 2 ? -16.641 -1.71 -7.816 1 97.56 2 ALA B C 1
ATOM 2819 O O . ALA B 1 2 ? -16.188 -1.184 -8.836 1 97.56 2 ALA B O 1
ATOM 2820 N N . ARG B 1 3 ? -17.188 -0.994 -6.91 1 98.5 3 ARG B N 1
ATOM 2821 C CA . ARG B 1 3 ? -17.25 0.464 -6.957 1 98.5 3 ARG B CA 1
ATOM 2822 C C . ARG B 1 3 ? -17.297 1.058 -5.555 1 98.5 3 ARG B C 1
ATOM 2824 O O . ARG B 1 3 ? -17.781 0.416 -4.617 1 98.5 3 ARG B O 1
ATOM 2831 N N . PHE B 1 4 ? -16.812 2.229 -5.453 1 98.81 4 PHE B N 1
ATOM 2832 C CA . PHE B 1 4 ? -17.016 3.061 -4.273 1 98.81 4 PHE B CA 1
ATOM 2833 C C . PHE B 1 4 ? -18.25 3.938 -4.434 1 98.81 4 PHE B C 1
ATOM 2835 O O . PHE B 1 4 ? -18.438 4.562 -5.477 1 98.81 4 PHE B O 1
ATOM 2842 N N . ILE B 1 5 ? -19.062 3.904 -3.439 1 98.88 5 ILE B N 1
ATOM 2843 C CA . ILE B 1 5 ? -20.25 4.75 -3.424 1 98.88 5 ILE B CA 1
ATOM 2844 C C . ILE B 1 5 ? -20.078 5.863 -2.391 1 98.88 5 ILE B C 1
ATOM 2846 O O . ILE B 1 5 ? -20.047 5.602 -1.187 1 98.88 5 ILE B O 1
ATOM 2850 N N . LEU B 1 6 ? -19.938 7.047 -2.852 1 98.88 6 LEU B N 1
ATOM 2851 C CA . LEU B 1 6 ? -19.75 8.211 -1.992 1 98.88 6 LEU B CA 1
ATOM 2852 C C . LEU B 1 6 ? -21.047 8.969 -1.807 1 98.88 6 LEU B C 1
ATOM 2854 O O . LEU B 1 6 ? -21.609 9.492 -2.771 1 98.88 6 LEU B O 1
ATOM 2858 N N . SER B 1 7 ? -21.531 9.078 -0.637 1 98.81 7 SER B N 1
ATOM 2859 C CA . SER B 1 7 ? -22.75 9.805 -0.301 1 98.81 7 SER B CA 1
ATOM 2860 C C . SER B 1 7 ? -22.469 11.266 0.021 1 98.81 7 SER B C 1
ATOM 2862 O O . SER B 1 7 ? -21.828 11.57 1.032 1 98.81 7 SER B O 1
ATOM 2864 N N . ARG B 1 8 ? -23 12.172 -0.792 1 98.56 8 ARG B N 1
ATOM 2865 C CA . ARG B 1 8 ? -22.875 13.602 -0.541 1 98.56 8 ARG B CA 1
ATOM 2866 C C . ARG B 1 8 ? -23.516 13.984 0.797 1 98.56 8 ARG B C 1
ATOM 2868 O O . ARG B 1 8 ? -22.922 14.734 1.574 1 98.56 8 ARG B O 1
ATOM 2875 N N . ARG B 1 9 ? -24.641 13.453 1.046 1 98.38 9 ARG B N 1
ATOM 2876 C CA . ARG B 1 9 ? -25.375 13.766 2.262 1 98.38 9 ARG B CA 1
ATOM 2877 C C . ARG B 1 9 ? -24.578 13.398 3.506 1 98.38 9 ARG B C 1
ATOM 2879 O O . ARG B 1 9 ? -24.469 14.195 4.438 1 98.38 9 ARG B O 1
ATOM 2886 N N . VAL B 1 10 ? -23.984 12.227 3.504 1 98.56 10 VAL B N 1
ATOM 2887 C CA . VAL B 1 10 ? -23.234 11.766 4.668 1 98.56 10 VAL B CA 1
ATOM 2888 C C . VAL B 1 10 ? -21.969 12.594 4.832 1 98.56 10 VAL B C 1
ATOM 2890 O O . VAL B 1 10 ? -21.625 12.992 5.945 1 98.56 10 VAL B O 1
ATOM 2893 N N . ALA B 1 11 ? -21.281 12.891 3.752 1 98.81 11 ALA B N 1
ATOM 2894 C CA . ALA B 1 11 ? -20.078 13.719 3.803 1 98.81 11 ALA B CA 1
ATOM 2895 C C . ALA B 1 11 ? -20.375 15.094 4.395 1 98.81 11 ALA B C 1
ATOM 2897 O O . ALA B 1 11 ? -19.656 15.562 5.277 1 98.81 11 ALA B O 1
ATOM 2898 N N . LEU B 1 12 ? -21.453 15.695 3.939 1 98.81 12 LEU B N 1
ATOM 2899 C CA . LEU B 1 12 ? -21.812 17.031 4.391 1 98.81 12 LEU B CA 1
ATOM 2900 C C . LEU B 1 12 ? -22.281 17.016 5.84 1 98.81 12 LEU B C 1
ATOM 2902 O O . LEU B 1 12 ? -22.047 17.969 6.59 1 98.81 12 LEU B O 1
ATOM 2906 N N . ARG B 1 13 ? -22.938 15.953 6.207 1 98.38 13 ARG B N 1
ATOM 2907 C CA . ARG B 1 13 ? -23.344 15.805 7.602 1 98.38 13 ARG B CA 1
ATOM 2908 C C . ARG B 1 13 ? -22.125 15.719 8.508 1 98.38 13 ARG B C 1
ATOM 2910 O O . ARG B 1 13 ? -22.047 16.406 9.531 1 98.38 13 ARG B O 1
ATOM 2917 N N . GLN B 1 14 ? -21.172 14.859 8.141 1 98.44 14 GLN B N 1
ATOM 2918 C CA . GLN B 1 14 ? -19.938 14.727 8.914 1 98.44 14 GLN B CA 1
ATOM 2919 C C . GLN B 1 14 ? -19.188 16.047 8.977 1 98.44 14 GLN B C 1
ATOM 2921 O O . GLN B 1 14 ? -18.656 16.422 10.031 1 98.44 14 GLN B O 1
ATOM 2926 N N . TYR B 1 15 ? -19.156 16.75 7.852 1 98.62 15 TYR B N 1
ATOM 2927 C CA . TYR B 1 15 ? -18.531 18.062 7.812 1 98.62 15 TYR B CA 1
ATOM 2928 C C . TYR B 1 15 ? -19.219 19.016 8.789 1 98.62 15 TYR B C 1
ATOM 2930 O O . TYR B 1 15 ? -18.547 19.703 9.57 1 98.62 15 TYR B O 1
ATOM 2938 N N . SER B 1 16 ? -20.5 19.016 8.781 1 98.56 16 SER B N 1
ATOM 2939 C CA . SER B 1 16 ? -21.266 19.938 9.617 1 98.56 16 SER B CA 1
ATOM 2940 C C . SER B 1 16 ? -21.031 19.656 11.102 1 98.56 16 SER B C 1
ATOM 2942 O O . SER B 1 16 ? -20.875 20.578 11.891 1 98.56 16 SER B O 1
ATOM 2944 N N . ILE B 1 17 ? -20.969 18.422 11.414 1 98.25 17 ILE B N 1
ATOM 2945 C CA . ILE B 1 17 ? -20.703 18.047 12.797 1 98.25 17 ILE B CA 1
ATOM 2946 C C . ILE B 1 17 ? -19.328 18.547 13.211 1 98.25 17 ILE B C 1
ATOM 2948 O O . ILE B 1 17 ? -19.188 19.281 14.203 1 98.25 17 ILE B O 1
ATOM 2952 N N . ALA B 1 18 ? -18.328 18.266 12.453 1 97.88 18 ALA B N 1
ATOM 2953 C CA . ALA B 1 18 ? -16.953 18.656 12.781 1 97.88 18 ALA B CA 1
ATOM 2954 C C . ALA B 1 18 ? -16.812 20.188 12.812 1 97.88 18 ALA B C 1
ATOM 2956 O O . ALA B 1 18 ? -16.172 20.734 13.711 1 97.88 18 ALA B O 1
ATOM 2957 N N . ARG B 1 19 ? -17.469 20.828 11.852 1 98.19 19 ARG B N 1
ATOM 2958 C CA . ARG B 1 19 ? -17.359 22.266 11.695 1 98.19 19 ARG B CA 1
ATOM 2959 C C . ARG B 1 19 ? -17.922 22.984 12.922 1 98.19 19 ARG B C 1
ATOM 2961 O O . ARG B 1 19 ? -17.422 24.047 13.297 1 98.19 19 ARG B O 1
ATOM 2968 N N . SER B 1 20 ? -18.812 22.406 13.57 1 98 20 SER B N 1
ATOM 2969 C CA . SER B 1 20 ? -19.453 23.031 14.719 1 98 20 SER B CA 1
ATOM 2970 C C . SER B 1 20 ? -18.516 23.078 15.914 1 98 20 SER B C 1
ATOM 2972 O O . SER B 1 20 ? -18.75 23.828 16.859 1 98 20 SER B O 1
ATOM 2974 N N . TYR B 1 21 ? -17.438 22.359 15.859 1 97.38 21 TYR B N 1
ATOM 2975 C CA . TYR B 1 21 ? -16.562 22.266 17.016 1 97.38 21 TYR B CA 1
ATOM 2976 C C . TYR B 1 21 ? -15.266 23.031 16.781 1 97.38 21 TYR B C 1
ATOM 2978 O O . TYR B 1 21 ? -14.328 22.953 17.578 1 97.38 21 TYR B O 1
ATOM 2986 N N . CYS B 1 22 ? -15.156 23.812 15.672 1 98.12 22 CYS B N 1
ATOM 2987 C CA . CYS B 1 22 ? -13.945 24.562 15.375 1 98.12 22 CYS B CA 1
ATOM 2988 C C . CYS B 1 22 ? -14.266 25.875 14.672 1 98.12 22 CYS B C 1
ATOM 2990 O O . CYS B 1 22 ? -15.406 26.094 14.266 1 98.12 22 CYS B O 1
ATOM 2992 N N . ASP B 1 23 ? -13.297 26.734 14.648 1 98.56 23 ASP B N 1
ATOM 2993 C CA . ASP B 1 23 ? -13.469 28.031 13.984 1 98.56 23 ASP B CA 1
ATOM 2994 C C . ASP B 1 23 ? -13.133 27.922 12.492 1 98.56 23 ASP B C 1
ATOM 2996 O O . ASP B 1 23 ? -13.602 28.734 11.695 1 98.56 23 ASP B O 1
ATOM 3000 N N . ALA B 1 24 ? -12.312 26.984 12.125 1 98.56 24 ALA B N 1
ATOM 3001 C CA . ALA B 1 24 ? -12.008 26.641 10.742 1 98.56 24 ALA B CA 1
ATOM 3002 C C . ALA B 1 24 ? -11.727 25.156 10.594 1 98.56 24 ALA B C 1
ATOM 3004 O O . ALA B 1 24 ? -11.164 24.531 11.5 1 98.56 24 ALA B O 1
ATOM 3005 N N . LEU B 1 25 ? -12.188 24.656 9.508 1 98.62 25 LEU B N 1
ATOM 3006 C CA . LEU B 1 25 ? -11.984 23.25 9.195 1 98.62 25 LEU B CA 1
ATOM 3007 C C . LEU B 1 25 ? -11.203 23.094 7.898 1 98.62 25 LEU B C 1
ATOM 3009 O O . LEU B 1 25 ? -11.562 23.672 6.875 1 98.62 25 LEU B O 1
ATOM 3013 N N . ALA B 1 26 ? -10.109 22.391 7.965 1 98.56 26 ALA B N 1
ATOM 3014 C CA . ALA B 1 26 ? -9.344 22.031 6.777 1 98.56 26 ALA B CA 1
ATOM 3015 C C . ALA B 1 26 ? -9.359 20.516 6.559 1 98.56 26 ALA B C 1
ATOM 3017 O O . ALA B 1 26 ? -8.641 19.781 7.238 1 98.56 26 ALA B O 1
ATOM 3018 N N . TYR B 1 27 ? -10.086 20.078 5.613 1 98.62 27 TYR B N 1
ATOM 3019 C CA . TYR B 1 27 ? -10.172 18.656 5.316 1 98.62 27 TYR B CA 1
ATOM 3020 C C . TYR B 1 27 ? -8.82 18.109 4.883 1 98.62 27 TYR B C 1
ATOM 3022 O O . TYR B 1 27 ? -8.156 18.688 4.02 1 98.62 27 TYR B O 1
ATOM 3030 N N . SER B 1 28 ? -8.43 17.016 5.539 1 97 28 SER B N 1
ATOM 3031 C CA . SER B 1 28 ? -7.184 16.359 5.148 1 97 28 SER B CA 1
ATOM 3032 C C . SER B 1 28 ? -7.312 15.695 3.783 1 97 28 SER B C 1
ATOM 3034 O O . SER B 1 28 ? -7.824 14.578 3.68 1 97 28 SER B O 1
ATOM 3036 N N . TYR B 1 29 ? -6.727 16.25 2.799 1 97.44 29 TYR B N 1
ATOM 3037 C CA . TYR B 1 29 ? -6.922 15.867 1.405 1 97.44 29 TYR B CA 1
ATOM 3038 C C . TYR B 1 29 ? -6.379 14.469 1.146 1 97.44 29 TYR B C 1
ATOM 3040 O O . TYR B 1 29 ? -6.961 13.703 0.373 1 97.44 29 TYR B O 1
ATOM 3048 N N . LYS B 1 30 ? -5.305 14.133 1.793 1 95.5 30 LYS B N 1
ATOM 3049 C CA . LYS B 1 30 ? -4.629 12.867 1.539 1 95.5 30 LYS B CA 1
ATOM 3050 C C . LYS B 1 30 ? -5.496 11.688 1.968 1 95.5 30 LYS B C 1
ATOM 3052 O O . LYS B 1 30 ? -5.23 10.547 1.586 1 95.5 30 LYS B O 1
ATOM 3057 N N . THR B 1 31 ? -6.5 11.945 2.809 1 96.5 31 THR B N 1
ATOM 3058 C CA . THR B 1 31 ? -7.367 10.875 3.291 1 96.5 31 THR B CA 1
ATOM 3059 C C . THR B 1 31 ? -8.211 10.312 2.152 1 96.5 31 THR B C 1
ATOM 3061 O O . THR B 1 31 ? -8.359 9.094 2.023 1 96.5 31 THR B O 1
ATOM 3064 N N . ASN B 1 32 ? -8.766 11.133 1.366 1 97.81 32 ASN B N 1
ATOM 3065 C CA . ASN B 1 32 ? -9.578 10.773 0.207 1 97.81 32 ASN B CA 1
ATOM 3066 C C . ASN B 1 32 ? -9.898 11.984 -0.656 1 97.81 32 ASN B C 1
ATOM 3068 O O . ASN B 1 32 ? -10.805 12.758 -0.335 1 97.81 32 ASN B O 1
ATOM 3072 N N . PRO B 1 33 ? -9.219 12.18 -1.729 1 97.19 33 PRO B N 1
ATOM 3073 C CA . PRO B 1 33 ? -9.391 13.359 -2.576 1 97.19 33 PRO B CA 1
ATOM 3074 C C . PRO B 1 33 ? -10.812 13.5 -3.113 1 97.19 33 PRO B C 1
ATOM 3076 O O . PRO B 1 33 ? -11.258 14.617 -3.414 1 97.19 33 PRO B O 1
ATOM 3079 N N . HIS B 1 34 ? -11.562 12.422 -3.205 1 97.62 34 HIS B N 1
ATOM 3080 C CA . HIS B 1 34 ? -12.898 12.469 -3.775 1 97.62 34 HIS B CA 1
ATOM 3081 C C . HIS B 1 34 ? -13.867 13.195 -2.852 1 97.62 34 HIS B C 1
ATOM 3083 O O . HIS B 1 34 ? -14.867 13.758 -3.309 1 97.62 34 HIS B O 1
ATOM 3089 N N . ILE B 1 35 ? -13.555 13.18 -1.579 1 98.38 35 ILE B N 1
ATOM 3090 C CA . ILE B 1 35 ? -14.383 13.883 -0.604 1 98.38 35 ILE B CA 1
ATOM 3091 C C . ILE B 1 35 ? -14.336 15.383 -0.865 1 98.38 35 ILE B C 1
ATOM 3093 O O . ILE B 1 35 ? -15.32 16.094 -0.644 1 98.38 35 ILE B O 1
ATOM 3097 N N . TRP B 1 36 ? -13.18 15.859 -1.298 1 98.06 36 TRP B N 1
ATOM 3098 C CA . TRP B 1 36 ? -13.008 17.281 -1.562 1 98.06 36 TRP B CA 1
ATOM 3099 C C . TRP B 1 36 ? -13.953 17.766 -2.658 1 98.06 36 TRP B C 1
ATOM 3101 O O . TRP B 1 36 ? -14.445 18.891 -2.615 1 98.06 36 TRP B O 1
ATOM 3111 N N . GLU B 1 37 ? -14.281 16.891 -3.576 1 96.5 37 GLU B N 1
ATOM 3112 C CA . GLU B 1 37 ? -15.219 17.234 -4.641 1 96.5 37 GLU B CA 1
ATOM 3113 C C . GLU B 1 37 ? -16.578 17.641 -4.074 1 96.5 37 GLU B C 1
ATOM 3115 O O . GLU B 1 37 ? -17.281 18.453 -4.676 1 96.5 37 GLU B O 1
ATOM 3120 N N . VAL B 1 38 ? -16.875 17.125 -2.928 1 98.12 38 VAL B N 1
ATOM 3121 C CA . VAL B 1 38 ? -18.125 17.438 -2.264 1 98.12 38 VAL B CA 1
ATOM 3122 C C . VAL B 1 38 ? -17.953 18.656 -1.356 1 98.12 38 VAL B C 1
ATOM 3124 O O . VAL B 1 38 ? -18.781 19.562 -1.361 1 98.12 38 VAL B O 1
ATOM 3127 N N . LEU B 1 39 ? -16.844 18.734 -0.695 1 98.38 39 LEU B N 1
ATOM 3128 C CA . LEU B 1 39 ? -16.625 19.75 0.334 1 98.38 39 LEU B CA 1
ATOM 3129 C C . LEU B 1 39 ? -16.328 21.109 -0.292 1 98.38 39 LEU B C 1
ATOM 3131 O O . LEU B 1 39 ? -16.406 22.141 0.383 1 98.38 39 LEU B O 1
ATOM 3135 N N . LYS B 1 40 ? -16.062 21.141 -1.559 1 95.94 40 LYS B N 1
ATOM 3136 C CA . LYS B 1 40 ? -15.836 22.406 -2.268 1 95.94 40 LYS B CA 1
ATOM 3137 C C . LYS B 1 40 ? -17.047 23.312 -2.162 1 95.94 40 LYS B C 1
ATOM 3139 O O . LYS B 1 40 ? -16.938 24.531 -2.297 1 95.94 40 LYS B O 1
ATOM 3144 N N . GLU B 1 41 ? -18.141 22.766 -1.869 1 95 41 GLU B N 1
ATOM 3145 C CA . GLU B 1 41 ? -19.391 23.516 -1.794 1 95 41 GLU B CA 1
ATOM 3146 C C . GLU B 1 41 ? -19.562 24.172 -0.42 1 95 41 GLU B C 1
ATOM 3148 O O . GLU B 1 41 ? -20.5 24.938 -0.2 1 95 41 GLU B O 1
ATOM 3153 N N . THR B 1 42 ? -18.719 23.922 0.458 1 98.12 42 THR B N 1
ATOM 3154 C CA . THR B 1 42 ? -18.766 24.453 1.814 1 98.12 42 THR B CA 1
ATOM 3155 C C . THR B 1 42 ? -17.688 25.516 2.016 1 98.12 42 THR B C 1
ATOM 3157 O O . THR B 1 42 ? -17.047 25.953 1.053 1 98.12 42 THR B O 1
ATOM 3160 N N . ASP B 1 43 ? -17.531 25.938 3.234 1 97.75 43 ASP B N 1
ATOM 3161 C CA . ASP B 1 43 ? -16.484 26.891 3.553 1 97.75 43 ASP B CA 1
ATOM 3162 C C . ASP B 1 43 ? -15.219 26.188 4.035 1 97.75 43 ASP B C 1
ATOM 3164 O O . ASP B 1 43 ? -14.336 26.812 4.621 1 97.75 43 ASP B O 1
ATOM 3168 N N . SER B 1 44 ? -15.211 24.906 3.764 1 98.25 44 SER B N 1
ATOM 3169 C CA . SER B 1 44 ? -14.062 24.109 4.184 1 98.25 44 SER B CA 1
ATOM 3170 C C . SER B 1 44 ? -12.781 24.609 3.533 1 98.25 44 SER B C 1
ATOM 3172 O O . SER B 1 44 ? -12.766 24.938 2.346 1 98.25 44 SER B O 1
ATOM 3174 N N . MET B 1 45 ? -11.766 24.688 4.348 1 98.62 45 MET B N 1
ATOM 3175 C CA . MET B 1 45 ? -10.406 24.672 3.814 1 98.62 45 MET B CA 1
ATOM 3176 C C . MET B 1 45 ? -9.945 23.25 3.533 1 98.62 45 MET B C 1
ATOM 3178 O O . MET B 1 45 ? -10.703 22.297 3.736 1 98.62 45 MET B O 1
ATOM 3182 N N . VAL B 1 46 ? -8.727 23.141 2.943 1 98.69 46 VAL B N 1
ATOM 3183 C CA . VAL B 1 46 ? -8.227 21.812 2.602 1 98.69 46 VAL B CA 1
ATOM 3184 C C . VAL B 1 46 ? -6.746 21.703 2.957 1 98.69 46 VAL B C 1
ATOM 3186 O O . VAL B 1 46 ? -5.953 22.594 2.611 1 98.69 46 VAL B O 1
ATOM 3189 N N . GLY B 1 47 ? -6.445 20.719 3.803 1 98 47 GLY B N 1
ATOM 3190 C CA . GLY B 1 47 ? -5.059 20.422 4.125 1 98 47 GLY B CA 1
ATOM 3191 C C . GLY B 1 47 ? -4.359 19.594 3.066 1 98 47 GLY B C 1
ATOM 3192 O O . GLY B 1 47 ? -4.816 18.5 2.73 1 98 47 GLY B O 1
ATOM 3193 N N . VAL B 1 48 ? -3.24 20.125 2.551 1 97.88 48 VAL B N 1
ATOM 3194 C CA . VAL B 1 48 ? -2.512 19.469 1.47 1 97.88 48 VAL B CA 1
ATOM 3195 C C . VAL B 1 48 ? -1.035 19.344 1.84 1 97.88 48 VAL B C 1
ATOM 3197 O O . VAL B 1 48 ? -0.502 20.188 2.57 1 97.88 48 VAL B O 1
ATOM 3200 N N . SER B 1 49 ? -0.383 18.266 1.322 1 96.44 49 SER B N 1
ATOM 3201 C CA . SER B 1 49 ? 1.023 18.062 1.652 1 96.44 49 SER B CA 1
ATOM 3202 C C . SER B 1 49 ? 1.818 17.609 0.432 1 96.44 49 SER B C 1
ATOM 3204 O O . SER B 1 49 ? 2.881 17 0.567 1 96.44 49 SER B O 1
ATOM 3206 N N . SER B 1 50 ? 1.29 17.797 -0.714 1 96.06 50 SER B N 1
ATOM 3207 C CA . SER B 1 50 ? 1.975 17.453 -1.957 1 96.06 50 SER B CA 1
ATOM 3208 C C . SER B 1 50 ? 1.684 18.484 -3.047 1 96.06 50 SER B C 1
ATOM 3210 O O . SER B 1 50 ? 0.541 18.906 -3.211 1 96.06 50 SER B O 1
ATOM 3212 N N . ILE B 1 51 ? 2.717 18.828 -3.781 1 95.75 51 ILE B N 1
ATOM 3213 C CA . ILE B 1 51 ? 2.576 19.766 -4.887 1 95.75 51 ILE B CA 1
ATOM 3214 C C . ILE B 1 51 ? 1.601 19.203 -5.918 1 95.75 51 ILE B C 1
ATOM 3216 O O . ILE B 1 51 ? 0.808 19.953 -6.5 1 95.75 51 ILE B O 1
ATOM 3220 N N . ALA B 1 52 ? 1.653 17.922 -6.109 1 95.31 52 ALA B N 1
ATOM 3221 C CA . ALA B 1 52 ? 0.798 17.266 -7.102 1 95.31 52 ALA B CA 1
ATOM 3222 C C . ALA B 1 52 ? -0.677 17.469 -6.773 1 95.31 52 ALA B C 1
ATOM 3224 O O . ALA B 1 52 ? -1.506 17.625 -7.672 1 95.31 52 ALA B O 1
ATOM 3225 N N . SER B 1 53 ? -1.019 17.516 -5.539 1 96.5 53 SER B N 1
ATOM 3226 C CA . SER B 1 53 ? -2.402 17.688 -5.109 1 96.5 53 SER B CA 1
ATOM 3227 C C . SER B 1 53 ? -2.924 19.078 -5.461 1 96.5 53 SER B C 1
ATOM 3229 O O . SER B 1 53 ? -4.137 19.281 -5.57 1 96.5 53 SER B O 1
ATOM 3231 N N . MET B 1 54 ? -2.016 20.047 -5.672 1 97 54 MET B N 1
ATOM 3232 C CA . MET B 1 54 ? -2.393 21.438 -5.902 1 97 54 MET B CA 1
ATOM 3233 C C . MET B 1 54 ? -3.055 21.609 -7.266 1 97 54 MET B C 1
ATOM 3235 O O . MET B 1 54 ? -3.691 22.625 -7.531 1 97 54 MET B O 1
ATOM 3239 N N . GLU B 1 55 ? -2.951 20.578 -8.078 1 94.12 55 GLU B N 1
ATOM 3240 C CA . GLU B 1 55 ? -3.629 20.609 -9.375 1 94.12 55 GLU B CA 1
ATOM 3241 C C . GLU B 1 55 ? -5.145 20.562 -9.203 1 94.12 55 GLU B C 1
ATOM 3243 O O . GLU B 1 55 ? -5.887 20.984 -10.086 1 94.12 55 GLU B O 1
ATOM 3248 N N . ARG B 1 56 ? -5.586 20.094 -8.078 1 93.44 56 ARG B N 1
ATOM 3249 C CA . ARG B 1 56 ? -7.012 19.844 -7.895 1 93.44 56 ARG B CA 1
ATOM 3250 C C . ARG B 1 56 ? -7.57 20.672 -6.738 1 93.44 56 ARG B C 1
ATOM 3252 O O . ARG B 1 56 ? -8.742 20.547 -6.391 1 93.44 56 ARG B O 1
ATOM 3259 N N . VAL B 1 57 ? -6.73 21.453 -6.18 1 96.5 57 VAL B N 1
ATOM 3260 C CA . VAL B 1 57 ? -7.109 22.188 -4.984 1 96.5 57 VAL B CA 1
ATOM 3261 C C . VAL B 1 57 ? -6.883 23.688 -5.211 1 96.5 57 VAL B C 1
ATOM 3263 O O . VAL B 1 57 ? -5.875 24.094 -5.789 1 96.5 57 VAL B O 1
ATOM 3266 N N . GLU B 1 58 ? -7.773 24.547 -4.77 1 96.12 58 GLU B N 1
ATOM 3267 C CA . GLU B 1 58 ? -7.617 26 -4.816 1 96.12 58 GLU B CA 1
ATOM 3268 C C . GLU B 1 58 ? -6.605 26.469 -3.785 1 96.12 58 GLU B C 1
ATOM 3270 O O . GLU B 1 58 ? -6.758 26.219 -2.59 1 96.12 58 GLU B O 1
ATOM 3275 N N . GLY B 1 59 ? -5.672 27.219 -4.254 1 97.56 59 GLY B N 1
ATOM 3276 C CA . GLY B 1 59 ? -4.598 27.672 -3.387 1 97.56 59 GLY B CA 1
ATOM 3277 C C . GLY B 1 59 ? -5.082 28.516 -2.225 1 97.56 59 GLY B C 1
ATOM 3278 O O . GLY B 1 59 ? -4.559 28.422 -1.114 1 97.56 59 GLY B O 1
ATOM 3279 N N . GLU B 1 60 ? -6.098 29.281 -2.426 1 97.31 60 GLU B N 1
ATOM 3280 C CA . GLU B 1 60 ? -6.59 30.219 -1.413 1 97.31 60 GLU B CA 1
ATOM 3281 C C . GLU B 1 60 ? -7.23 29.469 -0.246 1 97.31 60 GLU B C 1
ATOM 3283 O O . GLU B 1 60 ? -7.371 30.016 0.848 1 97.31 60 GLU B O 1
ATOM 3288 N N . ARG B 1 61 ? -7.625 28.234 -0.483 1 97.94 61 ARG B N 1
ATOM 3289 C CA . ARG B 1 61 ? -8.273 27.453 0.563 1 97.94 61 ARG B CA 1
ATOM 3290 C C . ARG B 1 61 ? -7.309 26.438 1.16 1 97.94 61 ARG B C 1
ATOM 3292 O O . ARG B 1 61 ? -7.656 25.719 2.105 1 97.94 61 ARG B O 1
ATOM 3299 N N . ALA B 1 62 ? -6.117 26.406 0.657 1 98.56 62 ALA B N 1
ATOM 3300 C CA . ALA B 1 62 ? -5.191 25.328 1.032 1 98.56 62 ALA B CA 1
ATOM 3301 C C . ALA B 1 62 ? -4.402 25.703 2.287 1 98.56 62 ALA B C 1
ATOM 3303 O O . ALA B 1 62 ? -3.982 26.859 2.443 1 98.56 62 ALA B O 1
ATOM 3304 N N . VAL B 1 63 ? -4.332 24.828 3.211 1 98.69 63 VAL B N 1
ATOM 3305 C CA . VAL B 1 63 ? -3.324 24.797 4.266 1 98.69 63 VAL B CA 1
ATOM 3306 C C . VAL B 1 63 ? -2.238 23.781 3.91 1 98.69 63 VAL B C 1
ATOM 3308 O O . VAL B 1 63 ? -2.492 22.578 3.885 1 98.69 63 VAL B O 1
ATOM 3311 N N . TYR B 1 64 ? -1.036 24.266 3.637 1 98.62 64 TYR B N 1
ATOM 3312 C CA . TYR B 1 64 ? -0.03 23.391 3.045 1 98.62 64 TYR B CA 1
ATOM 3313 C C . TYR B 1 64 ? 1.017 22.984 4.078 1 98.62 64 TYR B C 1
ATOM 3315 O O . TYR B 1 64 ? 1.612 23.844 4.734 1 98.62 64 TYR B O 1
ATOM 3323 N N . TYR B 1 65 ? 1.166 21.688 4.223 1 97.25 65 TYR B N 1
ATOM 3324 C CA . TYR B 1 65 ? 2.211 21.125 5.066 1 97.25 65 TYR B CA 1
ATOM 3325 C C . TYR B 1 65 ? 3.52 20.984 4.301 1 97.25 65 TYR B C 1
ATOM 3327 O O . TYR B 1 65 ? 3.613 20.203 3.35 1 97.25 65 TYR B O 1
ATOM 3335 N N . LEU B 1 66 ? 4.516 21.719 4.684 1 96.88 66 LEU B N 1
ATOM 3336 C CA . LEU B 1 66 ? 5.809 21.609 4.012 1 96.88 66 LEU B CA 1
ATOM 3337 C C . LEU B 1 66 ? 6.535 20.344 4.422 1 96.88 66 LEU B C 1
ATOM 3339 O O . LEU B 1 66 ? 6.684 20.062 5.613 1 96.88 66 LEU B O 1
ATOM 3343 N N . GLN B 1 67 ? 6.895 19.547 3.391 1 92.94 67 GLN B N 1
ATOM 3344 C CA . GLN B 1 67 ? 7.535 18.25 3.611 1 92.94 67 GLN B CA 1
ATOM 3345 C C . GLN B 1 67 ? 8.906 18.203 2.939 1 92.94 67 GLN B C 1
ATOM 3347 O O . GLN B 1 67 ? 9.281 17.172 2.377 1 92.94 67 GLN B O 1
ATOM 3352 N N . GLY B 1 68 ? 9.617 19.312 2.934 1 94.88 68 GLY B N 1
ATOM 3353 C CA . GLY B 1 68 ? 10.914 19.359 2.279 1 94.88 68 GLY B CA 1
ATOM 3354 C C . GLY B 1 68 ? 10.875 20.047 0.925 1 94.88 68 GLY B C 1
ATOM 3355 O O . GLY B 1 68 ? 11.734 19.797 0.074 1 94.88 68 GLY B O 1
ATOM 3356 N N . GLU B 1 69 ? 9.914 20.906 0.686 1 96.56 69 GLU B N 1
ATOM 3357 C CA . GLU B 1 69 ? 9.789 21.641 -0.565 1 96.56 69 GLU B CA 1
ATOM 3358 C C . GLU B 1 69 ? 10.992 22.547 -0.803 1 96.56 69 GLU B C 1
ATOM 3360 O O . GLU B 1 69 ? 11.516 23.156 0.134 1 96.56 69 GLU B O 1
ATOM 3365 N N . ARG B 1 70 ? 11.383 22.562 -2.035 1 95.81 70 ARG B N 1
ATOM 3366 C CA . ARG B 1 70 ? 12.438 23.484 -2.449 1 95.81 70 ARG B CA 1
ATOM 3367 C C . ARG B 1 70 ? 11.922 24.922 -2.506 1 95.81 70 ARG B C 1
ATOM 3369 O O . ARG B 1 70 ? 10.711 25.156 -2.467 1 95.81 70 ARG B O 1
ATOM 3376 N N . GLU B 1 71 ? 12.898 25.859 -2.617 1 97.31 71 GLU B N 1
ATOM 3377 C CA . GLU B 1 71 ? 12.516 27.266 -2.648 1 97.31 71 GLU B CA 1
ATOM 3378 C C . GLU B 1 71 ? 11.609 27.578 -3.836 1 97.31 71 GLU B C 1
ATOM 3380 O O . GLU B 1 71 ? 10.648 28.344 -3.713 1 97.31 71 GLU B O 1
ATOM 3385 N N . ASP B 1 72 ? 11.93 26.938 -4.941 1 97.19 72 ASP B N 1
ATOM 3386 C CA . ASP B 1 72 ? 11.117 27.172 -6.129 1 97.19 72 ASP B CA 1
ATOM 3387 C C . ASP B 1 72 ? 9.719 26.578 -5.965 1 97.19 72 ASP B C 1
ATOM 3389 O O . ASP B 1 72 ? 8.742 27.125 -6.477 1 97.19 72 ASP B O 1
ATOM 3393 N N . GLU B 1 73 ? 9.609 25.484 -5.273 1 97.06 73 GLU B N 1
ATOM 3394 C CA . GLU B 1 73 ? 8.305 24.875 -4.988 1 97.06 73 GLU B CA 1
ATOM 3395 C C . GLU B 1 73 ? 7.488 25.75 -4.043 1 97.06 73 GLU B C 1
ATOM 3397 O O . GLU B 1 73 ? 6.281 25.906 -4.223 1 97.06 73 GLU B O 1
ATOM 3402 N N . ILE B 1 74 ? 8.148 26.312 -3.076 1 98.06 74 ILE B N 1
ATOM 3403 C CA . ILE B 1 74 ? 7.473 27.219 -2.154 1 98.06 74 ILE B CA 1
ATOM 3404 C C . ILE B 1 74 ? 6.957 28.438 -2.916 1 98.06 74 ILE B C 1
ATOM 3406 O O . ILE B 1 74 ? 5.812 28.844 -2.73 1 98.06 74 ILE B O 1
ATOM 3410 N N . SER B 1 75 ? 7.824 28.984 -3.766 1 98.25 75 SER B N 1
ATOM 3411 C CA . SER B 1 75 ? 7.41 30.109 -4.602 1 98.25 75 SER B CA 1
ATOM 3412 C C . SER B 1 75 ? 6.203 29.734 -5.457 1 98.25 75 SER B C 1
ATOM 3414 O O . SER B 1 75 ? 5.27 30.531 -5.598 1 98.25 75 SER B O 1
ATOM 3416 N N . TYR B 1 76 ? 6.266 28.562 -6 1 97.75 76 TYR B N 1
ATOM 3417 C CA . TYR B 1 76 ? 5.148 28.062 -6.797 1 97.75 76 TYR B CA 1
ATOM 3418 C C . TYR B 1 76 ? 3.865 28.031 -5.977 1 97.75 76 TYR B C 1
ATOM 3420 O O . TYR B 1 76 ? 2.805 28.438 -6.457 1 97.75 76 TYR B O 1
ATOM 3428 N N . LEU B 1 77 ? 3.93 27.531 -4.77 1 98.38 77 LEU B N 1
ATOM 3429 C CA . LEU B 1 77 ? 2.766 27.469 -3.893 1 98.38 77 LEU B CA 1
ATOM 3430 C C . LEU B 1 77 ? 2.199 28.859 -3.627 1 98.38 77 LEU B C 1
ATOM 3432 O O . LEU B 1 77 ? 0.981 29.047 -3.654 1 98.38 77 LEU B O 1
ATOM 3436 N N . LEU B 1 78 ? 3.072 29.828 -3.412 1 98.31 78 LEU B N 1
ATOM 3437 C CA . LEU B 1 78 ? 2.646 31.203 -3.205 1 98.31 78 LEU B CA 1
ATOM 3438 C C . LEU B 1 78 ? 1.963 31.766 -4.453 1 98.31 78 LEU B C 1
ATOM 3440 O O . LEU B 1 78 ? 0.926 32.406 -4.355 1 98.31 78 LEU B O 1
ATOM 3444 N N . ASP B 1 79 ? 2.527 31.422 -5.586 1 98.12 79 ASP B N 1
ATOM 3445 C CA . ASP B 1 79 ? 1.948 31.859 -6.852 1 98.12 79 ASP B CA 1
ATOM 3446 C C . ASP B 1 79 ? 0.557 31.266 -7.055 1 98.12 79 ASP B C 1
ATOM 3448 O O . ASP B 1 79 ? -0.31 31.891 -7.664 1 98.12 79 ASP B O 1
ATOM 3452 N N . ARG B 1 80 ? 0.321 30.125 -6.48 1 97.56 80 ARG B N 1
ATOM 3453 C CA . ARG B 1 80 ? -0.957 29.438 -6.621 1 97.56 80 ARG B CA 1
ATOM 3454 C C . ARG B 1 80 ? -1.979 29.969 -5.621 1 97.56 80 ARG B C 1
ATOM 3456 O O . ARG B 1 80 ? -3.127 29.516 -5.598 1 97.56 80 ARG B O 1
ATOM 3463 N N . GLY B 1 81 ? -1.546 30.828 -4.781 1 97.88 81 GLY B N 1
ATOM 3464 C CA . GLY B 1 81 ? -2.488 31.484 -3.893 1 97.88 81 GLY B CA 1
ATOM 3465 C C . GLY B 1 81 ? -2.479 30.922 -2.484 1 97.88 81 GLY B C 1
ATOM 3466 O O . GLY B 1 81 ? -3.258 31.359 -1.632 1 97.88 81 GLY B O 1
ATOM 3467 N N . VAL B 1 82 ? -1.633 29.969 -2.182 1 98.62 82 VAL B N 1
ATOM 3468 C CA . VAL B 1 82 ? -1.542 29.422 -0.835 1 98.62 82 VAL B CA 1
ATOM 3469 C C . VAL B 1 82 ? -1.025 30.484 0.128 1 98.62 82 VAL B C 1
ATOM 3471 O O . VAL B 1 82 ? -0.058 31.188 -0.175 1 98.62 82 VAL B O 1
ATOM 3474 N N . ARG B 1 83 ? -1.658 30.578 1.27 1 98.31 83 ARG B N 1
ATOM 3475 C CA . ARG B 1 83 ? -1.223 31.578 2.244 1 98.31 83 ARG B CA 1
ATOM 3476 C C . ARG B 1 83 ? -1.103 30.953 3.635 1 98.31 83 ARG B C 1
ATOM 3478 O O . ARG B 1 83 ? -0.629 31.609 4.566 1 98.31 83 ARG B O 1
ATOM 3485 N N . TRP B 1 84 ? -1.599 29.719 3.844 1 98.62 84 TRP B N 1
ATOM 3486 C CA . TRP B 1 84 ? -1.464 29 5.105 1 98.62 84 TRP B CA 1
ATOM 3487 C C . TRP B 1 84 ? -0.429 27.891 4.984 1 98.62 84 TRP B C 1
ATOM 3489 O O . TRP B 1 84 ? -0.535 27.031 4.109 1 98.62 84 TRP B O 1
ATOM 3499 N N . PHE B 1 85 ? 0.582 27.938 5.879 1 98.44 85 PHE B N 1
ATOM 3500 C CA . PHE B 1 85 ? 1.649 26.938 5.82 1 98.44 85 PHE B CA 1
ATOM 3501 C C . PHE B 1 85 ? 1.897 26.328 7.195 1 98.44 85 PHE B C 1
ATOM 3503 O O . PHE B 1 85 ? 1.728 27 8.219 1 98.44 85 PHE B O 1
ATOM 3510 N N . ILE B 1 86 ? 2.232 25.109 7.207 1 97.81 86 ILE B N 1
ATOM 3511 C CA . ILE B 1 86 ? 2.666 24.391 8.398 1 97.81 86 ILE B CA 1
ATOM 3512 C C . ILE B 1 86 ? 4.113 23.938 8.227 1 97.81 86 ILE B C 1
ATOM 3514 O O . ILE B 1 86 ? 4.453 23.297 7.23 1 97.81 86 ILE B O 1
ATOM 3518 N N . VAL B 1 87 ? 4.945 24.234 9.141 1 96.25 87 VAL B N 1
ATOM 3519 C CA . VAL B 1 87 ? 6.348 23.828 9.125 1 96.25 87 VAL B CA 1
ATOM 3520 C C . VAL B 1 87 ? 6.652 22.984 10.359 1 96.25 87 VAL B C 1
ATOM 3522 O O . VAL B 1 87 ? 6.156 23.266 11.453 1 96.25 87 VAL B O 1
ATOM 3525 N N . ASP B 1 88 ? 7.512 21.922 10.164 1 93.69 88 ASP B N 1
ATOM 3526 C CA . ASP B 1 88 ? 7.633 20.984 11.266 1 93.69 88 ASP B CA 1
ATOM 3527 C C . ASP B 1 88 ? 9.086 20.812 11.703 1 93.69 88 ASP B C 1
ATOM 3529 O O . ASP B 1 88 ? 9.406 19.984 12.547 1 93.69 88 ASP B O 1
ATOM 3533 N N . ASN B 1 89 ? 10.008 21.562 11.133 1 93.19 89 ASN B N 1
ATOM 3534 C CA . ASN B 1 89 ? 11.398 21.547 11.578 1 93.19 89 ASN B CA 1
ATOM 3535 C C . ASN B 1 89 ? 12.078 22.891 11.289 1 93.19 89 ASN B C 1
ATOM 3537 O O . ASN B 1 89 ? 11.609 23.656 10.453 1 93.19 89 ASN B O 1
ATOM 3541 N N . GLU B 1 90 ? 13.18 23.156 11.93 1 94.5 90 GLU B N 1
ATOM 3542 C CA . GLU B 1 90 ? 13.789 24.469 11.922 1 94.5 90 GLU B CA 1
ATOM 3543 C C . GLU B 1 90 ? 14.438 24.781 10.57 1 94.5 90 GLU B C 1
ATOM 3545 O O . GLU B 1 90 ? 14.312 25.891 10.055 1 94.5 90 GLU B O 1
ATOM 3550 N N . PRO B 1 91 ? 15.125 23.797 9.953 1 94.38 91 PRO B N 1
ATOM 3551 C CA . PRO B 1 91 ? 15.672 24.094 8.633 1 94.38 91 PRO B CA 1
ATOM 3552 C C . PRO B 1 91 ? 14.586 24.453 7.613 1 94.38 91 PRO B C 1
ATOM 3554 O O . PRO B 1 91 ? 14.766 25.375 6.809 1 94.38 91 PRO B O 1
ATOM 3557 N N . GLU B 1 92 ? 13.516 23.828 7.652 1 95.06 92 GLU B N 1
ATOM 3558 C CA . GLU B 1 92 ? 12.398 24.141 6.762 1 95.06 92 GLU B CA 1
ATOM 3559 C C . GLU B 1 92 ? 11.82 25.516 7.074 1 95.06 92 GLU B C 1
ATOM 3561 O O . GLU B 1 92 ? 11.469 26.266 6.16 1 95.06 92 GLU B O 1
ATOM 3566 N N . LEU B 1 93 ? 11.719 25.781 8.32 1 95.62 93 LEU B N 1
ATOM 3567 C CA . LEU B 1 93 ? 11.234 27.094 8.742 1 95.62 93 LEU B CA 1
ATOM 3568 C C . LEU B 1 93 ? 12.125 28.203 8.195 1 95.62 93 LEU B C 1
ATOM 3570 O O . LEU B 1 93 ? 11.633 29.188 7.637 1 95.62 93 LEU B O 1
ATOM 3574 N N . GLY B 1 94 ? 13.43 28.031 8.391 1 94.44 94 GLY B N 1
ATOM 3575 C CA . GLY B 1 94 ? 14.367 29.016 7.875 1 94.44 94 GLY B CA 1
ATOM 3576 C C . GLY B 1 94 ? 14.242 29.234 6.379 1 94.44 94 GLY B C 1
ATOM 3577 O O . GLY B 1 94 ? 14.203 30.375 5.91 1 94.44 94 GLY B O 1
ATOM 3578 N N . LYS B 1 95 ? 14.164 28.156 5.656 1 95.94 95 LYS B N 1
ATOM 3579 C CA . LYS B 1 95 ? 14.008 28.219 4.207 1 95.94 95 LYS B CA 1
ATOM 3580 C C . LYS B 1 95 ? 12.711 28.922 3.824 1 95.94 95 LYS B C 1
ATOM 3582 O O . LYS B 1 95 ? 12.688 29.766 2.92 1 95.94 95 LYS B O 1
ATOM 3587 N N . PHE B 1 96 ? 11.703 28.609 4.492 1 96.62 96 PHE B N 1
ATOM 3588 C CA . PHE B 1 96 ? 10.383 29.172 4.227 1 96.62 96 PHE B CA 1
ATOM 3589 C C . PHE B 1 96 ? 10.391 30.688 4.441 1 96.62 96 PHE B C 1
ATOM 3591 O O . PHE B 1 96 ? 9.938 31.438 3.58 1 96.62 96 PHE B O 1
ATOM 3598 N N . ILE B 1 97 ? 10.906 31.125 5.566 1 95.25 97 ILE B N 1
ATOM 3599 C CA . ILE B 1 97 ? 10.945 32.531 5.906 1 95.25 97 ILE B CA 1
ATOM 3600 C C . ILE B 1 97 ? 11.773 33.281 4.863 1 95.25 97 ILE B C 1
ATOM 3602 O O . ILE B 1 97 ? 11.383 34.375 4.426 1 95.25 97 ILE B O 1
ATOM 3606 N N . LYS B 1 98 ? 12.836 32.688 4.492 1 94.88 98 LYS B N 1
ATOM 3607 C CA . LYS B 1 98 ? 13.68 33.281 3.471 1 94.88 98 LYS B CA 1
ATOM 3608 C C . LYS B 1 98 ? 12.898 33.531 2.186 1 94.88 98 LYS B C 1
ATOM 3610 O O . LYS B 1 98 ? 12.977 34.625 1.603 1 94.88 98 LYS B O 1
ATOM 3615 N N . VAL B 1 99 ? 12.156 32.594 1.748 1 96.62 99 VAL B N 1
ATOM 3616 C CA . VAL B 1 99 ? 11.383 32.719 0.514 1 96.62 99 VAL B CA 1
ATOM 3617 C C . VAL B 1 99 ? 10.297 33.781 0.676 1 96.62 99 VAL B C 1
ATOM 3619 O O . VAL B 1 99 ? 10.102 34.594 -0.209 1 96.62 99 VAL B O 1
ATOM 3622 N N . VAL B 1 100 ? 9.633 33.75 1.773 1 95.62 100 VAL B N 1
ATOM 3623 C CA . VAL B 1 100 ? 8.547 34.688 2.053 1 95.62 100 VAL B CA 1
ATOM 3624 C C . VAL B 1 100 ? 9.078 36.125 2.068 1 95.62 100 VAL B C 1
ATOM 3626 O O . VAL B 1 100 ? 8.477 37.031 1.48 1 95.62 100 VAL B O 1
ATOM 3629 N N . GLU B 1 101 ? 10.172 36.312 2.699 1 94.44 101 GLU B N 1
ATOM 3630 C CA . GLU B 1 101 ? 10.789 37.656 2.771 1 94.44 101 GLU B CA 1
ATOM 3631 C C . GLU B 1 101 ? 11.203 38.125 1.388 1 94.44 101 GLU B C 1
ATOM 3633 O O . GLU B 1 101 ? 10.969 39.312 1.042 1 94.44 101 GLU B O 1
ATOM 3638 N N . ARG B 1 102 ? 11.789 37.25 0.676 1 95.5 102 ARG B N 1
ATOM 3639 C CA . ARG B 1 102 ? 12.211 37.594 -0.676 1 95.5 102 ARG B CA 1
ATOM 3640 C C . ARG B 1 102 ? 11.008 38 -1.532 1 95.5 102 ARG B C 1
ATOM 3642 O O . ARG B 1 102 ? 11.102 38.938 -2.34 1 95.5 102 ARG B O 1
ATOM 3649 N N . ARG B 1 103 ? 9.93 37.344 -1.355 1 95.62 103 ARG B N 1
ATOM 3650 C CA . ARG B 1 103 ? 8.727 37.562 -2.15 1 95.62 103 ARG B CA 1
ATOM 3651 C C . ARG B 1 103 ? 7.961 38.781 -1.646 1 95.62 103 ARG B C 1
ATOM 3653 O O . ARG B 1 103 ? 7.191 39.406 -2.395 1 95.62 103 ARG B O 1
ATOM 3660 N N . GLY B 1 104 ? 8.055 39.125 -0.42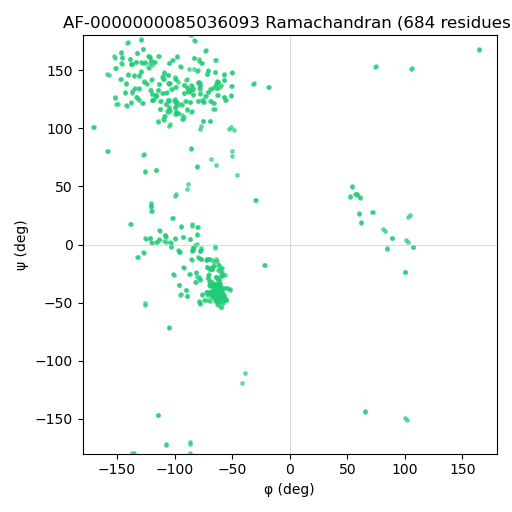4 1 94.19 104 GLY B N 1
ATOM 3661 C CA . GLY B 1 104 ? 7.367 40.25 0.178 1 94.19 104 GLY B CA 1
ATOM 3662 C C . GLY B 1 104 ? 5.875 40.031 0.343 1 94.19 104 GLY B C 1
ATOM 3663 O O . GLY B 1 104 ? 5.086 40.969 0.263 1 94.19 104 GLY B O 1
ATOM 3664 N N . GLU B 1 105 ? 5.488 38.812 0.482 1 93.06 105 GLU B N 1
ATOM 3665 C CA . GLU B 1 105 ? 4.078 38.469 0.606 1 93.06 105 GLU B CA 1
ATOM 3666 C C . GLU B 1 105 ? 3.746 38 2.021 1 93.06 105 GLU B C 1
ATOM 3668 O O . GLU B 1 105 ? 4.547 37.312 2.654 1 93.06 105 GLU B O 1
ATOM 3673 N N . LYS B 1 106 ? 2.58 38.406 2.451 1 95.25 106 LYS B N 1
ATOM 3674 C CA . LYS B 1 106 ? 2.139 38.031 3.785 1 95.25 106 LYS B CA 1
ATOM 3675 C C . LYS B 1 106 ? 1.59 36.594 3.783 1 95.25 106 LYS B C 1
ATOM 3677 O O . LYS B 1 106 ? 0.876 36.219 2.859 1 95.25 106 LYS B O 1
ATOM 3682 N N . VAL B 1 107 ? 1.906 35.875 4.793 1 97.31 107 VAL B N 1
ATOM 3683 C CA . VAL B 1 107 ? 1.433 34.5 4.922 1 97.31 107 VAL B CA 1
ATOM 3684 C C . VAL B 1 107 ? 1.021 34.219 6.367 1 97.31 107 VAL B C 1
ATOM 3686 O O . VAL B 1 107 ? 1.276 35.031 7.258 1 97.31 107 VAL B O 1
ATOM 3689 N N . ASN B 1 108 ? 0.216 33.219 6.555 1 97.81 108 ASN B N 1
ATOM 3690 C CA . ASN B 1 108 ? -0.075 32.656 7.863 1 97.81 108 ASN B CA 1
ATOM 3691 C C . ASN B 1 108 ? 0.759 31.391 8.117 1 97.81 108 ASN B C 1
ATOM 3693 O O . ASN B 1 108 ? 0.985 30.594 7.211 1 97.81 108 ASN B O 1
ATOM 3697 N N . LEU B 1 109 ? 1.204 31.234 9.344 1 97.31 109 LEU B N 1
ATOM 3698 C CA . LEU B 1 109 ? 2.184 30.188 9.633 1 97.31 109 LEU B CA 1
ATOM 3699 C C . LEU B 1 109 ? 1.778 29.391 10.859 1 97.31 109 LEU B C 1
ATOM 3701 O O . LEU B 1 109 ? 1.423 29.953 11.891 1 97.31 109 LEU B O 1
ATOM 3705 N N . PHE B 1 110 ? 1.72 28.062 10.695 1 97.19 110 PHE B N 1
ATOM 3706 C CA . PHE B 1 110 ? 1.649 27.156 11.828 1 97.19 110 PHE B CA 1
ATOM 3707 C C . PHE B 1 110 ? 3.008 26.516 12.094 1 97.19 110 PHE B C 1
ATOM 3709 O O . PHE B 1 110 ? 3.662 26.031 11.164 1 97.19 110 PHE B O 1
ATOM 3716 N N . ILE B 1 111 ? 3.389 26.5 13.328 1 95.25 111 ILE B N 1
ATOM 3717 C CA . ILE B 1 111 ? 4.539 25.719 13.789 1 95.25 111 ILE B CA 1
ATOM 3718 C C . ILE B 1 111 ? 4.066 24.391 14.367 1 95.25 111 ILE B C 1
ATOM 3720 O O . ILE B 1 111 ? 3.375 24.375 15.391 1 95.25 111 ILE B O 1
ATOM 3724 N N . ARG B 1 112 ? 4.422 23.328 13.672 1 94.81 112 ARG B N 1
ATOM 3725 C CA . ARG B 1 112 ? 4.066 22.016 14.195 1 94.81 112 ARG B CA 1
ATOM 3726 C C . ARG B 1 112 ? 5.016 21.609 15.32 1 94.81 112 ARG B C 1
ATOM 3728 O O . ARG B 1 112 ? 6.234 21.656 15.156 1 94.81 112 ARG B O 1
ATOM 3735 N N . ILE B 1 113 ? 4.41 21.188 16.438 1 90.88 113 ILE B N 1
ATOM 3736 C CA . ILE B 1 113 ? 5.25 20.859 17.578 1 90.88 113 ILE B CA 1
ATOM 3737 C C . ILE B 1 113 ? 4.988 19.422 18.016 1 90.88 113 ILE B C 1
ATOM 3739 O O . ILE B 1 113 ? 3.945 18.844 17.688 1 90.88 113 ILE B O 1
ATOM 3743 N N . LYS B 1 114 ? 5.996 18.875 18.594 1 85.88 114 LYS B N 1
ATOM 3744 C CA . LYS B 1 114 ? 5.871 17.609 19.281 1 85.88 114 LYS B CA 1
ATOM 3745 C C . LYS B 1 114 ? 5.594 17.812 20.781 1 85.88 114 LYS B C 1
ATOM 3747 O O . LYS B 1 114 ? 6.422 18.375 21.484 1 85.88 114 LYS B O 1
ATOM 3752 N N . MET B 1 115 ? 4.375 17.453 21.172 1 77.06 115 MET B N 1
ATOM 3753 C CA . MET B 1 115 ? 3.982 17.609 22.578 1 77.06 115 MET B CA 1
ATOM 3754 C C . MET B 1 115 ? 4.559 16.484 23.422 1 77.06 115 MET B C 1
ATOM 3756 O O . MET B 1 115 ? 5.125 15.523 22.891 1 77.06 115 MET B O 1
ATOM 3760 N N . ARG B 1 116 ? 4.664 16.688 24.797 1 63.59 116 ARG B N 1
ATOM 3761 C CA . ARG B 1 116 ? 5.184 15.688 25.703 1 63.59 116 ARG B CA 1
ATOM 3762 C C . ARG B 1 116 ? 4.543 14.328 25.453 1 63.59 116 ARG B C 1
ATOM 3764 O O . ARG B 1 116 ? 3.33 14.234 25.25 1 63.59 116 ARG B O 1
ATOM 3771 N N . GLU B 1 117 ? 5.188 13.578 24.781 1 52.47 117 GLU B N 1
ATOM 3772 C CA . GLU B 1 117 ? 4.742 12.242 24.375 1 52.47 117 GLU B CA 1
ATOM 3773 C C . GLU B 1 117 ? 4.148 11.492 25.562 1 52.47 117 GLU B C 1
ATOM 3775 O O . GLU B 1 117 ? 4.867 11.125 26.5 1 52.47 117 GLU B O 1
ATOM 3780 N N . HIS B 1 118 ? 3.125 11.961 26.203 1 45.91 118 HIS B N 1
ATOM 3781 C CA . HIS B 1 118 ? 2.754 10.906 27.141 1 45.91 118 HIS B CA 1
ATOM 3782 C C . HIS B 1 118 ? 2.834 9.531 26.484 1 45.91 118 HIS B C 1
ATOM 3784 O O . HIS B 1 118 ? 3.9 8.914 26.453 1 45.91 118 HIS B O 1
ATOM 3790 N N . THR B 1 119 ? 1.504 8.844 26.469 1 39.53 119 THR B N 1
ATOM 3791 C CA . THR B 1 119 ? 1.209 7.426 26.281 1 39.53 119 THR B CA 1
ATOM 3792 C C . THR B 1 119 ? 1.543 6.988 24.859 1 39.53 119 THR B C 1
ATOM 3794 O O . THR B 1 119 ? 1.369 5.816 24.516 1 39.53 119 THR B O 1
ATOM 3797 N N . ILE B 1 120 ? 1.308 7.867 23.938 1 39.22 120 ILE B N 1
ATOM 3798 C CA . ILE B 1 120 ? 1.212 7.176 22.656 1 39.22 120 ILE B CA 1
ATOM 3799 C C . ILE B 1 120 ? 2.611 6.84 22.156 1 39.22 120 ILE B C 1
ATOM 3801 O O . ILE B 1 120 ? 3.486 7.707 22.094 1 39.22 120 ILE B O 1
ATOM 3805 N N . TYR B 1 121 ? 2.924 5.68 22.375 1 39.16 121 TYR B N 1
ATOM 3806 C CA . TYR B 1 121 ? 4.047 5.008 21.734 1 39.16 121 TYR B CA 1
ATOM 3807 C C . TYR B 1 121 ? 4.293 5.578 20.328 1 39.16 121 TYR B C 1
ATOM 3809 O O . TYR B 1 121 ? 3.637 5.18 19.375 1 39.16 121 TYR B O 1
ATOM 3817 N N . THR B 1 122 ? 4.145 6.91 20.141 1 44.59 122 THR B N 1
ATOM 3818 C CA . THR B 1 122 ? 4.781 7.078 18.828 1 44.59 122 THR B CA 1
ATOM 3819 C C . THR B 1 122 ? 6.184 6.48 18.828 1 44.59 122 THR B C 1
ATOM 3821 O O . THR B 1 122 ? 6.895 6.562 19.844 1 44.59 122 THR B O 1
ATOM 3824 N N . GLY B 1 123 ? 6.316 5.438 18.375 1 46.84 123 GLY B N 1
ATOM 3825 C CA . GLY B 1 123 ? 7.594 4.75 18.266 1 46.84 123 GLY B CA 1
ATOM 3826 C C . GLY B 1 123 ? 8.789 5.676 18.391 1 46.84 123 GLY B C 1
ATOM 3827 O O . GLY B 1 123 ? 8.648 6.895 18.266 1 46.84 123 GLY B O 1
ATOM 3828 N N . LYS B 1 124 ? 9.812 5.332 19.141 1 45.62 124 LYS B N 1
ATOM 3829 C CA . LYS B 1 124 ? 11.109 5.969 19.375 1 45.62 124 LYS B CA 1
ATOM 3830 C C . LYS B 1 124 ? 11.477 6.906 18.234 1 45.62 124 LYS B C 1
ATOM 3832 O O . LYS B 1 124 ? 12.219 7.871 18.422 1 45.62 124 LYS B O 1
ATOM 3837 N N . HIS B 1 125 ? 10.812 6.738 17.109 1 53.81 125 HIS B N 1
ATOM 3838 C CA . HIS B 1 125 ? 11.352 7.461 15.969 1 53.81 125 HIS B CA 1
ATOM 3839 C C . HIS B 1 125 ? 10.328 8.422 15.383 1 53.81 125 HIS B C 1
ATOM 3841 O O . HIS B 1 125 ? 10.281 8.633 14.172 1 53.81 125 HIS B O 1
ATOM 3847 N N . PHE B 1 126 ? 9.469 8.961 16.25 1 57.69 126 PHE B N 1
ATOM 3848 C CA . PHE B 1 126 ? 8.578 10 15.75 1 57.69 126 PHE B CA 1
ATOM 3849 C C . PHE B 1 126 ? 9.367 11.242 15.359 1 57.69 126 PHE B C 1
ATOM 3851 O O . PHE B 1 126 ? 10.039 11.852 16.188 1 57.69 126 PHE B O 1
ATOM 3858 N N . VAL B 1 127 ? 9.312 11.562 14.023 1 63.47 127 VAL B N 1
ATOM 3859 C CA . VAL B 1 127 ? 10.266 12.516 13.461 1 63.47 127 VAL B CA 1
ATOM 3860 C C . VAL B 1 127 ? 9.562 13.836 13.156 1 63.47 127 VAL B C 1
ATOM 3862 O O . VAL B 1 127 ? 10.188 14.789 12.688 1 63.47 127 VAL B O 1
ATOM 3865 N N . TYR B 1 128 ? 8.203 13.875 13.625 1 80.06 128 TYR B N 1
ATOM 3866 C CA . TYR B 1 128 ? 7.488 15.055 13.148 1 80.06 128 TYR B CA 1
ATOM 3867 C C . TYR B 1 128 ? 7.293 16.062 14.273 1 80.06 128 TYR B C 1
ATOM 3869 O O . TYR B 1 128 ? 6.887 15.711 15.375 1 80.06 128 TYR B O 1
ATOM 3877 N N . GLY B 1 129 ? 7.664 17.312 13.883 1 89 129 GLY B N 1
ATOM 3878 C CA . GLY B 1 129 ? 7.383 18.406 14.789 1 89 129 GLY B CA 1
ATOM 3879 C C . GLY B 1 129 ? 8.617 18.922 15.508 1 89 129 GLY B C 1
ATOM 3880 O O . GLY B 1 129 ? 9.531 18.156 15.812 1 89 129 GLY B O 1
ATOM 3881 N N . ILE B 1 130 ? 8.578 20.219 15.852 1 91.31 130 ILE B N 1
ATOM 3882 C CA . ILE B 1 130 ? 9.594 20.875 16.656 1 91.31 130 ILE B CA 1
ATOM 3883 C C . ILE B 1 130 ? 9.305 20.656 18.141 1 91.31 130 ILE B C 1
ATOM 3885 O O . ILE B 1 130 ? 8.148 20.719 18.562 1 91.31 130 ILE B O 1
ATOM 3889 N N . ASP B 1 131 ? 10.367 20.344 18.859 1 89.12 131 ASP B N 1
ATOM 3890 C CA . ASP B 1 131 ? 10.18 20.203 20.297 1 89.12 131 ASP B CA 1
ATOM 3891 C C . ASP B 1 131 ? 9.461 21.422 20.891 1 89.12 131 ASP B C 1
ATOM 3893 O O . ASP B 1 131 ? 9.867 22.562 20.672 1 89.12 131 ASP B O 1
ATOM 3897 N N . TRP B 1 132 ? 8.422 21.094 21.625 1 87.75 132 TRP B N 1
ATOM 3898 C CA . TRP B 1 132 ? 7.594 22.188 22.141 1 87.75 132 TRP B CA 1
ATOM 3899 C C . TRP B 1 132 ? 8.422 23.156 22.984 1 87.75 132 TRP B C 1
ATOM 3901 O O . TRP B 1 132 ? 8.102 24.344 23.062 1 87.75 132 TRP B O 1
ATOM 3911 N N . ARG B 1 133 ? 9.625 22.781 23.672 1 89.88 133 ARG B N 1
ATOM 3912 C CA . ARG B 1 133 ? 10.469 23.609 24.516 1 89.88 133 ARG B CA 1
ATOM 3913 C C . ARG B 1 133 ? 11.148 24.719 23.719 1 89.88 133 ARG B C 1
ATOM 3915 O O . ARG B 1 133 ? 11.602 25.719 24.281 1 89.88 133 ARG B O 1
ATOM 3922 N N . LYS B 1 134 ? 11.086 24.516 22.297 1 90.25 134 LYS B N 1
ATOM 3923 C CA . LYS B 1 134 ? 11.781 25.453 21.438 1 90.25 134 LYS B CA 1
ATOM 3924 C C . LYS B 1 134 ? 10.844 26.547 20.938 1 90.25 134 LYS B C 1
ATOM 3926 O O . LYS B 1 134 ? 11.281 27.531 20.344 1 90.25 134 LYS B O 1
ATOM 3931 N N . VAL B 1 135 ? 9.617 26.422 21.219 1 88.25 135 VAL B N 1
ATOM 3932 C CA . VAL B 1 135 ? 8.57 27.234 20.609 1 88.25 135 VAL B CA 1
ATOM 3933 C C . VAL B 1 135 ? 8.766 28.703 20.984 1 88.25 135 VAL B C 1
ATOM 3935 O O . VAL B 1 135 ? 8.75 29.578 20.125 1 88.25 135 VAL B O 1
ATOM 3938 N N . PRO B 1 136 ? 8.969 29.016 22.234 1 88.5 136 PRO B N 1
ATOM 3939 C CA . PRO B 1 136 ? 9.141 30.422 22.594 1 88.5 136 PRO B CA 1
ATOM 3940 C C . PRO B 1 136 ? 10.289 31.094 21.844 1 88.5 136 PRO B C 1
ATOM 3942 O O . PRO B 1 136 ? 10.141 32.188 21.328 1 88.5 136 PRO B O 1
ATOM 3945 N N . ARG B 1 137 ? 11.359 30.422 21.75 1 90.38 137 ARG B N 1
ATOM 3946 C CA . ARG B 1 137 ? 12.516 30.953 21.031 1 90.38 137 ARG B CA 1
ATOM 3947 C C . ARG B 1 137 ? 12.195 31.156 19.562 1 90.38 137 ARG B C 1
ATOM 3949 O O . ARG B 1 137 ? 12.531 32.188 18.984 1 90.38 137 ARG B O 1
ATOM 3956 N N . ILE B 1 138 ? 11.578 30.188 18.969 1 90.94 138 ILE B N 1
ATOM 3957 C CA . ILE B 1 138 ? 11.258 30.219 17.547 1 90.94 138 ILE B CA 1
ATOM 3958 C C . ILE B 1 138 ? 10.305 31.375 17.266 1 90.94 138 ILE B C 1
ATOM 3960 O O . ILE B 1 138 ? 10.461 32.094 16.281 1 90.94 138 ILE B O 1
ATOM 3964 N N . MET B 1 139 ? 9.398 31.594 18.156 1 87.38 139 MET B N 1
ATOM 3965 C CA . MET B 1 139 ? 8.43 32.656 18 1 87.38 139 MET B CA 1
ATOM 3966 C C . MET B 1 139 ? 9.109 34.031 18.047 1 87.38 139 MET B C 1
ATOM 3968 O O . MET B 1 139 ? 8.68 34.969 17.375 1 87.38 139 MET B O 1
ATOM 3972 N N . GLU B 1 140 ? 10.086 34.094 18.797 1 84.44 140 GLU B N 1
ATOM 3973 C CA . GLU B 1 140 ? 10.859 35.344 18.891 1 84.44 140 GLU B CA 1
ATOM 3974 C C . GLU B 1 140 ? 11.648 35.594 17.609 1 84.44 140 GLU B C 1
ATOM 3976 O O . GLU B 1 140 ? 11.773 36.719 17.156 1 84.44 140 GLU B O 1
ATOM 3981 N N . GLU B 1 141 ? 12.008 34.531 17.047 1 83.62 141 GLU B N 1
ATOM 3982 C CA . GLU B 1 141 ? 12.875 34.594 15.883 1 83.62 141 GLU B CA 1
ATOM 3983 C C . GLU B 1 141 ? 12.078 34.875 14.609 1 83.62 141 GLU B C 1
ATOM 3985 O O . GLU B 1 141 ? 12.586 35.5 13.672 1 83.62 141 GLU B O 1
ATOM 3990 N N . ILE B 1 142 ? 10.883 34.406 14.555 1 82.56 142 ILE B N 1
ATOM 3991 C CA . ILE B 1 142 ? 10.086 34.469 13.336 1 82.56 142 ILE B CA 1
ATOM 3992 C C . ILE B 1 142 ? 9.477 35.875 13.203 1 82.56 142 ILE B C 1
ATOM 3994 O O . ILE B 1 142 ? 8.922 36.219 12.156 1 82.56 142 ILE B O 1
ATOM 3998 N N . ARG B 1 143 ? 9.672 36.719 14 1 69.88 143 ARG B N 1
ATOM 3999 C CA . ARG B 1 143 ? 8.977 38 14.023 1 69.88 143 ARG B CA 1
ATOM 4000 C C . ARG B 1 143 ? 9.297 38.812 12.781 1 69.88 143 ARG B C 1
ATOM 4002 O O . ARG B 1 143 ? 10.188 39.688 12.812 1 69.88 143 ARG B O 1
ATOM 4009 N N . SER B 1 144 ? 8.789 38.281 11.75 1 74.94 144 SER B N 1
ATOM 4010 C CA . SER B 1 144 ? 8.719 39 10.477 1 74.94 144 SER B CA 1
ATOM 4011 C C . SER B 1 144 ? 7.355 39.656 10.281 1 74.94 144 SER B C 1
ATOM 4013 O O . SER B 1 144 ? 6.328 39.094 10.664 1 74.94 144 SER B O 1
ATOM 4015 N N . ASP B 1 145 ? 7.348 40.844 9.766 1 87.31 145 ASP B N 1
ATOM 4016 C CA . ASP B 1 145 ? 6.113 41.562 9.477 1 87.31 145 ASP B CA 1
ATOM 4017 C C . ASP B 1 145 ? 5.301 40.875 8.398 1 87.31 145 ASP B C 1
ATOM 4019 O O . ASP B 1 145 ? 4.137 41.188 8.172 1 87.31 145 ASP B O 1
ATOM 4023 N N . LEU B 1 146 ? 5.891 39.781 7.93 1 90.5 146 LEU B N 1
ATOM 4024 C CA . LEU B 1 146 ? 5.238 39.094 6.828 1 90.5 146 LEU B CA 1
ATOM 4025 C C . LEU B 1 146 ? 4.402 37.938 7.344 1 90.5 146 LEU B C 1
ATOM 4027 O O . LEU B 1 146 ? 3.639 37.312 6.586 1 90.5 146 LEU B O 1
ATOM 4031 N N . ILE B 1 147 ? 4.469 37.688 8.609 1 94.44 147 ILE B N 1
ATOM 4032 C CA . ILE B 1 147 ? 3.58 36.688 9.219 1 94.44 147 ILE B CA 1
ATOM 4033 C C . ILE B 1 147 ? 2.334 37.406 9.766 1 94.44 147 ILE B C 1
ATOM 4035 O O . ILE B 1 147 ? 2.404 38.125 10.766 1 94.44 147 ILE B O 1
ATOM 4039 N N . ASP B 1 148 ? 1.268 37.188 9.094 1 95.06 148 ASP B N 1
ATOM 4040 C CA . ASP B 1 148 ? 0.021 37.875 9.453 1 95.06 148 ASP B CA 1
ATOM 4041 C C . ASP B 1 148 ? -0.632 37.188 10.664 1 95.06 148 ASP B C 1
ATOM 4043 O O . ASP B 1 148 ? -1.035 37.875 11.609 1 95.06 148 ASP B O 1
ATOM 4047 N N . GLN B 1 149 ? -0.751 35.875 10.609 1 95.81 149 GLN B N 1
ATOM 4048 C CA . GLN B 1 149 ? -1.246 35.062 11.719 1 95.81 149 GLN B CA 1
ATOM 4049 C C . GLN B 1 149 ? -0.273 33.938 12.062 1 95.81 149 GLN B C 1
ATOM 4051 O O . GLN B 1 149 ? 0.339 33.344 11.172 1 95.81 149 GLN B O 1
ATOM 4056 N N . LEU B 1 150 ? -0.16 33.75 13.336 1 95.75 150 LEU B N 1
ATOM 4057 C CA . LEU B 1 150 ? 0.73 32.719 13.852 1 95.75 150 LEU B CA 1
ATOM 4058 C C . LEU B 1 150 ? -0.044 31.703 14.68 1 95.75 150 LEU B C 1
ATOM 4060 O O . LEU B 1 150 ? -0.912 32.062 15.477 1 95.75 150 LEU B O 1
ATOM 4064 N N . GLY B 1 151 ? 0.204 30.438 14.422 1 96.06 151 GLY B N 1
ATOM 4065 C CA . GLY B 1 151 ? -0.44 29.391 15.195 1 96.06 151 GLY B CA 1
ATOM 4066 C C . GLY B 1 151 ? 0.479 28.219 15.5 1 96.06 151 GLY B C 1
ATOM 4067 O O . GLY B 1 151 ? 1.639 28.203 15.086 1 96.06 151 GLY B O 1
ATOM 4068 N N . ILE B 1 152 ? -0.057 27.328 16.312 1 95.31 152 ILE B N 1
ATOM 4069 C CA . ILE B 1 152 ? 0.599 26.062 16.672 1 95.31 152 ILE B CA 1
ATOM 4070 C C . ILE B 1 152 ? -0.208 24.891 16.109 1 95.31 152 ILE B C 1
ATOM 4072 O O . ILE B 1 152 ? -1.439 24.891 16.188 1 95.31 152 ILE B O 1
ATOM 4076 N N . HIS B 1 153 ? 0.53 24.016 15.5 1 95.44 153 HIS B N 1
ATOM 4077 C CA . HIS B 1 153 ? -0.064 22.781 14.984 1 95.44 153 HIS B CA 1
ATOM 4078 C C . HIS B 1 153 ? 0.46 21.562 15.734 1 95.44 153 HIS B C 1
ATOM 4080 O O . HIS B 1 153 ? 1.652 21.484 16.031 1 95.44 153 HIS B O 1
ATOM 4086 N N . PHE B 1 154 ? -0.409 20.656 16.031 1 90.19 154 PHE B N 1
ATOM 4087 C CA . PHE B 1 154 ? 0.004 19.328 16.469 1 90.19 154 PHE B CA 1
ATOM 4088 C C . PHE B 1 154 ? -0.978 18.266 15.977 1 90.19 154 PHE B C 1
ATOM 4090 O O . PHE B 1 154 ? -2.082 18.594 15.531 1 90.19 154 PHE B O 1
ATOM 4097 N N . HIS B 1 155 ? -0.527 17.109 15.867 1 83.81 155 HIS B N 1
ATOM 4098 C CA . HIS B 1 155 ? -1.36 16.016 15.406 1 83.81 155 HIS B CA 1
ATOM 4099 C C . HIS B 1 155 ? -1.168 14.773 16.266 1 83.81 155 HIS B C 1
ATOM 4101 O O . HIS B 1 155 ? -0.036 14.414 16.609 1 83.81 155 HIS B O 1
ATOM 4107 N N . ARG B 1 156 ? -2.438 14.352 16.5 1 76.06 156 ARG B N 1
ATOM 4108 C CA . ARG B 1 156 ? -2.416 13.094 17.25 1 76.06 156 ARG B CA 1
ATOM 4109 C C . ARG B 1 156 ? -2.773 11.914 16.344 1 76.06 156 ARG B C 1
ATOM 4111 O O . ARG B 1 156 ? -3.588 12.055 15.43 1 76.06 156 ARG B O 1
ATOM 4118 N N . LYS B 1 157 ? -2.254 10.75 16.5 1 74.31 157 LYS B N 1
ATOM 4119 C CA . LYS B 1 157 ? -2.354 9.5 15.742 1 74.31 157 LYS B CA 1
ATOM 4120 C C . LYS B 1 157 ? -3.721 9.367 15.078 1 74.31 157 LYS B C 1
ATOM 4122 O O . LYS B 1 157 ? -4.73 9.805 15.633 1 74.31 157 LYS B O 1
ATOM 4127 N N . THR B 1 158 ? -3.766 8.891 13.828 1 75.25 158 THR B N 1
ATOM 4128 C CA . THR B 1 158 ? -5.035 8.586 13.18 1 75.25 158 THR B CA 1
ATOM 4129 C C . THR B 1 158 ? -5.84 7.586 14 1 75.25 158 THR B C 1
ATOM 4131 O O . THR B 1 158 ? -5.266 6.727 14.672 1 75.25 158 THR B O 1
ATOM 4134 N N . GLN B 1 159 ? -7.168 7.734 13.977 1 77.88 159 GLN B N 1
ATOM 4135 C CA . GLN B 1 159 ? -8.039 6.805 14.695 1 77.88 159 GLN B CA 1
ATOM 4136 C C . GLN B 1 159 ? -7.641 6.703 16.156 1 77.88 159 GLN B C 1
ATOM 4138 O O . GLN B 1 159 ? -7.406 5.605 16.672 1 77.88 159 GLN B O 1
ATOM 4143 N N . ASN B 1 160 ? -7.512 7.91 16.719 1 72.19 160 ASN B N 1
ATOM 4144 C CA . ASN B 1 160 ? -7.121 7.969 18.125 1 72.19 160 ASN B CA 1
ATOM 4145 C C . ASN B 1 160 ? -8.289 7.609 19.031 1 72.19 160 ASN B C 1
ATOM 4147 O O . ASN B 1 160 ? -9.172 8.43 19.266 1 72.19 160 ASN B O 1
ATOM 4151 N N . VAL B 1 161 ? -8.227 6.453 19.594 1 65.38 161 VAL B N 1
ATOM 4152 C CA . VAL B 1 161 ? -9.273 5.977 20.5 1 65.38 161 VAL B CA 1
ATOM 4153 C C . VAL B 1 161 ? -8.844 6.172 21.938 1 65.38 161 VAL B C 1
ATOM 4155 O O . VAL B 1 161 ? -9.562 5.789 22.875 1 65.38 161 VAL B O 1
ATOM 4158 N N . GLY B 1 162 ? -7.742 6.797 22.078 1 66.62 162 GLY B N 1
ATOM 4159 C CA . GLY B 1 162 ? -7.215 7 23.422 1 66.62 162 GLY B CA 1
ATOM 4160 C C . GLY B 1 162 ? -7.758 8.242 24.094 1 66.62 162 GLY B C 1
ATOM 4161 O O . GLY B 1 162 ? -8.734 8.836 23.625 1 66.62 162 GLY B O 1
ATOM 4162 N N . GLU B 1 163 ? -7.148 8.523 25.172 1 62.34 163 GLU B N 1
ATOM 4163 C CA . GLU B 1 163 ? -7.57 9.656 26 1 62.34 163 GLU B CA 1
ATOM 4164 C C . GLU B 1 163 ? -7.234 10.984 25.328 1 62.34 163 GLU B C 1
ATOM 4166 O O . GLU B 1 163 ? -6.168 11.125 24.719 1 62.34 163 GLU B O 1
ATOM 4171 N N . TRP B 1 164 ? -8.281 11.75 25.344 1 70.19 164 TRP B N 1
ATOM 4172 C CA . TRP B 1 164 ? -8.156 13.102 24.828 1 70.19 164 TRP B CA 1
ATOM 4173 C C . TRP B 1 164 ? -8.117 14.117 25.953 1 70.19 164 TRP B C 1
ATOM 4175 O O . TRP B 1 164 ? -9.055 14.211 26.75 1 70.19 164 TRP B O 1
ATOM 4185 N N . SER B 1 165 ? -6.945 14.633 26.297 1 80.5 165 SER B N 1
ATOM 4186 C CA . SER B 1 165 ? -6.777 15.711 27.25 1 80.5 165 SER B CA 1
ATOM 4187 C C . SER B 1 165 ? -6.195 16.953 26.594 1 80.5 165 SER B C 1
ATOM 4189 O O . SER B 1 165 ? -5.164 17.484 27.047 1 80.5 165 SER B O 1
ATOM 4191 N N . LEU B 1 166 ? -6.969 17.5 25.688 1 83.94 166 LEU B N 1
ATOM 4192 C CA . LEU B 1 166 ? -6.453 18.516 24.781 1 83.94 166 LEU B CA 1
ATOM 4193 C C . LEU B 1 166 ? -6.188 19.828 25.516 1 83.94 166 LEU B C 1
ATOM 4195 O O . LEU B 1 166 ? -5.109 20.406 25.391 1 83.94 166 LEU B O 1
ATOM 4199 N N . LYS B 1 167 ? -7.195 20.234 26.312 1 86.06 167 LYS B N 1
ATOM 4200 C CA . LYS B 1 167 ? -7.059 21.5 27.016 1 86.06 167 LYS B CA 1
ATOM 4201 C C . LYS B 1 167 ? -5.848 21.484 27.953 1 86.06 167 LYS B C 1
ATOM 4203 O O . LYS B 1 167 ? -5.055 22.438 27.953 1 86.06 167 LYS B O 1
ATOM 4208 N N . GLU B 1 168 ? -5.719 20.406 28.625 1 85.5 168 GLU B N 1
ATOM 4209 C CA . GLU B 1 168 ? -4.605 20.281 29.562 1 85.5 168 GLU B CA 1
ATOM 4210 C C . GLU B 1 168 ? -3.268 20.234 28.828 1 85.5 168 GLU B C 1
ATOM 4212 O O . GLU B 1 168 ? -2.314 20.906 29.219 1 85.5 168 GLU B O 1
ATOM 4217 N N . ASP B 1 169 ? -3.234 19.547 27.766 1 84.62 169 ASP B N 1
ATOM 4218 C CA . ASP B 1 169 ? -2.004 19.391 26.984 1 84.62 169 ASP B CA 1
ATOM 4219 C C . ASP B 1 169 ? -1.568 20.734 26.391 1 84.62 169 ASP B C 1
ATOM 4221 O O . ASP B 1 169 ? -0.392 21.094 26.453 1 84.62 169 ASP B O 1
ATOM 4225 N N . VAL B 1 170 ? -2.521 21.406 25.859 1 87.19 170 VAL B N 1
ATOM 4226 C CA . VAL B 1 170 ? -2.246 22.688 25.219 1 87.19 170 VAL B CA 1
ATOM 4227 C C . VAL B 1 170 ? -1.812 23.719 26.266 1 87.19 170 VAL B C 1
ATOM 4229 O O . VAL B 1 170 ? -0.832 24.438 26.062 1 87.19 170 VAL B O 1
ATOM 4232 N N . SER B 1 171 ? -2.529 23.719 27.375 1 88.12 171 SER B N 1
ATOM 4233 C CA . SER B 1 171 ? -2.213 24.672 28.438 1 88.12 171 SER B CA 1
ATOM 4234 C C . SER B 1 171 ? -0.812 24.422 28.984 1 88.12 171 SER B C 1
ATOM 4236 O O . SER B 1 171 ? -0.084 25.375 29.281 1 88.12 171 SER B O 1
ATOM 4238 N N . GLU B 1 172 ? -0.533 23.203 29.047 1 84.62 172 GLU B N 1
ATOM 4239 C CA . GLU B 1 172 ? 0.773 22.859 29.594 1 84.62 172 GLU B CA 1
ATOM 4240 C C . GLU B 1 172 ? 1.89 23.156 28.609 1 84.62 172 GLU B C 1
ATOM 4242 O O . GLU B 1 172 ? 2.871 23.812 28.938 1 84.62 172 GLU B O 1
ATOM 4247 N N . ALA B 1 173 ? 1.746 22.766 27.438 1 84.19 173 ALA B N 1
ATOM 4248 C CA . ALA B 1 173 ? 2.797 22.875 26.422 1 84.19 173 ALA B CA 1
ATOM 4249 C C . ALA B 1 173 ? 3.014 24.312 26 1 84.19 173 ALA B C 1
ATOM 4251 O O . ALA B 1 173 ? 4.133 24.719 25.656 1 84.19 173 ALA B O 1
ATOM 4252 N N . LEU B 1 174 ? 1.921 25.141 26.094 1 88.81 174 LEU B N 1
ATOM 4253 C CA . LEU B 1 174 ? 1.996 26.5 25.562 1 88.81 174 LEU B CA 1
ATOM 4254 C C . LEU B 1 174 ? 1.756 27.516 26.656 1 88.81 174 LEU B C 1
ATOM 4256 O O . LEU B 1 174 ? 1.256 28.609 26.391 1 88.81 174 LEU B O 1
ATOM 4260 N N . ALA B 1 175 ? 2.072 27.219 27.828 1 83.81 175 ALA B N 1
ATOM 4261 C CA . ALA B 1 175 ? 1.85 28.062 29 1 83.81 175 ALA B CA 1
ATOM 4262 C C . ALA B 1 175 ? 2.41 29.469 28.781 1 83.81 175 ALA B C 1
ATOM 4264 O O . ALA B 1 175 ? 1.743 30.469 29.078 1 83.81 175 ALA B O 1
ATOM 4265 N N . ASP B 1 176 ? 3.529 29.594 28.141 1 82.5 176 ASP B N 1
ATOM 4266 C CA . ASP B 1 176 ? 4.195 30.891 28.031 1 82.5 176 ASP B CA 1
ATOM 4267 C C . ASP B 1 176 ? 4.004 31.484 26.625 1 82.5 176 ASP B C 1
ATOM 4269 O O . ASP B 1 176 ? 4.508 32.562 26.328 1 82.5 176 ASP B O 1
ATOM 4273 N N . SER B 1 177 ? 3.252 30.766 25.797 1 87.06 177 SER B N 1
ATOM 4274 C CA . SER B 1 177 ? 3.229 31.172 24.391 1 87.06 177 SER B CA 1
ATOM 4275 C C . SER B 1 177 ? 1.798 31.344 23.891 1 87.06 177 SER B C 1
ATOM 4277 O O . SER B 1 177 ? 1.574 31.922 22.828 1 87.06 177 SER B O 1
ATOM 4279 N N . LEU B 1 178 ? 0.936 31 24.703 1 88.44 178 LEU B N 1
ATOM 4280 C CA . LEU B 1 178 ? -0.456 30.969 24.266 1 88.44 178 LEU B CA 1
ATOM 4281 C C . LEU B 1 178 ? -0.93 32.375 23.891 1 88.44 178 LEU B C 1
ATOM 4283 O O . LEU B 1 178 ? -1.697 32.562 22.938 1 88.44 178 LEU B O 1
ATOM 4287 N N . GLU B 1 179 ? -0.463 33.344 24.578 1 87.81 179 GLU B N 1
ATOM 4288 C CA . GLU B 1 179 ? -0.933 34.719 24.359 1 87.81 179 GLU B CA 1
ATOM 4289 C C . GLU B 1 179 ? -0.301 35.312 23.109 1 87.81 179 GLU B C 1
ATOM 4291 O O . GLU B 1 179 ? -0.7 36.406 22.672 1 87.81 179 GLU B O 1
ATOM 4296 N N . ARG B 1 180 ? 0.544 34.562 22.531 1 89.88 180 ARG B N 1
ATOM 4297 C CA . ARG B 1 180 ? 1.284 35.094 21.375 1 89.88 180 ARG B CA 1
ATOM 4298 C C . ARG B 1 180 ? 0.815 34.438 20.078 1 89.88 180 ARG B C 1
ATOM 4300 O O . ARG B 1 180 ? 1.374 34.688 19.016 1 89.88 180 ARG B O 1
ATOM 4307 N N . ILE B 1 181 ? -0.166 33.594 20.203 1 94.06 181 ILE B N 1
ATOM 4308 C CA . ILE B 1 181 ? -0.591 32.906 18.984 1 94.06 181 ILE B CA 1
ATOM 4309 C C . ILE B 1 181 ? -2.041 33.281 18.672 1 94.06 181 ILE B C 1
ATOM 4311 O O . ILE B 1 181 ? -2.801 33.656 19.562 1 94.06 181 ILE B O 1
ATOM 4315 N N . ASP B 1 182 ? -2.35 33.125 17.406 1 96.25 182 ASP B N 1
ATOM 4316 C CA . ASP B 1 182 ? -3.688 33.438 16.906 1 96.25 182 ASP B CA 1
ATOM 4317 C C . ASP B 1 182 ? -4.523 32.156 16.75 1 96.25 182 ASP B C 1
ATOM 4319 O O . ASP B 1 182 ? -5.754 32.188 16.859 1 96.25 182 ASP B O 1
ATOM 4323 N N . TRP B 1 183 ? -3.816 31.016 16.547 1 97.44 183 TRP B N 1
ATOM 4324 C CA . TRP B 1 183 ? -4.504 29.781 16.172 1 97.44 183 TRP B CA 1
ATOM 4325 C C . TRP B 1 183 ? -3.891 28.578 16.875 1 97.44 183 TRP B C 1
ATOM 4327 O O . TRP B 1 183 ? -2.678 28.516 17.078 1 97.44 183 TRP B O 1
ATOM 4337 N N . ILE B 1 184 ? -4.738 27.641 17.1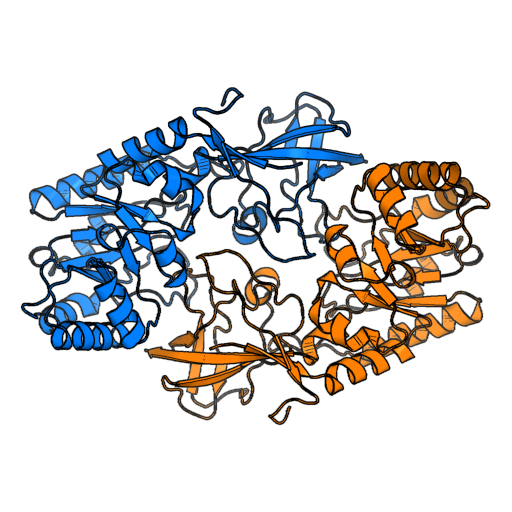88 1 96.62 184 ILE B N 1
ATOM 4338 C CA . ILE B 1 184 ? -4.309 26.266 17.422 1 96.62 184 ILE B CA 1
ATOM 4339 C C . ILE B 1 184 ? -4.957 25.344 16.406 1 96.62 184 ILE B C 1
ATOM 4341 O O . ILE B 1 184 ? -6.168 25.406 16.172 1 96.62 184 ILE B O 1
ATOM 4345 N N . ASN B 1 185 ? -4.156 24.609 15.727 1 97.12 185 ASN B N 1
ATOM 4346 C CA . ASN B 1 185 ? -4.594 23.547 14.828 1 97.12 185 ASN B CA 1
ATOM 4347 C C . ASN B 1 185 ? -4.309 22.172 15.422 1 97.12 185 ASN B C 1
ATOM 4349 O O . ASN B 1 185 ? -3.15 21.766 15.555 1 97.12 185 ASN B O 1
ATOM 4353 N N . ILE B 1 186 ? -5.305 21.406 15.734 1 93.56 186 ILE B N 1
ATOM 4354 C CA . ILE B 1 186 ? -5.102 20.156 16.484 1 93.56 186 ILE B CA 1
ATOM 4355 C C . ILE B 1 186 ? -4.945 19 15.508 1 93.56 186 ILE B C 1
ATOM 4357 O O . ILE B 1 186 ? -4.887 17.828 15.922 1 93.56 186 ILE B O 1
ATOM 4361 N N . GLY B 1 187 ? -4.879 19.297 14.266 1 93.19 187 GLY B N 1
ATOM 4362 C CA . GLY B 1 187 ? -4.785 18.219 13.289 1 93.19 187 GLY B CA 1
ATOM 4363 C C . GLY B 1 187 ? -6.023 17.359 13.25 1 93.19 187 GLY B C 1
ATOM 4364 O O . GLY B 1 187 ? -7.148 17.859 13.242 1 93.19 187 GLY B O 1
ATOM 4365 N N . GLY B 1 188 ? -5.773 16.109 13.039 1 90.31 188 GLY B N 1
ATOM 4366 C CA . GLY B 1 188 ? -6.863 15.148 12.922 1 90.31 188 GLY B CA 1
ATOM 4367 C C . GLY B 1 188 ? -6.887 14.125 14.039 1 90.31 188 GLY B C 1
ATOM 4368 O O . GLY B 1 188 ? -6.734 14.477 15.211 1 90.31 188 GLY B O 1
ATOM 4369 N N . GLY B 1 189 ? -7.301 13 13.703 1 88.5 189 GLY B N 1
ATOM 4370 C CA . GLY B 1 189 ? -7.238 11.898 14.648 1 88.5 189 GLY B CA 1
ATOM 4371 C C . GLY B 1 189 ? -8.602 11.508 15.195 1 88.5 189 GLY B C 1
ATOM 4372 O O . GLY B 1 189 ? -8.719 10.523 15.938 1 88.5 189 GLY B O 1
ATOM 4373 N N . ILE B 1 190 ? -9.641 12.203 14.805 1 93.19 190 ILE B N 1
ATOM 4374 C CA . ILE B 1 190 ? -10.977 11.875 15.281 1 93.19 190 ILE B CA 1
ATOM 4375 C C . ILE B 1 190 ? -11.391 10.508 14.766 1 93.19 190 ILE B C 1
ATOM 4377 O O . ILE B 1 190 ? -11.43 10.281 13.555 1 93.19 190 ILE B O 1
ATOM 4381 N N . PRO B 1 191 ? -11.695 9.617 15.648 1 93.88 191 PRO B N 1
ATOM 4382 C CA . PRO B 1 191 ? -11.93 8.227 15.25 1 93.88 191 PRO B CA 1
ATOM 4383 C C . PRO B 1 191 ? -13.352 7.992 14.742 1 93.88 191 PRO B C 1
ATOM 4385 O O . PRO B 1 191 ? -14.227 8.836 14.938 1 93.88 191 PRO B O 1
ATOM 4388 N N . VAL B 1 192 ? -13.5 6.953 14.039 1 95.31 192 VAL B N 1
ATOM 4389 C CA . VAL B 1 192 ? -14.812 6.473 13.609 1 95.31 192 VAL B CA 1
ATOM 4390 C C . VAL B 1 192 ? -14.977 5.004 14 1 95.31 192 VAL B C 1
ATOM 4392 O O . VAL B 1 192 ? -14.016 4.359 14.43 1 95.31 192 VAL B O 1
ATOM 4395 N N . LYS B 1 193 ? -16.172 4.547 13.883 1 93.88 193 LYS B N 1
ATOM 4396 C CA . LYS B 1 193 ? -16.484 3.16 14.219 1 93.88 193 LYS B CA 1
ATOM 4397 C C . LYS B 1 193 ? -16.047 2.215 13.102 1 93.88 193 LYS B C 1
ATOM 4399 O O . LYS B 1 193 ? -16.25 2.508 11.922 1 93.88 193 LYS B O 1
ATOM 4404 N N . TYR B 1 194 ? -15.414 1.155 13.484 1 95.69 194 TYR B N 1
ATOM 4405 C CA . TYR B 1 194 ? -15.141 -0.01 12.648 1 95.69 194 TYR B CA 1
ATOM 4406 C C . TYR B 1 194 ? -15.57 -1.294 13.344 1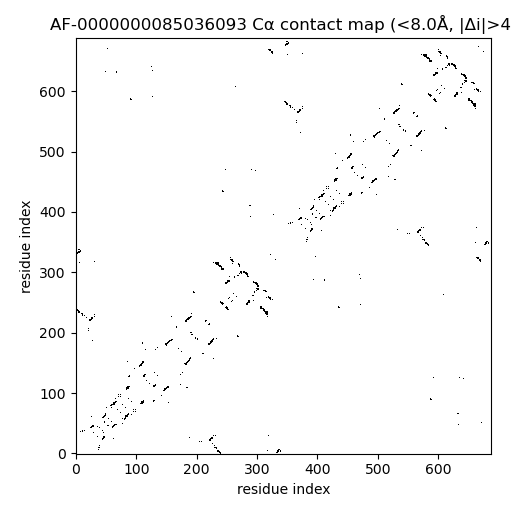 95.69 194 TYR B C 1
ATOM 4408 O O . TYR B 1 194 ? -16.078 -1.258 14.469 1 95.69 194 TYR B O 1
ATOM 4416 N N . ALA B 1 195 ? -15.414 -2.373 12.609 1 94.94 195 ALA B N 1
ATOM 4417 C CA . ALA B 1 195 ? -15.836 -3.635 13.203 1 94.94 195 ALA B CA 1
ATOM 4418 C C . ALA B 1 195 ? -15.023 -3.953 14.453 1 94.94 195 ALA B C 1
ATOM 4420 O O . ALA B 1 195 ? -15.531 -4.566 15.398 1 94.94 195 ALA B O 1
ATOM 4421 N N . ASN B 1 196 ? -13.805 -3.492 14.445 1 93.31 196 ASN B N 1
ATOM 4422 C CA . ASN B 1 196 ? -12.93 -3.787 15.578 1 93.31 196 ASN B CA 1
ATOM 4423 C C . ASN B 1 196 ? -12.594 -2.527 16.375 1 93.31 196 ASN B C 1
ATOM 4425 O O . ASN B 1 196 ? -11.578 -2.48 17.062 1 93.31 196 ASN B O 1
ATOM 4429 N N . SER B 1 197 ? -13.258 -1.475 16.125 1 90.25 197 SER B N 1
ATOM 4430 C CA . SER B 1 197 ? -13.055 -0.21 16.812 1 90.25 197 SER B CA 1
ATOM 4431 C C . SER B 1 197 ? -14.375 0.501 17.078 1 90.25 197 SER B C 1
ATOM 4433 O O . SER B 1 197 ? -15.086 0.861 16.141 1 90.25 197 SER B O 1
ATOM 4435 N N . LYS B 1 198 ? -14.656 0.72 18.391 1 89.69 198 LYS B N 1
ATOM 4436 C CA . LYS B 1 198 ? -15.875 1.401 18.812 1 89.69 198 LYS B CA 1
ATOM 4437 C C . LYS B 1 198 ? -15.562 2.574 19.734 1 89.69 198 LYS B C 1
ATOM 4439 O O . LYS B 1 198 ? -15.883 2.531 20.922 1 89.69 198 LYS B O 1
ATOM 4444 N N . PRO B 1 199 ? -15.148 3.594 19.094 1 90.62 199 PRO B N 1
ATOM 4445 C CA . PRO B 1 199 ? -14.766 4.75 19.906 1 90.62 199 PRO B CA 1
ATOM 4446 C C . PRO B 1 199 ? -15.977 5.527 20.422 1 90.62 199 PRO B C 1
ATOM 4448 O O . PRO B 1 199 ? -17.062 5.453 19.844 1 90.62 199 PRO B O 1
ATOM 4451 N N . GLU B 1 200 ? -15.742 6.25 21.531 1 91 200 GLU B N 1
ATOM 4452 C CA . GLU B 1 200 ? -16.719 7.227 22.016 1 91 200 GLU B CA 1
ATOM 4453 C C . GLU B 1 200 ? -16.531 8.578 21.328 1 91 200 GLU B C 1
ATOM 4455 O O . GLU B 1 200 ? -16 9.516 21.922 1 91 200 GLU B O 1
ATOM 4460 N N . VAL B 1 201 ? -17.062 8.727 20.172 1 92.69 201 VAL B N 1
ATOM 4461 C CA . VAL B 1 201 ? -16.828 9.875 19.297 1 92.69 201 VAL B CA 1
ATOM 4462 C C . VAL B 1 201 ? -17.375 11.141 19.969 1 92.69 201 VAL B C 1
ATOM 4464 O O . VAL B 1 201 ? -16.734 12.195 19.922 1 92.69 201 VAL B O 1
ATOM 4467 N N . GLU B 1 202 ? -18.484 10.977 20.609 1 92.06 202 GLU B N 1
ATOM 4468 C CA . GLU B 1 202 ? -19.094 12.125 21.281 1 92.06 202 GLU B CA 1
ATOM 4469 C C . GLU B 1 202 ? -18.188 12.664 22.391 1 92.06 202 GLU B C 1
ATOM 4471 O O . GLU B 1 202 ? -18.109 13.875 22.594 1 92.06 202 GLU B O 1
ATOM 4476 N N . ALA B 1 203 ? -17.594 11.766 23.062 1 92.12 203 ALA B N 1
ATOM 4477 C CA . ALA B 1 203 ? -16.672 12.172 24.109 1 92.12 203 ALA B CA 1
ATOM 4478 C C . ALA B 1 203 ? -15.477 12.938 23.531 1 92.12 203 ALA B C 1
ATOM 4480 O O . ALA B 1 203 ? -15.023 13.922 24.125 1 92.12 203 ALA B O 1
ATOM 4481 N N . VAL B 1 204 ? -15.031 12.484 22.438 1 92.62 204 VAL B N 1
ATOM 4482 C CA . VAL B 1 204 ? -13.922 13.141 21.75 1 92.62 204 VAL B CA 1
ATOM 4483 C C . VAL B 1 204 ? -14.336 14.539 21.312 1 92.62 204 VAL B C 1
ATOM 4485 O O . VAL B 1 204 ? -13.617 15.516 21.562 1 92.62 204 VAL B O 1
ATOM 4488 N N . LEU B 1 205 ? -15.492 14.664 20.766 1 94.12 205 LEU B N 1
ATOM 4489 C CA . LEU B 1 205 ? -16 15.945 20.281 1 94.12 205 LEU B CA 1
ATOM 4490 C C . LEU B 1 205 ? -16.234 16.906 21.438 1 94.12 205 LEU B C 1
ATOM 4492 O O . LEU B 1 205 ? -16.016 18.125 21.297 1 94.12 205 LEU B O 1
ATOM 4496 N N . ARG B 1 206 ? -16.609 16.344 22.5 1 93.62 206 ARG B N 1
ATOM 4497 C CA . ARG B 1 206 ? -16.797 17.188 23.688 1 93.62 206 ARG B CA 1
ATOM 4498 C C . ARG B 1 206 ? -15.484 17.797 24.141 1 93.62 206 ARG B C 1
ATOM 4500 O O . ARG B 1 206 ? -15.438 18.969 24.5 1 93.62 206 ARG B O 1
ATOM 4507 N N . GLU B 1 207 ? -14.492 16.984 24.141 1 92.81 207 GLU B N 1
ATOM 4508 C CA . GLU B 1 207 ? -13.164 17.484 24.5 1 92.81 207 GLU B CA 1
ATOM 4509 C C . GLU B 1 207 ? -12.711 18.578 23.562 1 92.81 207 GLU B C 1
ATOM 4511 O O . GLU B 1 207 ? -12.109 19.562 23.984 1 92.81 207 GLU B O 1
ATOM 4516 N N . ILE B 1 208 ? -13 18.484 22.328 1 95.06 208 ILE B N 1
ATOM 4517 C CA . ILE B 1 208 ? -12.641 19.469 21.328 1 95.06 208 ILE B CA 1
ATOM 4518 C C . ILE B 1 208 ? -13.438 20.75 21.562 1 95.06 208 ILE B C 1
ATOM 4520 O O . ILE B 1 208 ? -12.891 21.859 21.484 1 95.06 208 ILE B O 1
ATOM 4524 N N . GLY B 1 209 ? -14.68 20.547 21.875 1 95.88 209 GLY B N 1
ATOM 4525 C CA . GLY B 1 209 ? -15.516 21.688 22.188 1 95.88 209 GLY B CA 1
ATOM 4526 C C . GLY B 1 209 ? -15.031 22.469 23.391 1 95.88 209 GLY B C 1
ATOM 4527 O O . GLY B 1 209 ? -15.031 23.703 23.375 1 95.88 209 GLY B O 1
ATOM 4528 N N . GLU B 1 210 ? -14.617 21.75 24.359 1 95.62 210 GLU B N 1
ATOM 4529 C CA . GLU B 1 210 ? -14.078 22.391 25.562 1 95.62 210 GLU B CA 1
ATOM 4530 C C . GLU B 1 210 ? -12.805 23.172 25.234 1 95.62 210 GLU B C 1
ATOM 4532 O O . GLU B 1 210 ? -12.602 24.266 25.766 1 95.62 210 GLU B O 1
ATOM 4537 N N . LEU B 1 211 ? -12.031 22.625 24.438 1 95.38 211 LEU B N 1
ATOM 4538 C CA . LEU B 1 211 ? -10.82 23.328 24.016 1 95.38 211 LEU B CA 1
ATOM 4539 C C . LEU B 1 211 ? -11.172 24.609 23.25 1 95.38 211 LEU B C 1
ATOM 4541 O O . LEU B 1 211 ? -10.57 25.656 23.484 1 95.38 211 LEU B O 1
ATOM 4545 N N . LYS B 1 212 ? -12.086 24.484 22.359 1 97.56 212 LYS B N 1
ATOM 4546 C CA . LYS B 1 212 ? -12.5 25.656 21.578 1 97.56 212 LYS B CA 1
ATOM 4547 C C . LYS B 1 212 ? -12.945 26.797 22.484 1 97.56 212 LYS B C 1
ATOM 4549 O O . LYS B 1 212 ? -12.516 27.938 22.297 1 97.56 212 LYS B O 1
ATOM 4554 N N . GLU B 1 213 ? -13.773 26.453 23.438 1 97.44 213 GLU B N 1
ATOM 4555 C CA . GLU B 1 213 ? -14.258 27.469 24.375 1 97.44 213 GLU B CA 1
ATOM 4556 C C . GLU B 1 213 ? -13.109 28.109 25.141 1 97.44 213 GLU B C 1
ATOM 4558 O O . GLU B 1 213 ? -13.062 29.328 25.297 1 97.44 213 GLU B O 1
ATOM 4563 N N . PHE B 1 214 ? -12.258 27.281 25.594 1 96.19 214 PHE B N 1
ATOM 4564 C CA . PHE B 1 214 ? -11.086 27.734 26.328 1 96.19 214 PHE B CA 1
ATOM 4565 C C . PHE B 1 214 ? -10.25 28.688 25.484 1 96.19 214 PHE B C 1
ATOM 4567 O O . PHE B 1 214 ? -9.867 29.766 25.953 1 96.19 214 PHE B O 1
ATOM 4574 N N . LEU B 1 215 ? -10.016 28.359 24.234 1 97 215 LEU B N 1
ATOM 4575 C CA . LEU B 1 215 ? -9.195 29.156 23.344 1 97 215 LEU B CA 1
ATOM 4576 C C . LEU B 1 215 ? -9.898 30.453 22.953 1 97 215 LEU B C 1
ATOM 4578 O O . LEU B 1 215 ? -9.305 31.531 23 1 97 215 LEU B O 1
ATOM 4582 N N . ASN B 1 216 ? -11.133 30.328 22.656 1 97.56 216 ASN B N 1
ATOM 4583 C CA . ASN B 1 216 ? -11.891 31.5 22.234 1 97.56 216 ASN B CA 1
ATOM 4584 C C . ASN B 1 216 ? -11.977 32.531 23.344 1 97.56 216 ASN B C 1
ATOM 4586 O O . ASN B 1 216 ? -12 33.75 23.062 1 97.56 216 ASN B O 1
ATOM 4590 N N . SER B 1 217 ? -12.039 32.062 24.531 1 96.56 217 SER B N 1
ATOM 4591 C CA . SER B 1 217 ? -12.078 33 25.656 1 96.56 217 SER B CA 1
ATOM 4592 C C . SER B 1 217 ? -10.789 33.812 25.75 1 96.56 217 SER B C 1
ATOM 4594 O O . SER B 1 217 ? -10.75 34.844 26.438 1 96.56 217 SER B O 1
ATOM 4596 N N . ARG B 1 218 ? -9.828 33.406 25.047 1 95.25 218 ARG B N 1
ATOM 4597 C CA . ARG B 1 218 ? -8.531 34.062 25.078 1 95.25 218 ARG B CA 1
ATOM 4598 C C . ARG B 1 218 ? -8.227 34.719 23.734 1 95.25 218 ARG B C 1
ATOM 4600 O O . ARG B 1 218 ? -7.098 35.156 23.5 1 95.25 218 ARG B O 1
ATOM 4607 N N . GLY B 1 219 ? -9.195 34.656 22.859 1 96.62 219 GLY B N 1
ATOM 4608 C CA . GLY B 1 219 ? -9.031 35.281 21.547 1 96.62 219 GLY B CA 1
ATOM 4609 C C . GLY B 1 219 ? -8.25 34.438 20.578 1 96.62 219 GLY B C 1
ATOM 4610 O O . GLY B 1 219 ? -7.762 34.906 19.547 1 96.62 219 GLY B O 1
ATOM 4611 N N . ILE B 1 220 ? -8.039 33.156 20.891 1 97.75 220 ILE B N 1
ATOM 4612 C CA . ILE B 1 220 ? -7.332 32.219 20.047 1 97.75 220 ILE B CA 1
ATOM 4613 C C . ILE B 1 220 ? -8.336 31.344 19.281 1 97.75 220 ILE B C 1
ATOM 4615 O O . ILE B 1 220 ? -9.336 30.891 19.859 1 97.75 220 ILE B O 1
ATOM 4619 N N . LYS B 1 221 ? -8.148 31.109 18.016 1 98.5 221 LYS B N 1
ATOM 4620 C CA . LYS B 1 221 ? -9.062 30.312 17.188 1 98.5 221 LYS B CA 1
ATOM 4621 C C . LYS B 1 221 ? -8.602 28.859 17.109 1 98.5 221 LYS B C 1
ATOM 4623 O O . LYS B 1 221 ? -7.414 28.578 17.25 1 98.5 221 LYS B O 1
ATOM 4628 N N . LEU B 1 222 ? -9.547 27.984 16.891 1 98.31 222 LEU B N 1
ATOM 4629 C CA . LEU B 1 222 ? -9.281 26.547 16.797 1 98.31 222 LEU B CA 1
ATOM 4630 C C . LEU B 1 222 ? -9.516 26.031 15.383 1 98.31 222 LEU B C 1
ATOM 4632 O O . LEU B 1 222 ? -10.586 26.25 14.812 1 98.31 222 LEU B O 1
ATOM 4636 N N . MET B 1 223 ? -8.523 25.438 14.805 1 98.31 223 MET B N 1
ATOM 4637 C CA . MET B 1 223 ? -8.625 24.734 13.531 1 98.31 223 MET B CA 1
ATOM 4638 C C . MET B 1 223 ? -8.484 23.219 13.734 1 98.31 223 MET B C 1
ATOM 4640 O O . MET B 1 223 ? -7.75 22.781 14.617 1 98.31 223 MET B O 1
ATOM 4644 N N . MET B 1 224 ? -9.188 22.438 12.969 1 96.94 224 MET B N 1
ATOM 4645 C CA . MET B 1 224 ? -9.039 20.984 12.93 1 96.94 224 MET B CA 1
ATOM 4646 C C . MET B 1 224 ? -8.883 20.5 11.492 1 96.94 224 MET B C 1
ATOM 4648 O O . MET B 1 224 ? -9.289 21.188 10.555 1 96.94 224 MET B O 1
ATOM 4652 N N . GLU B 1 225 ? -8.305 19.375 11.344 1 97.31 225 GLU B N 1
ATOM 4653 C CA . GLU B 1 225 ? -8.078 18.781 10.023 1 97.31 225 GLU B CA 1
ATOM 4654 C C . GLU B 1 225 ? -8.656 17.375 9.953 1 97.31 225 GLU B C 1
ATOM 4656 O O . GLU B 1 225 ? -7.941 16.422 9.656 1 97.31 225 GLU B O 1
ATOM 4661 N N . PRO B 1 226 ? -9.961 17.266 10.102 1 96.75 226 PRO B N 1
ATOM 4662 C CA . PRO B 1 226 ? -10.562 15.922 10.094 1 96.75 226 PRO B CA 1
ATOM 4663 C C . PRO B 1 226 ? -10.508 15.266 8.719 1 96.75 226 PRO B C 1
ATOM 4665 O O . PRO B 1 226 ? -10.945 15.859 7.727 1 96.75 226 PRO B O 1
ATOM 4668 N N . GLY B 1 227 ? -9.914 14.086 8.609 1 96.94 227 GLY B N 1
ATOM 4669 C CA . GLY B 1 227 ? -9.938 13.25 7.418 1 96.94 227 GLY B CA 1
ATOM 4670 C C . GLY B 1 227 ? -10.867 12.055 7.539 1 96.94 227 GLY B C 1
ATOM 4671 O O . GLY B 1 227 ? -12.031 12.125 7.125 1 96.94 227 GLY B O 1
ATOM 4672 N N . ARG B 1 228 ? -10.43 11.117 8.367 1 96.75 228 ARG B N 1
ATOM 4673 C CA . ARG B 1 228 ? -11.156 9.867 8.562 1 96.75 228 ARG B CA 1
ATOM 4674 C C . ARG B 1 228 ? -12.578 10.133 9.062 1 96.75 228 ARG B C 1
ATOM 4676 O O . ARG B 1 228 ? -13.523 9.477 8.633 1 96.75 228 ARG B O 1
ATOM 4683 N N . PHE B 1 229 ? -12.719 11.094 9.953 1 97.38 229 PHE B N 1
ATOM 4684 C CA . PHE B 1 229 ? -14.023 11.375 10.555 1 97.38 229 PHE B CA 1
ATOM 4685 C C . PHE B 1 229 ? -15.047 11.719 9.477 1 97.38 229 PHE B C 1
ATOM 4687 O O . PHE B 1 229 ? -16.219 11.328 9.578 1 97.38 229 PHE B O 1
ATOM 4694 N N . ILE B 1 230 ? -14.586 12.414 8.492 1 98.56 230 ILE B N 1
ATOM 4695 C CA . ILE B 1 230 ? -15.508 12.844 7.438 1 98.56 230 ILE B CA 1
ATOM 4696 C C . ILE B 1 230 ? -15.57 11.781 6.348 1 98.56 230 ILE B C 1
ATOM 4698 O O . ILE B 1 230 ? -16.656 11.398 5.906 1 98.56 230 ILE B O 1
ATOM 4702 N N . ALA B 1 231 ? -14.453 11.25 5.953 1 98.62 231 ALA B N 1
ATOM 4703 C CA . ALA B 1 231 ? -14.344 10.414 4.758 1 98.62 231 ALA B CA 1
ATOM 4704 C C . ALA B 1 231 ? -14.891 9.008 5.016 1 98.62 231 ALA B C 1
ATOM 4706 O O . ALA B 1 231 ? -15.633 8.469 4.195 1 98.62 231 ALA B O 1
ATOM 4707 N N . ALA B 1 232 ? -14.586 8.438 6.121 1 98.25 232 ALA B N 1
ATOM 4708 C CA . ALA B 1 232 ? -14.852 7.023 6.355 1 98.25 232 ALA B CA 1
ATOM 4709 C C . ALA B 1 232 ? -16.344 6.711 6.23 1 98.25 232 ALA B C 1
ATOM 4711 O O . ALA B 1 232 ? -16.75 5.895 5.398 1 98.25 232 ALA B O 1
ATOM 4712 N N . PRO B 1 233 ? -17.203 7.438 6.969 1 98.25 233 PRO B N 1
ATOM 4713 C CA . PRO B 1 233 ? -18.641 7.105 6.887 1 98.25 233 PRO B CA 1
ATOM 4714 C C . PRO B 1 233 ? -19.266 7.508 5.555 1 98.25 233 PRO B C 1
ATOM 4716 O O . PRO B 1 233 ? -20.359 7.074 5.23 1 98.25 233 PRO B O 1
ATOM 4719 N N . SER B 1 234 ? -18.578 8.312 4.766 1 98.75 234 SER B N 1
ATOM 4720 C CA . SER B 1 234 ? -19.172 8.93 3.586 1 98.75 234 SER B CA 1
ATOM 4721 C C . SER B 1 234 ? -19.109 7.996 2.383 1 98.75 234 SER B C 1
ATOM 4723 O O . SER B 1 234 ? -19.734 8.258 1.354 1 98.75 234 SER B O 1
ATOM 4725 N N . VAL B 1 235 ? -18.328 6.91 2.449 1 98.88 235 VAL B N 1
ATOM 4726 C CA . VAL B 1 235 ? -18.125 6.055 1.285 1 98.88 235 VAL B CA 1
ATOM 4727 C C . VAL B 1 235 ? -18.344 4.594 1.673 1 98.88 235 VAL B C 1
ATOM 4729 O O . VAL B 1 235 ? -17.906 4.152 2.734 1 98.88 235 VAL B O 1
ATOM 4732 N N . ALA B 1 236 ? -19.062 3.871 0.889 1 98.81 236 ALA B N 1
ATOM 4733 C CA . ALA B 1 236 ? -19.172 2.416 0.948 1 98.81 236 ALA B CA 1
ATOM 4734 C C . ALA B 1 236 ? -18.469 1.761 -0.234 1 98.81 236 ALA B C 1
ATOM 4736 O O . ALA B 1 236 ? -18.344 2.363 -1.304 1 98.81 236 ALA B O 1
ATOM 4737 N N . LEU B 1 237 ? -17.938 0.59 -0.018 1 98.88 237 LEU B N 1
ATOM 4738 C CA . LEU B 1 237 ? -17.359 -0.227 -1.082 1 98.88 237 LEU B CA 1
ATOM 4739 C C . LEU B 1 237 ? -18.297 -1.381 -1.442 1 98.88 237 LEU B C 1
ATOM 4741 O O . LEU B 1 237 ? -18.609 -2.215 -0.593 1 98.88 237 LEU B O 1
ATOM 4745 N N . GLU B 1 238 ? -18.766 -1.36 -2.635 1 98.81 238 GLU B N 1
ATOM 4746 C CA . GLU B 1 238 ? -19.578 -2.463 -3.15 1 98.81 238 GLU B CA 1
ATOM 4747 C C . GLU B 1 238 ? -18.734 -3.406 -4.008 1 98.81 238 GLU B C 1
ATOM 4749 O O . GLU B 1 238 ? -18.094 -2.977 -4.973 1 98.81 238 GLU B O 1
ATOM 4754 N N . ALA B 1 239 ? -18.703 -4.633 -3.641 1 98.5 239 ALA B N 1
ATOM 4755 C CA . ALA B 1 239 ? -17.953 -5.652 -4.371 1 98.5 239 ALA B CA 1
ATOM 4756 C C . ALA B 1 239 ? -18.844 -6.824 -4.758 1 98.5 239 ALA B C 1
ATOM 4758 O O . ALA B 1 239 ? -19.875 -7.066 -4.117 1 98.5 239 ALA B O 1
ATOM 4759 N N . GLU B 1 240 ? -18.469 -7.531 -5.746 1 98.25 240 GLU B N 1
ATOM 4760 C CA . GLU B 1 240 ? -19.188 -8.703 -6.207 1 98.25 240 GLU B CA 1
ATOM 4761 C C . GLU B 1 240 ? -18.469 -9.992 -5.816 1 98.25 240 GLU B C 1
ATOM 4763 O O . GLU B 1 240 ? -17.25 -10.078 -5.91 1 98.25 240 GLU B O 1
ATOM 4768 N N . VAL B 1 241 ? -19.266 -10.992 -5.387 1 98.06 241 VAL B N 1
ATOM 4769 C CA . VAL B 1 241 ? -18.734 -12.312 -5.078 1 98.06 241 VAL B CA 1
ATOM 4770 C C . VAL B 1 241 ? -18.422 -13.055 -6.375 1 98.06 241 VAL B C 1
ATOM 4772 O O . VAL B 1 241 ? -19.297 -13.227 -7.227 1 98.06 241 VAL B O 1
ATOM 4775 N N . LEU B 1 242 ? -17.141 -13.469 -6.488 1 97.06 242 LEU B N 1
ATOM 4776 C CA . LEU B 1 242 ? -16.734 -14.195 -7.68 1 97.06 242 LEU B CA 1
ATOM 4777 C C . LEU B 1 242 ? -16.781 -15.703 -7.438 1 97.06 242 LEU B C 1
ATOM 4779 O O . LEU B 1 242 ? -17.031 -16.484 -8.367 1 97.06 242 LEU B O 1
ATOM 4783 N N . ASN B 1 243 ? -16.469 -16.109 -6.234 1 95.75 243 ASN B N 1
ATOM 4784 C CA . ASN B 1 243 ? -16.391 -17.516 -5.867 1 95.75 243 ASN B CA 1
ATOM 4785 C C . ASN B 1 243 ? -16.578 -17.719 -4.367 1 95.75 243 ASN B C 1
ATOM 4787 O O . ASN B 1 243 ? -16.266 -16.828 -3.576 1 95.75 243 ASN B O 1
ATOM 4791 N N . VAL B 1 244 ? -17.188 -18.812 -3.998 1 96 244 VAL B N 1
ATOM 4792 C CA . VAL B 1 244 ? -17.344 -19.219 -2.607 1 96 244 VAL B CA 1
ATOM 4793 C C . VAL B 1 244 ? -16.938 -20.688 -2.449 1 96 244 VAL B C 1
ATOM 4795 O O . VAL B 1 244 ? -17.375 -21.547 -3.213 1 96 244 VAL B O 1
ATOM 4798 N N . TYR B 1 245 ? -16 -20.938 -1.533 1 93.31 245 TYR B N 1
ATOM 4799 C CA . TYR B 1 245 ? -15.602 -22.328 -1.281 1 93.31 245 TYR B CA 1
ATOM 4800 C C . TYR B 1 245 ? -15.109 -22.5 0.152 1 93.31 245 TYR B C 1
ATOM 4802 O O . TYR B 1 245 ? -14.289 -21.719 0.632 1 93.31 245 TYR B O 1
ATOM 4810 N N . GLU B 1 246 ? -15.656 -23.438 0.879 1 90.94 246 GLU B N 1
ATOM 4811 C CA . GLU B 1 246 ? -15.25 -23.781 2.236 1 90.94 246 GLU B CA 1
ATOM 4812 C C . GLU B 1 246 ? -15.227 -22.547 3.143 1 90.94 246 GLU B C 1
ATOM 4814 O O . GLU B 1 246 ? -14.25 -22.328 3.861 1 90.94 246 GLU B O 1
ATOM 4819 N N . GLY B 1 247 ? -16.203 -21.703 3 1 93.06 247 GLY B N 1
ATOM 4820 C CA . GLY B 1 247 ? -16.297 -20.531 3.848 1 93.06 247 GLY B CA 1
ATOM 4821 C C . GLY B 1 247 ? -15.461 -19.359 3.355 1 93.06 247 GLY B C 1
ATOM 4822 O O . GLY B 1 247 ? -15.508 -18.266 3.93 1 93.06 247 GLY B O 1
ATOM 4823 N N . ASN B 1 248 ? -14.695 -19.578 2.258 1 94.38 248 ASN B N 1
ATOM 4824 C CA . ASN B 1 248 ? -13.93 -18.5 1.628 1 94.38 248 ASN B CA 1
ATOM 4825 C C . ASN B 1 248 ? -14.727 -17.828 0.523 1 94.38 248 ASN B C 1
ATOM 4827 O O . ASN B 1 248 ? -15.43 -18.484 -0.243 1 94.38 248 ASN B O 1
ATOM 4831 N N . VAL B 1 249 ? -14.617 -16.531 0.533 1 96.75 249 VAL B N 1
ATOM 4832 C CA . VAL B 1 249 ? -15.25 -15.742 -0.517 1 96.75 249 VAL B CA 1
ATOM 4833 C C . VAL B 1 249 ? -14.18 -14.953 -1.276 1 96.75 249 VAL B C 1
ATOM 4835 O O . VAL B 1 249 ? -13.32 -14.32 -0.668 1 96.75 249 VAL B O 1
ATOM 4838 N N . ILE B 1 250 ? -14.172 -15.031 -2.582 1 96.69 250 ILE B N 1
ATOM 4839 C CA . ILE B 1 250 ? -13.336 -14.195 -3.432 1 96.69 250 ILE B CA 1
ATOM 4840 C C . ILE B 1 250 ? -14.164 -13.039 -3.992 1 96.69 250 ILE B C 1
ATOM 4842 O O . ILE B 1 250 ? -15.195 -13.258 -4.629 1 96.69 250 ILE B O 1
ATOM 4846 N N . LEU B 1 251 ? -13.703 -11.867 -3.725 1 97.75 251 LEU B N 1
ATOM 4847 C CA . LEU B 1 251 ? -14.375 -10.672 -4.223 1 97.75 251 LEU B CA 1
ATOM 4848 C C . LEU B 1 251 ? -13.703 -10.156 -5.488 1 97.75 251 LEU B C 1
ATOM 4850 O O . LEU B 1 251 ? -12.547 -10.5 -5.766 1 97.75 251 LEU B O 1
ATOM 4854 N N . ASP B 1 252 ? -14.375 -9.328 -6.258 1 97.44 252 ASP B N 1
ATOM 4855 C CA . ASP B 1 252 ? -13.859 -8.836 -7.535 1 97.44 252 ASP B CA 1
ATOM 4856 C C . ASP B 1 252 ? -12.969 -7.613 -7.34 1 97.44 252 ASP B C 1
ATOM 4858 O O . ASP B 1 252 ? -12.773 -6.828 -8.273 1 97.44 252 ASP B O 1
ATOM 4862 N N . CYS B 1 253 ? -12.531 -7.371 -6.137 1 97.38 253 CYS B N 1
ATOM 4863 C CA . CYS B 1 253 ? -11.539 -6.359 -5.785 1 97.38 253 CYS B CA 1
ATOM 4864 C C . CYS B 1 253 ? -10.508 -6.914 -4.816 1 97.38 253 CYS B C 1
ATOM 4866 O O . CYS B 1 253 ? -10.445 -8.125 -4.594 1 97.38 253 CYS B O 1
ATOM 4868 N N . SER B 1 254 ? -9.578 -6.086 -4.414 1 96.69 254 SER B N 1
ATOM 4869 C CA . SER B 1 254 ? -8.492 -6.43 -3.5 1 96.69 254 SER B CA 1
ATOM 4870 C C . SER B 1 254 ? -8.258 -5.32 -2.48 1 96.69 254 SER B C 1
ATOM 4872 O O . SER B 1 254 ? -8.648 -4.172 -2.701 1 96.69 254 SER B O 1
ATOM 4874 N N . ILE B 1 255 ? -7.699 -5.719 -1.35 1 96.19 255 ILE B N 1
ATOM 4875 C CA . ILE B 1 255 ? -7.312 -4.66 -0.423 1 96.19 255 ILE B CA 1
ATOM 4876 C C . ILE B 1 255 ? -6.266 -3.76 -1.073 1 96.19 255 ILE B C 1
ATOM 4878 O O . ILE B 1 255 ? -6.148 -2.582 -0.729 1 96.19 255 ILE B O 1
ATOM 4882 N N . PHE B 1 256 ? -5.609 -4.199 -2.139 1 95.44 256 PHE B N 1
ATOM 4883 C CA . PHE B 1 256 ? -4.52 -3.475 -2.789 1 95.44 256 PHE B CA 1
ATOM 4884 C C . PHE B 1 256 ? -5.066 -2.402 -3.725 1 95.44 256 PHE B C 1
ATOM 4886 O O . PHE B 1 256 ? -4.367 -1.445 -4.055 1 95.44 256 PHE B O 1
ATOM 4893 N N . ASN B 1 257 ? -6.25 -2.57 -4.18 1 96.69 257 ASN B N 1
ATOM 4894 C CA . ASN B 1 257 ? -6.781 -1.507 -5.023 1 96.69 257 ASN B CA 1
ATOM 4895 C C . ASN B 1 257 ? -8 -0.845 -4.391 1 96.69 257 ASN B C 1
ATOM 4897 O O . ASN B 1 257 ? -8.641 0.006 -5.008 1 96.69 257 ASN B O 1
ATOM 4901 N N . ALA B 1 258 ? -8.344 -1.296 -3.174 1 96.88 258 ALA B N 1
ATOM 4902 C CA . ALA B 1 258 ? -9.555 -0.77 -2.555 1 96.88 258 ALA B CA 1
ATOM 4903 C C . ALA B 1 258 ? -9.266 -0.206 -1.167 1 96.88 258 ALA B C 1
ATOM 4905 O O . ALA B 1 258 ? -9.617 0.936 -0.865 1 96.88 258 ALA B O 1
ATOM 4906 N N . TYR B 1 259 ? -8.594 -0.998 -0.348 1 95.44 259 TYR B N 1
ATOM 4907 C CA . TYR B 1 259 ? -8.531 -0.545 1.037 1 95.44 259 TYR B CA 1
ATOM 4908 C C . TYR B 1 259 ? -7.355 -1.189 1.765 1 95.44 259 TYR B C 1
ATOM 4910 O O . TYR B 1 259 ? -7.547 -2 2.674 1 95.44 259 TYR B O 1
ATOM 4918 N N . MET B 1 260 ? -6.207 -0.697 1.585 1 91.94 260 MET B N 1
ATOM 4919 C CA . MET B 1 260 ? -4.973 -1.268 2.121 1 91.94 260 MET B CA 1
ATOM 4920 C C . MET B 1 260 ? -4.895 -1.066 3.631 1 91.94 260 MET B C 1
ATOM 4922 O O . MET B 1 260 ? -4.16 -1.78 4.32 1 91.94 260 MET B O 1
ATOM 4926 N N . ASP B 1 261 ? -5.645 -0.136 4.219 1 91.69 261 ASP B N 1
ATOM 4927 C CA . ASP B 1 261 ? -5.633 0.135 5.652 1 91.69 261 ASP B CA 1
ATOM 4928 C C . ASP B 1 261 ? -6.098 -1.085 6.445 1 91.69 261 ASP B C 1
ATOM 4930 O O . ASP B 1 261 ? -5.816 -1.201 7.641 1 91.69 261 ASP B O 1
ATOM 4934 N N . THR B 1 262 ? -6.824 -1.941 5.785 1 91.56 262 THR B N 1
ATOM 4935 C CA . THR B 1 262 ? -7.188 -3.197 6.434 1 91.56 262 THR B CA 1
ATOM 4936 C C . THR B 1 262 ? -5.945 -3.928 6.93 1 91.56 262 THR B C 1
ATOM 4938 O O . THR B 1 262 ? -5.949 -4.496 8.023 1 91.56 262 THR B O 1
ATOM 4941 N N . TYR B 1 263 ? -4.922 -3.844 6.152 1 88.56 263 TYR B N 1
ATOM 4942 C CA . TYR B 1 263 ? -3.688 -4.516 6.539 1 88.56 263 TYR B CA 1
ATOM 4943 C C . TYR B 1 263 ? -2.752 -3.561 7.27 1 88.56 263 TYR B C 1
ATOM 4945 O O . TYR B 1 263 ? -2.184 -3.908 8.305 1 88.56 263 TYR B O 1
ATOM 4953 N N . LEU B 1 264 ? -2.621 -2.342 6.789 1 86.38 264 LEU B N 1
ATOM 4954 C CA . LEU B 1 264 ? -1.641 -1.395 7.309 1 86.38 264 LEU B CA 1
ATOM 4955 C C . LEU B 1 264 ? -1.973 -1.002 8.75 1 86.38 264 LEU B C 1
ATOM 4957 O O . LEU B 1 264 ? -1.075 -0.873 9.578 1 86.38 264 LEU B O 1
ATOM 4961 N N . LEU B 1 265 ? -3.252 -0.824 9.023 1 87.94 265 LEU B N 1
ATOM 4962 C CA . LEU B 1 265 ? -3.658 -0.276 10.312 1 87.94 265 LEU B CA 1
ATOM 4963 C C . LEU B 1 265 ? -4.586 -1.24 11.039 1 87.94 265 LEU B C 1
ATOM 4965 O O 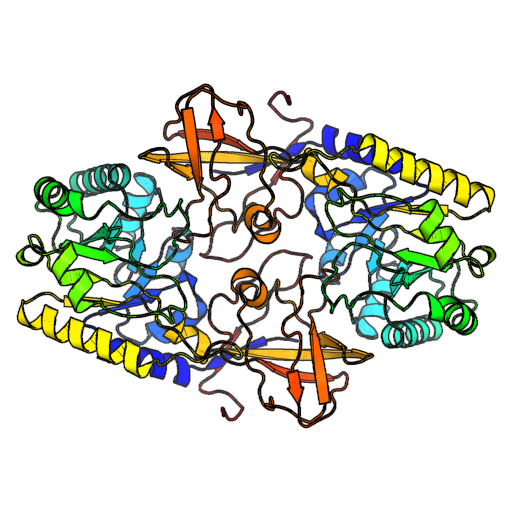. LEU B 1 265 ? -5.125 -0.907 12.102 1 87.94 265 LEU B O 1
ATOM 4969 N N . ASN B 1 266 ? -4.781 -2.439 10.453 1 90.94 266 ASN B N 1
ATOM 4970 C CA . ASN B 1 266 ? -5.695 -3.418 11.031 1 90.94 266 ASN B CA 1
ATOM 4971 C C . ASN B 1 266 ? -7.102 -2.846 11.18 1 90.94 266 ASN B C 1
ATOM 4973 O O . ASN B 1 266 ? -7.715 -2.969 12.242 1 90.94 266 ASN B O 1
ATOM 4977 N N . ILE B 1 267 ? -7.512 -2.193 10.211 1 93.81 267 ILE B N 1
ATOM 4978 C CA . ILE B 1 267 ? -8.891 -1.709 10.156 1 93.81 267 ILE B CA 1
ATOM 4979 C C . ILE B 1 267 ? -9.797 -2.811 9.625 1 93.81 267 ILE B C 1
ATOM 4981 O O . ILE B 1 267 ? -9.508 -3.424 8.594 1 93.81 267 ILE B O 1
ATOM 4985 N N . ARG B 1 268 ? -10.875 -3.076 10.344 1 96.69 268 ARG B N 1
ATOM 4986 C CA . ARG B 1 268 ? -11.867 -4.043 9.891 1 96.69 268 ARG B CA 1
ATOM 4987 C C . ARG B 1 268 ? -13.164 -3.35 9.492 1 96.69 268 ARG B C 1
ATOM 4989 O O . ARG B 1 268 ? -13.922 -2.898 10.352 1 96.69 268 ARG B O 1
ATOM 4996 N N . LEU B 1 269 ? -13.406 -3.314 8.219 1 97.75 269 LEU B N 1
ATOM 4997 C CA . LEU B 1 269 ? -14.594 -2.629 7.723 1 97.75 269 LEU B CA 1
ATOM 4998 C C . LEU B 1 269 ? -15.859 -3.383 8.117 1 97.75 269 LEU B C 1
ATOM 5000 O O . LEU B 1 269 ? -15.922 -4.605 7.98 1 97.75 269 LEU B O 1
ATOM 5004 N N . PRO B 1 270 ? -16.844 -2.656 8.617 1 97.31 270 PRO B N 1
ATOM 5005 C CA . PRO B 1 270 ? -18.125 -3.324 8.805 1 97.31 270 PRO B CA 1
ATOM 5006 C C . PRO B 1 270 ? -18.766 -3.754 7.48 1 97.31 270 PRO B C 1
ATOM 5008 O O . PRO B 1 270 ? -18.547 -3.111 6.449 1 97.31 270 PRO B O 1
ATOM 5011 N N . VAL B 1 271 ? -19.484 -4.836 7.551 1 98.06 271 VAL B N 1
ATOM 5012 C CA . VAL B 1 271 ? -20.219 -5.332 6.387 1 98.06 271 VAL B CA 1
ATOM 5013 C C . VAL B 1 271 ? -21.719 -5.152 6.598 1 98.06 271 VAL B C 1
ATOM 5015 O O . VAL B 1 271 ? -22.234 -5.461 7.668 1 98.06 271 VAL B O 1
ATOM 5018 N N . LEU B 1 272 ? -22.359 -4.562 5.566 1 97.69 272 LEU B N 1
ATOM 5019 C CA . LEU B 1 272 ? -23.812 -4.398 5.66 1 97.69 272 LEU B CA 1
ATOM 5020 C C . LEU B 1 272 ? -24.5 -5.734 5.91 1 97.69 272 LEU B C 1
ATOM 5022 O O . LEU B 1 272 ? -24.281 -6.699 5.168 1 97.69 272 LEU B O 1
ATOM 5026 N N . GLY B 1 273 ? -25.281 -5.828 6.957 1 95.44 273 GLY B N 1
ATOM 5027 C CA . GLY B 1 273 ? -26 -7.051 7.281 1 95.44 273 GLY B CA 1
ATOM 5028 C C . GLY B 1 273 ? -25.203 -7.992 8.164 1 95.44 273 GLY B C 1
ATOM 5029 O O . GLY B 1 273 ? -25.609 -9.125 8.414 1 95.44 273 GLY B O 1
ATOM 5030 N N . GLU B 1 274 ? -24.016 -7.555 8.625 1 96.38 274 GLU B N 1
ATOM 5031 C CA . GLU B 1 274 ? -23.172 -8.367 9.5 1 96.38 274 GLU B CA 1
ATOM 5032 C C . GLU B 1 274 ? -23.859 -8.625 10.836 1 96.38 274 GLU B C 1
ATOM 5034 O O . GLU B 1 274 ? -24.469 -7.727 11.414 1 96.38 274 GLU B O 1
ATOM 5039 N N . LEU B 1 275 ? -23.719 -9.82 11.258 1 95.25 275 LEU B N 1
ATOM 5040 C CA . LEU B 1 275 ? -24.281 -10.234 12.539 1 95.25 275 LEU B CA 1
ATOM 5041 C C . LEU B 1 275 ? -23.203 -10.375 13.594 1 95.25 275 LEU B C 1
ATOM 5043 O O . LEU B 1 275 ? -22.016 -10.492 13.266 1 95.25 275 LEU B O 1
ATOM 5047 N N . GLU B 1 276 ? -23.5 -10.281 14.891 1 89.56 276 GLU B N 1
ATOM 5048 C CA . GLU B 1 276 ? -22.547 -10.484 15.984 1 89.56 276 GLU B CA 1
ATOM 5049 C C . GLU B 1 276 ? -22.281 -11.969 16.219 1 89.56 276 GLU B C 1
ATOM 5051 O O . GLU B 1 276 ? -21.344 -12.336 16.922 1 89.56 276 GLU B O 1
ATOM 5056 N N . GLY B 1 277 ? -22.984 -12.719 15.531 1 83.88 277 GLY B N 1
ATOM 5057 C CA . GLY B 1 277 ? -22.891 -14.164 15.625 1 83.88 277 GLY B CA 1
ATOM 5058 C C . GLY B 1 277 ? -24.062 -14.883 14.992 1 83.88 277 GLY B C 1
ATOM 5059 O O . GLY B 1 277 ? -25.047 -14.25 14.586 1 83.88 277 GLY B O 1
ATOM 5060 N N . GLY B 1 278 ? -23.766 -16.078 14.898 1 85.62 278 GLY B N 1
ATOM 5061 C CA . GLY B 1 278 ? -24.812 -16.844 14.25 1 85.62 278 GLY B CA 1
ATOM 5062 C C . GLY B 1 278 ? -24.891 -16.609 12.758 1 85.62 278 GLY B C 1
ATOM 5063 O O . GLY B 1 278 ? -24.156 -15.781 12.219 1 85.62 278 GLY B O 1
ATOM 5064 N N . GLY B 1 279 ? -25.328 -17.484 11.977 1 93.75 279 GLY B N 1
ATOM 5065 C CA . GLY B 1 279 ? -25.469 -17.406 10.531 1 93.75 279 GLY B CA 1
ATOM 5066 C C . GLY B 1 279 ? -24.359 -18.141 9.797 1 93.75 279 GLY B C 1
ATOM 5067 O O . GLY B 1 279 ? -23.797 -19.125 10.297 1 93.75 279 GLY B O 1
ATOM 5068 N N . PHE B 1 280 ? -24.141 -17.578 8.641 1 96.56 280 PHE B N 1
ATOM 5069 C CA . PHE B 1 280 ? -23.109 -18.156 7.797 1 96.56 280 PHE B CA 1
ATOM 5070 C C . PHE B 1 280 ? -21.797 -17.406 7.957 1 96.56 280 PHE B C 1
ATOM 5072 O O . PHE B 1 280 ? -21.734 -16.203 7.734 1 96.56 280 PHE B O 1
ATOM 5079 N N . ARG B 1 281 ? -20.75 -18.078 8.375 1 96.5 281 ARG B N 1
ATOM 5080 C CA . ARG B 1 281 ? -19.438 -17.484 8.625 1 96.5 281 ARG B CA 1
ATOM 5081 C C . ARG B 1 281 ? -18.578 -17.484 7.359 1 96.5 281 ARG B C 1
ATOM 5083 O O . ARG B 1 281 ? -18.438 -18.516 6.707 1 96.5 281 ARG B O 1
ATOM 5090 N N . TYR B 1 282 ? -17.969 -16.312 7.062 1 96.44 282 TYR B N 1
ATOM 5091 C CA . TYR B 1 282 ? -17.188 -16.219 5.84 1 96.44 282 TYR B CA 1
ATOM 5092 C C . TYR B 1 282 ? -15.852 -15.523 6.102 1 96.44 282 TYR B C 1
ATOM 5094 O O . TYR B 1 282 ? -15.758 -14.672 6.984 1 96.44 282 TYR B O 1
ATOM 5102 N N . LEU B 1 283 ? -14.82 -15.961 5.406 1 96.12 283 LEU B N 1
ATOM 5103 C CA . LEU B 1 283 ? -13.609 -15.188 5.156 1 96.12 283 LEU B CA 1
ATOM 5104 C C . LEU B 1 283 ? -13.703 -14.445 3.828 1 96.12 283 LEU B C 1
ATOM 5106 O O . LEU B 1 283 ? -13.914 -15.062 2.781 1 96.12 283 LEU B O 1
ATOM 5110 N N . LEU B 1 284 ? -13.609 -13.125 3.85 1 97 284 LEU B N 1
ATOM 5111 C CA . LEU B 1 284 ? -13.711 -12.305 2.646 1 97 284 LEU B CA 1
ATOM 5112 C C . LEU B 1 284 ? -12.328 -11.922 2.135 1 97 284 LEU B C 1
ATOM 5114 O O . LEU B 1 284 ? -11.602 -11.164 2.791 1 97 284 LEU B O 1
ATOM 5118 N N . LYS B 1 285 ? -11.969 -12.398 0.995 1 95.38 285 LYS B N 1
ATOM 5119 C CA . LYS B 1 285 ? -10.648 -12.102 0.441 1 95.38 285 LYS B CA 1
ATOM 5120 C C . LYS B 1 285 ? -10.766 -11.43 -0.923 1 95.38 285 LYS B C 1
ATOM 5122 O O . LYS B 1 285 ? -11.836 -11.438 -1.539 1 95.38 285 LYS B O 1
ATOM 5127 N N . GLY B 1 286 ? -9.68 -10.766 -1.354 1 95.69 286 GLY B N 1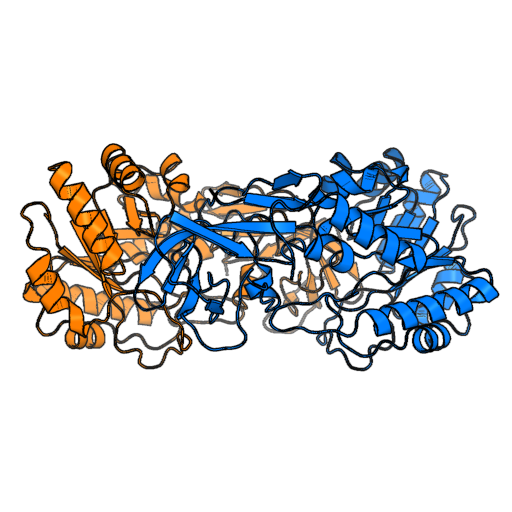
ATOM 5128 C CA . GLY B 1 286 ? -9.609 -10.148 -2.67 1 95.69 286 GLY B CA 1
ATOM 5129 C C . GLY B 1 286 ? -9.156 -11.109 -3.754 1 95.69 286 GLY B C 1
ATOM 5130 O O . GLY B 1 286 ? -8.938 -12.289 -3.492 1 95.69 286 GLY B O 1
ATOM 5131 N N . ARG B 1 287 ? -9.078 -10.594 -4.957 1 93.56 287 ARG B N 1
ATOM 5132 C CA . ARG B 1 287 ? -8.812 -11.445 -6.109 1 93.56 287 ARG B CA 1
ATOM 5133 C C . ARG B 1 287 ? -7.34 -11.398 -6.504 1 93.56 287 ARG B C 1
ATOM 5135 O O . ARG B 1 287 ? -7.012 -11.195 -7.676 1 93.56 287 ARG B O 1
ATOM 5142 N N . SER B 1 288 ? -6.41 -11.453 -5.621 1 91.75 288 SER B N 1
ATOM 5143 C CA . SER B 1 288 ? -4.98 -11.617 -5.871 1 91.75 288 SER B CA 1
ATOM 5144 C C . SER B 1 288 ? -4.438 -12.859 -5.172 1 91.75 288 SER B C 1
ATOM 5146 O O . SER B 1 288 ? -5.062 -13.383 -4.246 1 91.75 288 SER B O 1
ATOM 5148 N N . PRO B 1 289 ? -3.352 -13.406 -5.66 1 88.19 289 PRO B N 1
ATOM 5149 C CA . PRO B 1 289 ? -2.793 -14.586 -5 1 88.19 289 PRO B CA 1
ATOM 5150 C C . PRO B 1 289 ? -1.958 -14.242 -3.771 1 88.19 289 PRO B C 1
ATOM 5152 O O . PRO B 1 289 ? -1.2 -15.078 -3.277 1 88.19 289 PRO B O 1
ATOM 5155 N N . ASP B 1 290 ? -2.094 -13.008 -3.291 1 89.19 290 ASP B N 1
ATOM 5156 C CA . ASP B 1 290 ? -1.324 -12.578 -2.127 1 89.19 290 ASP B CA 1
ATOM 5157 C C . ASP B 1 290 ? -2.051 -12.93 -0.83 1 89.19 290 ASP B C 1
ATOM 5159 O O . ASP B 1 290 ? -3.238 -12.633 -0.679 1 89.19 290 ASP B O 1
ATOM 5163 N N . SER B 1 291 ? -1.3 -13.484 0.059 1 86.06 291 SER B N 1
ATOM 5164 C CA . SER B 1 291 ? -1.883 -13.953 1.313 1 86.06 291 SER B CA 1
ATOM 5165 C C . SER B 1 291 ? -2.365 -12.781 2.166 1 86.06 291 SER B C 1
ATOM 5167 O O . SER B 1 291 ? -3.168 -12.969 3.084 1 86.06 291 SER B O 1
ATOM 5169 N N . LEU B 1 292 ? -1.872 -11.617 1.9 1 87.88 292 LEU B N 1
ATOM 5170 C CA . LEU B 1 292 ? -2.271 -10.438 2.662 1 87.88 292 LEU B CA 1
ATOM 5171 C C . LEU B 1 292 ? -3.619 -9.906 2.18 1 87.88 292 LEU B C 1
ATOM 5173 O O . LEU B 1 292 ? -4.234 -9.07 2.84 1 87.88 292 LEU B O 1
ATOM 5177 N N . ASP B 1 293 ? -4.074 -10.414 1.08 1 92.88 293 ASP B N 1
ATOM 5178 C CA . ASP B 1 293 ? -5.254 -9.852 0.431 1 92.88 293 ASP B CA 1
ATOM 5179 C C . ASP B 1 293 ? -6.535 -10.352 1.095 1 92.88 293 ASP B C 1
ATOM 5181 O O . ASP B 1 293 ? -7.336 -11.047 0.467 1 92.88 293 ASP B O 1
ATOM 5185 N N . ILE B 1 294 ? -6.781 -9.961 2.318 1 95.12 294 ILE B N 1
ATOM 5186 C CA . ILE B 1 294 ? -7.941 -10.352 3.115 1 95.12 294 ILE B CA 1
ATOM 5187 C C . ILE B 1 294 ? -8.625 -9.102 3.672 1 95.12 294 ILE B C 1
ATOM 5189 O O . ILE B 1 294 ? -7.996 -8.297 4.367 1 95.12 294 ILE B O 1
ATOM 5193 N N . PHE B 1 295 ? -9.883 -8.953 3.336 1 96.56 295 PHE B N 1
ATOM 5194 C CA . PHE B 1 295 ? -10.656 -7.852 3.887 1 96.56 295 PHE B CA 1
ATOM 5195 C C . PHE B 1 295 ? -11.094 -8.156 5.316 1 96.56 295 PHE B C 1
ATOM 5197 O O . PHE B 1 295 ? -10.969 -7.305 6.199 1 96.56 295 PHE B O 1
ATOM 5204 N N . ARG B 1 296 ? -11.672 -9.336 5.453 1 95.94 296 ARG B N 1
ATOM 5205 C CA . ARG B 1 296 ? -12.211 -9.773 6.738 1 95.94 296 ARG B CA 1
ATOM 5206 C C . ARG B 1 296 ? -11.984 -11.273 6.945 1 95.94 296 ARG B C 1
ATOM 5208 O O . ARG B 1 296 ? -12.344 -12.086 6.09 1 95.94 296 ARG B O 1
ATOM 5215 N N . TYR B 1 297 ? -11.453 -11.656 8.094 1 92.94 297 TYR B N 1
ATOM 5216 C CA . TYR B 1 297 ? -11.203 -13.055 8.398 1 92.94 297 TYR B CA 1
ATOM 5217 C C . TYR B 1 297 ? -12.484 -13.766 8.797 1 92.94 297 TYR B C 1
ATOM 5219 O O . TYR B 1 297 ? -12.633 -14.977 8.578 1 92.94 297 TYR B O 1
ATOM 5227 N N . SER B 1 298 ? -13.344 -12.992 9.383 1 93.44 298 SER B N 1
ATOM 5228 C CA . SER B 1 298 ? -14.594 -13.594 9.844 1 93.44 298 SER B CA 1
ATOM 5229 C C . SER B 1 298 ? -15.742 -12.602 9.805 1 93.44 298 SER B C 1
ATOM 5231 O O . SER B 1 298 ? -15.664 -11.531 10.422 1 93.44 298 SER B O 1
ATOM 5233 N N . VAL B 1 299 ? -16.688 -12.93 9.102 1 96.56 299 VAL B N 1
ATOM 5234 C CA . VAL B 1 299 ? -17.938 -12.172 9.031 1 96.56 299 VAL B CA 1
ATOM 5235 C C . VAL B 1 299 ? -19.125 -13.125 9.062 1 96.56 299 VAL B C 1
ATOM 5237 O O . VAL B 1 299 ? -19.141 -14.133 8.352 1 96.56 299 VAL B O 1
ATOM 5240 N N . TYR B 1 300 ? -20.078 -12.844 9.922 1 97.25 300 TYR B N 1
ATOM 5241 C CA . TYR B 1 300 ? -21.312 -13.617 9.977 1 97.25 300 TYR B CA 1
ATOM 5242 C C . TYR B 1 300 ? -22.438 -12.891 9.25 1 97.25 300 TYR B C 1
ATOM 5244 O O . TYR B 1 300 ? -22.719 -11.719 9.523 1 97.25 300 TYR B O 1
ATOM 5252 N N . LEU B 1 301 ? -23.031 -13.594 8.305 1 97.38 301 LEU B N 1
ATOM 5253 C CA . LEU B 1 301 ? -24.141 -13.031 7.547 1 97.38 301 LEU B CA 1
ATOM 5254 C C . LEU B 1 301 ? -25.406 -13.883 7.711 1 97.38 301 LEU B C 1
ATOM 5256 O O . LEU B 1 301 ? -25.312 -15.078 8.008 1 97.38 301 LEU B O 1
ATOM 5260 N N . ASP B 1 302 ? -26.609 -13.305 7.469 1 94.81 302 ASP B N 1
ATOM 5261 C CA . ASP B 1 302 ? -27.875 -13.992 7.641 1 94.81 302 ASP B CA 1
ATOM 5262 C C . ASP B 1 302 ? -28.234 -14.812 6.402 1 94.81 302 ASP B C 1
ATOM 5264 O O . ASP B 1 302 ? -29.25 -15.516 6.383 1 94.81 302 ASP B O 1
ATOM 5268 N N . ARG B 1 303 ? -27.406 -14.75 5.383 1 94.94 303 ARG B N 1
ATOM 5269 C CA . ARG B 1 303 ? -27.672 -15.453 4.129 1 94.94 303 ARG B CA 1
ATOM 5270 C C . ARG B 1 303 ? -26.406 -16.125 3.604 1 94.94 303 ARG B C 1
ATOM 5272 O O . ARG B 1 303 ? -25.297 -15.688 3.885 1 94.94 303 ARG B O 1
ATOM 5279 N N . GLU B 1 304 ? -26.703 -17.109 2.859 1 96.62 304 GLU B N 1
ATOM 5280 C CA . GLU B 1 304 ? -25.594 -17.75 2.15 1 96.62 304 GLU B CA 1
ATOM 5281 C C . GLU B 1 304 ? -25.156 -16.938 0.938 1 96.62 304 GLU B C 1
ATOM 5283 O O . GLU B 1 304 ? -26 -16.406 0.212 1 96.62 304 GLU B O 1
ATOM 5288 N N . LEU B 1 305 ? -23.891 -16.844 0.785 1 97.56 305 LEU B N 1
ATOM 5289 C CA . LEU B 1 305 ? -23.359 -16.125 -0.361 1 97.56 305 LEU B CA 1
ATOM 5290 C C . LEU B 1 305 ? -23.172 -17.047 -1.554 1 97.56 305 LEU B C 1
ATOM 5292 O O . LEU B 1 305 ? -22.828 -18.219 -1.383 1 97.56 305 LEU B O 1
ATOM 52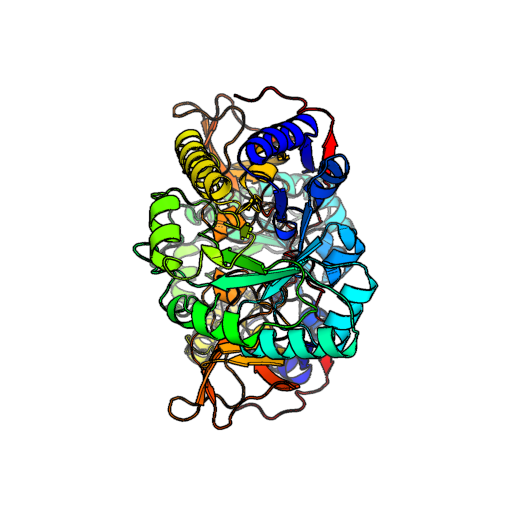96 N N . LYS B 1 306 ? -23.438 -16.562 -2.703 1 96.62 306 LYS B N 1
ATOM 5297 C CA . LYS B 1 306 ? -23.172 -17.234 -3.971 1 96.62 306 LYS B CA 1
ATOM 5298 C C . LYS B 1 306 ? -22.516 -16.281 -4.969 1 96.62 306 LYS B C 1
ATOM 5300 O O . LYS B 1 306 ? -22.609 -15.062 -4.824 1 96.62 306 LYS B O 1
ATOM 5305 N N . PRO B 1 307 ? -21.797 -16.859 -5.961 1 96.62 307 PRO B N 1
ATOM 5306 C CA . PRO B 1 307 ? -21.25 -15.992 -7 1 96.62 307 PRO B CA 1
ATOM 5307 C C . PRO B 1 307 ? -22.281 -15.062 -7.613 1 96.62 307 PRO B C 1
ATOM 5309 O O . PRO B 1 307 ? -23.422 -15.477 -7.848 1 96.62 307 PRO B O 1
ATOM 5312 N N . GLY B 1 308 ? -21.922 -13.789 -7.809 1 96.75 308 GLY B N 1
ATOM 5313 C CA . GLY B 1 308 ? -22.844 -12.797 -8.336 1 96.75 308 GLY B CA 1
ATOM 5314 C C . GLY B 1 308 ? -23.438 -11.906 -7.266 1 96.75 308 GLY B C 1
ATOM 5315 O O . GLY B 1 308 ? -23.906 -10.805 -7.555 1 96.75 308 GLY B O 1
ATOM 5316 N N . ASP B 1 309 ? -23.484 -12.383 -6 1 97.88 309 ASP B N 1
ATOM 5317 C CA . ASP B 1 309 ? -23.984 -11.578 -4.895 1 97.88 309 ASP B CA 1
ATOM 5318 C C . ASP B 1 309 ? -23.109 -10.359 -4.648 1 97.88 309 ASP B C 1
ATOM 5320 O O . ASP B 1 309 ? -21.938 -10.344 -5.051 1 97.88 309 ASP B O 1
ATOM 5324 N N . LYS B 1 310 ? -23.734 -9.352 -3.98 1 97.94 310 LYS B N 1
ATOM 5325 C CA . LYS B 1 310 ? -23 -8.148 -3.605 1 97.94 310 LYS B CA 1
ATOM 5326 C C . LYS B 1 310 ? -22.672 -8.148 -2.113 1 97.94 310 LYS B C 1
ATOM 5328 O O . LYS B 1 310 ? -23.469 -8.602 -1.297 1 97.94 310 LYS B O 1
ATOM 5333 N N . VAL B 1 311 ? -21.516 -7.73 -1.843 1 98.25 311 VAL B N 1
ATOM 5334 C CA . VAL B 1 311 ? -21.078 -7.438 -0.481 1 98.25 311 VAL B CA 1
ATOM 5335 C C . VAL B 1 311 ? -20.766 -5.949 -0.345 1 98.25 311 VAL B C 1
ATOM 5337 O O . VAL B 1 311 ? -20.047 -5.379 -1.173 1 98.25 311 VAL B O 1
ATOM 5340 N N . ILE B 1 312 ? -21.344 -5.305 0.666 1 98.56 312 ILE B N 1
ATOM 5341 C CA . ILE B 1 312 ? -21.156 -3.873 0.861 1 98.56 312 ILE B CA 1
ATOM 5342 C C . ILE B 1 312 ? -20.359 -3.631 2.148 1 98.56 312 ILE B C 1
ATOM 5344 O O . ILE B 1 312 ? -20.828 -3.973 3.238 1 98.56 312 ILE B O 1
ATOM 5348 N N . PHE B 1 313 ? -19.203 -3.078 2.039 1 98.69 313 PHE B N 1
ATOM 5349 C CA . PHE B 1 313 ? -18.406 -2.627 3.174 1 98.69 313 PHE B CA 1
ATOM 5350 C C . PHE B 1 313 ? -18.734 -1.188 3.537 1 98.69 313 PHE B C 1
ATOM 5352 O O . PHE B 1 313 ? -18.844 -0.329 2.658 1 98.69 313 PHE B O 1
ATOM 5359 N N . LEU B 1 314 ? -18.891 -0.969 4.824 1 98.31 314 LEU B N 1
ATOM 5360 C CA . LEU B 1 314 ? -19.219 0.363 5.32 1 98.31 314 LEU B CA 1
ATOM 5361 C C . LEU B 1 314 ? -17.984 1.052 5.895 1 98.31 314 LEU B C 1
ATOM 5363 O O . LEU B 1 314 ? -17 0.39 6.23 1 98.31 314 LEU B O 1
ATOM 5367 N N . ASN B 1 315 ? -18.031 2.422 5.969 1 98.12 315 ASN B N 1
ATOM 5368 C CA . ASN B 1 315 ? -16.969 3.248 6.508 1 98.12 315 ASN B CA 1
ATOM 5369 C C . ASN B 1 315 ? -15.656 3.029 5.754 1 98.12 315 ASN B C 1
ATOM 5371 O O . ASN B 1 315 ? -14.594 2.9 6.371 1 98.12 315 ASN B O 1
ATOM 5375 N N . ALA B 1 316 ? -15.797 2.969 4.395 1 98.44 316 ALA B N 1
ATOM 5376 C CA . ALA B 1 316 ? -14.664 2.635 3.541 1 98.44 316 ALA B CA 1
ATOM 5377 C C . ALA B 1 316 ? -14.086 3.885 2.887 1 98.44 316 ALA B C 1
ATOM 5379 O O . ALA B 1 316 ? -13.383 3.797 1.874 1 98.44 316 ALA B O 1
ATOM 5380 N N . GLY B 1 317 ? -14.312 5 3.469 1 98.44 317 GLY B N 1
ATOM 5381 C CA . GLY B 1 317 ? -13.984 6.223 2.75 1 98.44 317 GLY B CA 1
ATOM 5382 C C . GLY B 1 317 ? -12.586 6.727 3.047 1 98.44 317 GLY B C 1
ATOM 5383 O O . GLY B 1 317 ? -12.055 7.57 2.32 1 98.44 317 GLY B O 1
ATOM 5384 N N . ALA B 1 318 ? -11.992 6.301 4.133 1 97.5 318 ALA B N 1
ATOM 5385 C CA . ALA B 1 318 ? -10.68 6.82 4.512 1 97.5 318 ALA B CA 1
ATOM 5386 C C . ALA B 1 318 ? -9.562 5.965 3.916 1 97.5 318 ALA B C 1
ATOM 5388 O O . ALA B 1 318 ? -9.516 4.75 4.133 1 97.5 318 ALA B O 1
ATOM 5389 N N . TYR B 1 319 ? -8.641 6.594 3.137 1 95.5 319 TYR B N 1
ATOM 5390 C CA . TYR B 1 319 ? -7.402 6.012 2.627 1 95.5 319 TYR B CA 1
ATOM 5391 C C . TYR B 1 319 ? -7.695 4.809 1.737 1 95.5 319 TYR B C 1
ATOM 5393 O O . TYR B 1 319 ? -7.07 3.756 1.88 1 95.5 319 TYR B O 1
ATOM 5401 N N . ASN B 1 320 ? -8.688 4.879 0.921 1 96.12 320 ASN B N 1
ATOM 5402 C CA . ASN B 1 320 ? -9.031 3.848 -0.05 1 96.12 320 ASN B CA 1
ATOM 5403 C C . ASN B 1 320 ? -8.312 4.066 -1.379 1 96.12 320 ASN B C 1
ATOM 5405 O O . ASN B 1 320 ? -8.914 3.924 -2.445 1 96.12 320 ASN B O 1
ATOM 5409 N N . PHE B 1 321 ? -7.047 4.301 -1.357 1 93.12 321 PHE B N 1
ATOM 5410 C CA . PHE B 1 321 ? -6.289 4.645 -2.555 1 93.12 321 PHE B CA 1
ATOM 5411 C C . PHE B 1 321 ? -5.883 3.391 -3.32 1 93.12 321 PHE B C 1
ATOM 5413 O O . PHE B 1 321 ? -5.688 2.33 -2.725 1 93.12 321 PHE B O 1
ATOM 5420 N N . HIS B 1 322 ? -5.762 3.562 -4.602 1 95.44 322 HIS B N 1
ATOM 5421 C CA . HIS B 1 322 ? -5.355 2.527 -5.547 1 95.44 322 HIS B CA 1
ATOM 5422 C C . HIS B 1 322 ? -3.844 2.32 -5.52 1 95.44 322 HIS B C 1
ATOM 5424 O O . HIS B 1 322 ? -3.082 3.283 -5.398 1 95.44 322 HIS B O 1
ATOM 5430 N N . THR B 1 323 ? -3.355 1.042 -5.602 1 95.25 323 THR B N 1
ATOM 5431 C CA . THR B 1 323 ? -1.953 0.725 -5.852 1 95.25 323 THR B CA 1
ATOM 5432 C C . THR B 1 323 ? -1.787 0.024 -7.195 1 95.25 323 THR B C 1
ATOM 5434 O O . THR B 1 323 ? -2.748 -0.527 -7.738 1 95.25 323 THR B O 1
ATOM 5437 N N . GLU B 1 324 ? -0.584 0.003 -7.695 1 94.56 324 GLU B N 1
ATOM 5438 C CA . GLU B 1 324 ? -0.292 -0.63 -8.977 1 94.56 324 GLU B CA 1
ATOM 5439 C C . GLU B 1 324 ? -0.016 -2.121 -8.805 1 94.56 324 GLU B C 1
ATOM 5441 O O . GLU B 1 324 ? 0.269 -2.82 -9.781 1 94.56 324 GLU B O 1
ATOM 5446 N N . PHE B 1 325 ? -0.177 -2.607 -7.613 1 94.12 325 PHE B N 1
ATOM 5447 C CA . PHE B 1 325 ? 0.119 -4.012 -7.359 1 94.12 325 PHE B CA 1
ATOM 5448 C C . PHE B 1 325 ? -0.703 -4.914 -8.273 1 94.12 325 PHE B C 1
ATOM 5450 O O . PHE B 1 325 ? -1.915 -4.73 -8.406 1 94.12 325 PHE B O 1
ATOM 5457 N N . ASN B 1 326 ? -0.088 -5.816 -9 1 94.94 326 ASN B N 1
ATOM 5458 C CA . ASN B 1 326 ? -0.692 -6.855 -9.828 1 94.94 326 ASN B CA 1
ATOM 5459 C C . ASN B 1 326 ? -1.543 -6.262 -10.945 1 94.94 326 ASN B C 1
ATOM 5461 O O . ASN B 1 326 ? -2.486 -6.895 -11.414 1 94.94 326 ASN B O 1
ATOM 5465 N N . ASP B 1 327 ? -1.343 -4.977 -11.281 1 94.56 327 ASP B N 1
ATOM 5466 C CA . ASP B 1 327 ? -2.018 -4.246 -12.352 1 94.56 327 ASP B CA 1
ATOM 5467 C C . ASP B 1 327 ? -3.525 -4.207 -12.125 1 94.56 327 ASP B C 1
ATOM 5469 O O . ASP B 1 327 ? -4.305 -4.203 -13.078 1 94.56 327 ASP B O 1
ATOM 5473 N N . MET B 1 328 ? -3.947 -4.285 -10.914 1 91.69 328 MET B N 1
ATOM 5474 C CA . MET B 1 328 ? -5.379 -4.219 -10.641 1 91.69 328 MET B CA 1
ATOM 5475 C C . MET B 1 328 ? -5.953 -2.869 -11.055 1 91.69 328 MET B C 1
ATOM 5477 O O . MET B 1 328 ? -5.328 -1.83 -10.828 1 91.69 328 MET B O 1
ATOM 5481 N N . PRO B 1 329 ? -7.09 -2.955 -11.594 1 93.69 329 PRO B N 1
ATOM 5482 C CA . PRO B 1 329 ? -7.652 -1.691 -12.078 1 93.69 329 PRO B CA 1
ATOM 5483 C C . PRO B 1 329 ? -8.078 -0.762 -10.945 1 93.69 329 PRO B C 1
ATOM 5485 O O . PRO B 1 329 ? -8.406 -1.228 -9.852 1 93.69 329 PRO B O 1
ATOM 5488 N N . LYS B 1 330 ? -7.992 0.501 -11.219 1 96.38 330 LYS B N 1
ATOM 5489 C CA . LYS B 1 330 ? -8.547 1.482 -10.289 1 96.38 330 LYS B CA 1
ATOM 5490 C C . LYS B 1 330 ? -10.062 1.326 -10.164 1 96.38 330 LYS B C 1
ATOM 5492 O O . LYS B 1 330 ? -10.758 1.147 -11.164 1 96.38 330 LYS B O 1
ATOM 5497 N N . ILE B 1 331 ? -10.562 1.352 -8.992 1 97.88 331 ILE B N 1
ATOM 5498 C CA . ILE B 1 331 ? -11.992 1.225 -8.75 1 97.88 331 ILE B CA 1
ATOM 5499 C C . ILE B 1 331 ? -12.664 2.588 -8.898 1 97.88 331 ILE B C 1
ATOM 5501 O O . ILE B 1 331 ? -12.156 3.594 -8.391 1 97.88 331 ILE B O 1
ATOM 5505 N N . ARG B 1 332 ? -13.719 2.65 -9.578 1 97.62 332 ARG B N 1
ATOM 5506 C CA . ARG B 1 332 ? -14.43 3.902 -9.812 1 97.62 332 ARG B CA 1
ATOM 5507 C C . ARG B 1 332 ? -15.125 4.391 -8.547 1 97.62 332 ARG B C 1
ATOM 5509 O O . ARG B 1 332 ? -15.531 3.588 -7.707 1 97.62 332 ARG B O 1
ATOM 5516 N N . VAL B 1 333 ? -15.203 5.66 -8.398 1 98.38 333 VAL B N 1
ATOM 5517 C CA . VAL B 1 333 ? -15.953 6.309 -7.332 1 98.38 333 VAL B CA 1
ATOM 5518 C C . VAL B 1 333 ? -17.219 6.953 -7.902 1 98.38 333 VAL B C 1
ATOM 5520 O O . VAL B 1 333 ? -17.141 7.762 -8.828 1 98.38 333 VAL B O 1
ATOM 5523 N N . GLU B 1 334 ? -18.328 6.559 -7.426 1 98.5 334 GLU B N 1
ATOM 5524 C CA . GLU B 1 334 ? -19.609 7.148 -7.824 1 98.5 334 GLU B CA 1
ATOM 5525 C C . GLU B 1 334 ? -20.156 8.055 -6.73 1 98.5 334 GLU B C 1
ATOM 5527 O O . GLU B 1 334 ? -20.453 7.594 -5.629 1 98.5 334 GLU B O 1
ATOM 5532 N N . ILE B 1 335 ? -20.297 9.281 -7.035 1 98.56 335 ILE B N 1
ATOM 5533 C CA . ILE B 1 335 ? -20.891 10.219 -6.09 1 98.56 335 ILE B CA 1
ATOM 5534 C C . ILE B 1 335 ? -22.406 10.211 -6.227 1 98.56 335 ILE B C 1
ATOM 5536 O O . ILE B 1 335 ? -22.938 10.391 -7.324 1 98.56 335 ILE B O 1
ATOM 5540 N N . VAL B 1 336 ? -23.031 9.93 -5.168 1 98.69 336 VAL B N 1
ATOM 5541 C CA . VAL B 1 336 ? -24.5 9.898 -5.145 1 98.69 336 VAL B CA 1
ATOM 5542 C C . VAL B 1 336 ? -25.016 10.852 -4.074 1 98.69 336 VAL B C 1
ATOM 5544 O O . VAL B 1 336 ? -24.25 11.336 -3.236 1 98.69 336 VAL B O 1
ATOM 5547 N N . ASP B 1 337 ? -26.312 11.227 -4.168 1 98.19 337 ASP B N 1
ATOM 5548 C CA . ASP B 1 337 ? -26.891 12.109 -3.166 1 98.19 337 ASP B CA 1
ATOM 5549 C C . ASP B 1 337 ? -26.922 11.445 -1.794 1 98.19 337 ASP B C 1
ATOM 5551 O O . ASP B 1 337 ? -26.562 12.055 -0.788 1 98.19 337 ASP B O 1
ATOM 5555 N N . ASP B 1 338 ? -27.391 10.188 -1.844 1 98.12 338 ASP B N 1
ATOM 5556 C CA . ASP B 1 338 ? -27.406 9.352 -0.646 1 98.12 338 ASP B CA 1
ATOM 5557 C C . ASP B 1 338 ? -27.156 7.887 -0.994 1 98.12 338 ASP B C 1
ATOM 5559 O O . ASP B 1 338 ? -27.328 7.48 -2.145 1 98.12 338 ASP B O 1
ATOM 5563 N N . PHE B 1 339 ? -26.75 7.152 0.09 1 98 339 PHE B N 1
ATOM 5564 C CA . PHE B 1 339 ? -26.562 5.727 -0.156 1 98 339 PHE B CA 1
ATOM 5565 C C . PHE B 1 339 ? -27.828 5.094 -0.696 1 98 339 PHE B C 1
ATOM 5567 O O . PHE B 1 339 ? -28.938 5.434 -0.257 1 98 339 PHE B O 1
ATOM 5574 N N . PRO B 1 340 ? -27.75 4.18 -1.631 1 97.31 340 PRO B N 1
ATOM 5575 C CA . PRO B 1 340 ? -28.922 3.496 -2.154 1 97.31 340 PRO B CA 1
ATOM 5576 C C . PRO B 1 340 ? -29.391 2.355 -1.254 1 97.31 340 PRO B C 1
ATOM 5578 O O . PRO B 1 340 ? -30.172 1.501 -1.688 1 97.31 340 PRO B O 1
ATOM 5581 N N . PHE B 1 341 ? -28.844 2.205 -0.04 1 96.12 341 PHE B N 1
ATOM 5582 C CA . PHE B 1 341 ? -29.219 1.234 0.981 1 96.12 341 PHE B CA 1
ATOM 5583 C C . PHE B 1 341 ? -29.359 1.903 2.344 1 96.12 341 PHE B C 1
ATOM 5585 O O . PHE B 1 341 ? -28.891 3.031 2.533 1 96.12 341 PHE B O 1
ATOM 5592 N N . SER B 1 342 ? -29.984 1.194 3.242 1 92 342 SER B N 1
ATOM 5593 C CA . SER B 1 342 ? -30.156 1.729 4.59 1 92 342 SER B CA 1
ATOM 5594 C C . SER B 1 342 ? -28.953 1.39 5.477 1 92 342 SER B C 1
ATOM 5596 O O . SER B 1 342 ? -28.453 0.261 5.453 1 92 342 SER B O 1
ATOM 5598 N N . LEU B 1 343 ? -28.484 2.369 6.156 1 90.06 343 LEU B N 1
ATOM 5599 C CA . LEU B 1 343 ? -27.422 2.166 7.133 1 90.06 343 LEU B CA 1
ATOM 5600 C C . LEU B 1 343 ? -27.984 1.616 8.438 1 90.06 343 LEU B C 1
ATOM 5602 O O . LEU B 1 343 ? -29.141 1.885 8.789 1 90.06 343 LEU B O 1
ATOM 5606 N N . PRO B 1 344 ? -27.188 0.847 9.148 1 81.25 344 PRO B N 1
ATOM 5607 C CA . PRO B 1 344 ? -27.672 0.363 10.445 1 81.25 344 PRO B CA 1
ATOM 5608 C C . PRO B 1 344 ? -27.828 1.481 11.469 1 81.25 344 PRO B C 1
ATOM 5610 O O . PRO B 1 344 ? -27.141 2.498 11.391 1 81.25 344 PRO B O 1
#

Secondary structure (DSSP, 8-state):
--EEEEEHHHHHHHHHHHHTT-SEEEEEGGG-HHHHHHHTTTT-EEEE--GGGGGSS-GGGEEEE-SS--HHHHHHHHHTT--EEEE-SHHHHHHHHHHHHHHT--EEEEEEEE----S----TT---SEEGGGHHHHHHH---TTEEEEEEE----TT--S---HHHHHHHHTTTTGGG-SEEE--------BTTB---HHHHHHHHHHHHHHHHTTT-EEEE--SHHHHHHHEEEEEEEEEEETTEEEESS-TTTT-THHHHS-----BTTEESSSSEEEEEE-SSS-TT-EEEEEEEESS---TT-EEEESS--SS---B-GGGPPPPEEEEESS-SS---/--EEEEEHHHHHHHHHHHHTT-SEEEEEGGG-HHHHHHHTTTT-EEEE--GGGGGSS-GGGEEEE-SS--HHHHHHHHHTT--EEEE-SHHHHHHHHHHHHHHT--EEEEEEEE----S----TT---SEEGGGHHHHHHH---TTEEEEEEE----TT--S---HHHHHHHHTTTTGGG-SEEE--------BTTB---HHHHHHHHHHHHHHHHTTT-EEEE--SHHHHHHHEEEEEEEEEEETTEEEESS-TTTT-THHHHS-----BTTEESSSSEEEEEE-SSS-TT-EEEEEEEESS---TT-EEEESS--SS---B-GGGPPPPEEEEESS-SS---

Nearest PDB structures (foldseek):
  8d4i-assembly1_C  TM=8.285E-01  e=2.819E-24  Salmonella enterica subsp. enterica serovar Typhimurium
  8d88-assembly1_B  TM=8.470E-01  e=7.082E-23  Salmonella enterica subsp. enterica serovar Typhimurium
  2nv9-assembly3_F  TM=8.003E-01  e=3.673E-23  Paramecium bursaria Chlorella virus 1
  2nv9-assembly2_D  TM=8.011E-01  e=2.634E-22  Paramecium bursaria Chlorella virus 1
  3mt1-assembly1_B  TM=7.840E-01  e=1.634E-22  Sinorhizobium meliloti

Solvent-accessible surface area (backbone atoms only — not comparable to full-atom values): 35534 Å² total; per-residue (Å²): 129,36,33,34,42,32,17,47,53,47,32,51,49,36,44,51,58,55,44,73,43,37,76,42,40,22,36,30,37,58,29,36,63,72,54,49,74,59,42,68,79,52,88,54,29,32,29,42,56,37,77,60,46,52,80,81,46,61,23,74,42,28,36,36,41,60,51,53,69,49,70,68,53,49,51,48,42,46,74,51,41,35,39,36,38,34,34,36,42,65,69,58,42,54,54,48,51,51,49,37,60,73,69,72,49,68,29,31,42,26,45,24,32,34,66,86,64,78,81,65,74,56,56,99,71,69,80,69,31,32,58,43,91,48,44,65,61,49,56,65,69,58,74,43,94,39,54,74,42,41,27,41,26,34,70,50,61,75,61,44,73,65,89,78,58,59,52,62,49,49,50,62,66,31,64,91,42,54,90,74,35,44,35,39,29,51,32,37,22,53,39,60,70,40,67,81,35,81,57,65,51,66,61,53,50,48,45,43,36,52,33,35,52,58,33,48,76,71,69,22,42,32,32,35,24,50,24,48,47,29,31,12,71,15,16,30,37,39,30,34,30,49,36,62,55,96,46,34,33,29,26,64,44,32,30,56,29,39,35,44,41,30,67,78,68,64,41,34,62,34,46,73,71,56,42,100,56,66,69,40,63,31,26,39,25,21,35,54,97,49,90,75,33,47,56,36,80,69,44,20,24,87,57,84,82,49,61,73,39,78,48,43,33,37,47,46,22,44,44,39,43,36,26,48,59,48,46,46,67,75,58,52,76,44,79,36,68,53,69,96,64,86,77,132,129,36,32,33,40,32,16,48,50,46,31,52,50,36,44,51,58,56,44,72,46,37,77,42,42,21,37,29,37,58,29,37,62,72,55,48,73,58,43,66,79,53,88,55,30,32,27,41,54,36,77,62,46,50,80,80,46,62,24,75,41,28,35,36,41,59,50,52,69,48,70,68,52,50,51,48,42,47,73,51,41,35,39,36,38,33,34,36,44,67,69,57,40,54,54,48,51,52,50,37,60,74,67,70,48,69,32,30,41,26,45,25,33,33,67,84,66,72,82,64,75,57,57,99,72,69,80,67,31,32,58,42,91,48,44,64,60,50,58,65,68,58,74,42,91,39,54,75,40,39,27,41,26,35,70,51,63,74,62,44,72,66,88,76,58,58,52,61,50,50,51,61,67,31,64,91,41,53,91,74,34,43,34,39,28,51,32,37,21,53,40,61,71,39,66,80,35,81,55,65,51,66,60,54,50,47,46,43,37,53,32,35,54,58,33,46,75,70,69,22,43,30,32,36,24,49,23,48,46,30,31,12,71,15,16,32,37,38,31,33,29,48,34,64,58,95,47,35,33,26,27,64,44,33,30,56,28,40,36,42,42,30,67,78,67,63,42,33,62,34,46,72,70,56,44,100,57,66,69,42,64,31,28,38,26,21,34,54,96,50,88,77,32,46,58,36,81,70,45,19,24,88,57,84,81,49,61,73,39,77,48,43,33,39,47,46,22,41,45,40,44,37,27,48,60,49,46,46,67,76,58,52,75,45,80,35,67,54,66,96,63,87,78,134

Sequence (688 aa):
MARFILSRRVALRQYSIARSYCDALAYSYKTNPHIWEVLKETDSMVGVSSIASMERVEGERAVYYLQGEREDEISYLLDRGVRWFIVDNEPELGKFIKVVERRGEKVNLFIRIKMREHTIYTGKHFVYGIDWRKVPRIMEEIRSDLIDQLGIHFHRKTQNVGEWSLKEDVSEALADSLERIDWINIGGGIPVKYANSKPEVEAVLREIGELKEFLNSRGIKLMMEPGRFIAAPSVALEAEVLNVYEGNVILDCSIFNAYMDTYLLNIRLPVLGELEGGGFRYLLKGRSPDSLDIFRYSVYLDRELKPGDKVIFLNAGAYNFHTEFNDMPKIRVEIVDDFPFSLPMARFILSRRVALRQYSIARSYCDALAYSYKTNPHIWEVLKETDSMVGVSSIASMERVEGERAVYYLQGEREDEISYLLDRGVRWFIVDNEPELGKFIKVVERRGEKVNLFIRIKMREHTIYTGKHFVYGIDWRKVPRIMEEIRSDLIDQLGIHFHRKTQNVGEWSLKEDVSEALADSLERIDWINIGGGIPVKYANSKPEVEAVLREIGELKEFLNSRGIKLMMEPGRFIAAPSVALEAEVLNVYEGNVILDCSIFNAYMDTYLLNIRLPVLGELEGGGFRYLLKGRSPDSLDIFRYSVYLDRELKPGDKVIFLNAGAYNFHTEFNDMPKIRVEIVDDFPFSLP

InterPro domains:
  IPR009006 Alanine racemase/group IV decarboxylase, C-terminal [G3DSA:2.40.37.10] (226-341)
  IPR009006 Alanine racemase/group IV decarboxylase, C-terminal [SSF50621] (205-336)
  IPR022644 Orn/DAP/Arg decarboxylase 2, N-terminal [PF02784] (27-232)
  IPR029066 PLP-binding barrel [G3DSA:3.20.20.10] (11-225)
  IPR029066 PLP-binding barrel [SSF51419] (13-234)

pLDDT: mean 92.5, std 10.18, range [38.59, 98.88]

Radius of gyration: 27.19 Å; Cα contacts (8 Å, |Δi|>4): 1529; chains: 2; bounding box: 61×83×57 Å